Protein AF-0000000086532530 (afdb_homodimer)

Sequence (408 aa):
MMLTMAVQRSQSWMDACAKLVDGVEFETTLRARVVVALHHLCIEHHLAGHVLVHNDVRGSAFAMYRPQFEAYVRANWYLECASDGELAKFVEGGEPPKLPQLTADLAGALGQAGEIISSVKAQAWRSMCAFTHGGAVQVKARAIRDEIRQSFTDEHTSKLIDAMAMLSYLGALGIAKVADDGVLAQRLYERHHEIYSVLYGTQKMMLTMAVQRSQSWMDACAKLVDGVEFETTLRARVVVALHHLCIEHHLAGHVLVHNDVRGSAFAMYRPQFEAYVRANWYLECASDGELAKFVEGGEPPKLPQLTADLAGALGQAGEIISSVKAQAWRSMCAFTHGGAVQVKARAIRDEIRQSFTDEHTSKLIDAMAMLSYLGALGIAKVADDGVLAQRLYERHHEIYSVLYGTQK

Foldseek 3Di:
DLLVLLLVLLVLLLVLLCVLLPPQDFDDDLLLVLLLVLLVVLLVLLVVLSVCVVVVVNLVSLLSLLSSLVSLLVSQLSNFPDDPVRSVCVVVPDDDDDPQVSLVRQCVRPPPVSVVSNVVCVVCVVVNCCSNVPHPVSVVLQDDPPGGDRHDDSVNSSVSSVVSSVSSLSSSLSNCVNRVNVVSNVSSVVSSCVSCVVVVDPPD/DLLVLLLVLLVLLLVLLCVLLPPQDFDDDLLLVLLLVLLVVLLVLLVVLSVCVVVPVQLVSLLSLLSSLVSLLVSQLSNFPDDPVRSVCVVVPDDDDDPQVSLVRQCVRPPPVSVVSNVVCVVCVVVNCCSNVPHPVSVVLQDDDPGRHRNDDSVNSSVSSVVSSVSSLSSSLSNCVNRVNVVSNVSSVVSSCVSCVVVVDPPD

InterPro domains:
  IPR054257 Protein of unknown function DUF6988 [PF22491] (40-196)

Secondary structure (DSSP, 8-state):
-HHHHHHHHHHHHHHHHHHHHTT------HHHHHHHHHHHHHHHHHHHHHHHHHTT-HHHHHHTHHHHHHHHHHHHHHHHT--HHHHHHHHTTPPPPPHHHHHHHHHHHHTHHHHHHHHHHHHHHHHHHHHHHT-HHHHHTTEETTEE-----HHHHHHHHHHHHHHHHHHHHHHHHHTT-HHHHHHHHHHHHHHHHHHH----/-HHHHHHHHHHHHHHHHHHHHTT------HHHHHHHHHHHHHHHHHHHHHHHHHTT-HHHHHHTHHHHHHHHHHHHHHHHT--HHHHHHHHTTPPPPPHHHHHHHHHHHHTHHHHHHHHHHHHHHHHHHHHHHT-HHHHHTTEETTEE-----HHHHHHHHHHHHHHHHHHHHHHHHHTT-HHHHHHHHHHHHHHHHHHH----

Radius of gyration: 21.42 Å; Cα contacts (8 Å, |Δi|>4): 597; chains: 2; bounding box: 48×62×48 Å

Organism: NCBI:txid488447

Nearest PDB structures (foldseek):
  1jv6-assembly1_A  TM=3.407E-01  e=1.248E+00  Halobacterium salinarum
  7jh5-assembly1_A  TM=2.023E-01  e=2.840E+00  synthetic construct
  5fn5-assembly1_C  TM=2.440E-01  e=8.120E+00  Homo sapiens
  1bgc-assembly1_A  TM=2.244E-01  e=9.312E+00  Bos taurus
  6qd6-assembly10_J  TM=2.598E-01  e=8.137E-01  Helicobacter pylori

Structure (mmCIF, N/CA/C/O backbone):
data_AF-0000000086532530-model_v1
#
loop_
_entity.id
_entity.type
_entity.pdbx_description
1 polymer 'TetR family transcriptional regulator'
#
loop_
_atom_site.group_PDB
_atom_site.id
_atom_site.type_symbol
_atom_site.label_atom_id
_atom_site.label_alt_id
_atom_site.label_comp_id
_atom_site.label_asym_id
_atom_site.label_entity_id
_atom_site.label_seq_id
_atom_site.pdbx_PDB_ins_code
_atom_site.Cartn_x
_atom_site.Cartn_y
_atom_site.Cartn_z
_atom_site.occupancy
_atom_site.B_iso_or_equiv
_atom_site.auth_seq_id
_atom_site.auth_comp_id
_atom_site.auth_asym_id
_atom_site.auth_atom_id
_atom_site.pdbx_PDB_model_num
ATOM 1 N N . MET A 1 1 ? 23.734 -0.702 10.734 1 81.44 1 MET A N 1
ATOM 2 C CA . MET A 1 1 ? 23.797 0.446 11.641 1 81.44 1 MET A CA 1
ATOM 3 C C . MET A 1 1 ? 22.922 1.585 11.125 1 81.44 1 MET A C 1
ATOM 5 O O . MET A 1 1 ? 22.047 2.076 11.852 1 81.44 1 MET A O 1
ATOM 9 N N . MET A 1 2 ? 22.969 1.757 9.82 1 89.81 2 MET A N 1
ATOM 10 C CA . MET A 1 2 ? 22.234 2.885 9.258 1 89.81 2 MET A CA 1
ATOM 11 C C . MET A 1 2 ? 20.734 2.643 9.328 1 89.81 2 MET A C 1
ATOM 13 O O . MET A 1 2 ? 19.984 3.521 9.75 1 89.81 2 MET A O 1
ATOM 17 N N . LEU A 1 3 ? 20.312 1.42 9.031 1 94.31 3 LEU A N 1
ATOM 18 C CA . LEU A 1 3 ? 18.891 1.12 9.039 1 94.31 3 LEU A CA 1
ATOM 19 C C . LEU A 1 3 ? 18.344 1.088 10.469 1 94.31 3 LEU A C 1
ATOM 21 O O . LEU A 1 3 ? 17.25 1.588 10.734 1 94.31 3 LEU A O 1
ATOM 25 N N . THR A 1 4 ? 19.109 0.54 11.32 1 95.5 4 THR A N 1
ATOM 26 C CA . THR A 1 4 ? 18.719 0.482 12.727 1 95.5 4 THR A CA 1
ATOM 27 C C . THR A 1 4 ? 18.469 1.884 13.273 1 95.5 4 THR A C 1
ATOM 29 O O . THR A 1 4 ? 17.5 2.113 13.992 1 95.5 4 THR A O 1
ATOM 32 N N . MET A 1 5 ? 19.281 2.824 12.938 1 95.5 5 MET A N 1
ATOM 33 C CA . MET A 1 5 ? 19.141 4.203 13.398 1 95.5 5 MET A CA 1
ATOM 34 C C . MET A 1 5 ? 17.906 4.855 12.797 1 95.5 5 MET A C 1
ATOM 36 O O . MET A 1 5 ? 17.188 5.598 13.477 1 95.5 5 MET A O 1
ATOM 40 N N . ALA A 1 6 ? 17.672 4.594 11.531 1 96.25 6 ALA A N 1
ATOM 41 C CA . ALA A 1 6 ? 16.484 5.152 10.875 1 96.25 6 ALA A CA 1
ATOM 42 C C . ALA A 1 6 ? 15.203 4.625 11.5 1 96.25 6 ALA A C 1
ATOM 44 O O . ALA A 1 6 ? 14.25 5.379 11.703 1 96.25 6 ALA A O 1
ATOM 45 N N . VAL A 1 7 ? 15.211 3.352 11.789 1 97.56 7 VAL A N 1
ATOM 46 C CA . VAL A 1 7 ? 14.047 2.721 12.391 1 97.56 7 VAL A CA 1
ATOM 47 C C . VAL A 1 7 ? 13.82 3.271 13.797 1 97.56 7 VAL A C 1
ATOM 49 O O . VAL A 1 7 ? 12.68 3.492 14.211 1 97.56 7 VAL A O 1
ATOM 52 N N . GLN A 1 8 ? 14.836 3.512 14.5 1 97.12 8 GLN A N 1
ATOM 53 C CA . GLN A 1 8 ? 14.727 4.07 15.844 1 97.12 8 GLN A CA 1
ATOM 54 C C . GLN A 1 8 ? 14.18 5.496 15.805 1 97.12 8 GLN A C 1
ATOM 56 O O . GLN A 1 8 ? 13.359 5.871 16.641 1 97.12 8 GLN A O 1
ATOM 61 N N . ARG A 1 9 ? 14.68 6.32 14.906 1 97.25 9 ARG A N 1
ATOM 62 C CA . ARG A 1 9 ? 14.141 7.668 14.734 1 97.25 9 ARG A CA 1
ATOM 63 C C . ARG A 1 9 ? 12.656 7.629 14.398 1 97.25 9 ARG A C 1
ATOM 65 O O . ARG A 1 9 ? 11.867 8.391 14.953 1 97.25 9 ARG A O 1
ATOM 72 N N . SER A 1 10 ? 12.391 6.742 13.492 1 98 10 SER A N 1
ATOM 73 C CA . SER A 1 10 ? 11 6.566 13.07 1 98 10 SER A CA 1
ATOM 74 C C . SER A 1 10 ? 10.109 6.191 14.258 1 98 10 SER A C 1
ATOM 76 O O . SER A 1 10 ? 9.023 6.746 14.422 1 98 10 SER A O 1
ATOM 78 N N . GLN A 1 11 ? 10.578 5.289 15.055 1 98.12 11 GLN A N 1
ATOM 79 C CA . GLN A 1 11 ? 9.836 4.871 16.234 1 98.12 11 GLN A CA 1
ATOM 80 C C . GLN A 1 11 ? 9.656 6.031 17.219 1 98.12 11 GLN A C 1
ATOM 82 O O . GLN A 1 11 ? 8.555 6.246 17.734 1 98.12 11 GLN A O 1
ATOM 87 N N . SER A 1 12 ? 10.703 6.727 17.469 1 98.19 12 SER A N 1
ATOM 88 C CA . SER A 1 12 ? 10.641 7.871 18.375 1 98.19 12 SER A CA 1
ATOM 89 C C . SER A 1 12 ? 9.648 8.914 17.891 1 98.19 12 SER A C 1
ATOM 91 O O . SER A 1 12 ? 8.875 9.469 18.672 1 98.19 12 SER A O 1
ATOM 93 N N . TRP A 1 13 ? 9.648 9.141 16.609 1 98.5 13 TRP A N 1
ATOM 94 C CA . TRP A 1 13 ? 8.734 10.125 16.047 1 98.5 13 TRP A CA 1
ATOM 95 C C . TRP A 1 13 ? 7.289 9.641 16.141 1 98.5 13 TRP A C 1
ATOM 97 O O . TRP A 1 13 ? 6.395 10.398 16.516 1 98.5 13 TRP A O 1
ATOM 107 N N . MET A 1 14 ? 7.098 8.398 15.789 1 97.94 14 MET A N 1
ATOM 108 C CA . MET A 1 14 ? 5.742 7.859 15.844 1 97.94 14 MET A CA 1
ATOM 109 C C . MET A 1 14 ? 5.164 7.977 17.25 1 97.94 14 MET A C 1
ATOM 111 O O . MET A 1 14 ? 4 8.352 17.422 1 97.94 14 MET A O 1
ATOM 115 N N . ASP A 1 15 ? 5.965 7.699 18.234 1 97.75 15 ASP A N 1
ATOM 116 C CA . ASP A 1 15 ? 5.52 7.801 19.625 1 97.75 15 ASP A CA 1
ATOM 117 C C . ASP A 1 15 ? 5.188 9.242 19.984 1 97.75 15 ASP A C 1
ATOM 119 O O . ASP A 1 15 ? 4.148 9.516 20.594 1 97.75 15 ASP A O 1
ATOM 123 N N . ALA A 1 16 ? 6.051 10.148 19.641 1 97.75 16 ALA A N 1
ATOM 124 C CA . ALA A 1 16 ? 5.848 11.562 19.938 1 97.75 16 ALA A CA 1
ATOM 125 C C . ALA A 1 16 ? 4.613 12.102 19.219 1 97.75 16 ALA A C 1
ATOM 127 O O . ALA A 1 16 ? 3.799 12.805 19.812 1 97.75 16 ALA A O 1
ATOM 128 N N . CYS A 1 17 ? 4.523 11.781 17.969 1 97.5 17 CYS A N 1
ATOM 129 C CA . CYS A 1 17 ? 3.412 12.25 17.141 1 97.5 17 CYS A CA 1
ATOM 130 C C . CYS A 1 17 ? 2.08 11.742 17.688 1 97.5 17 CYS A C 1
ATOM 132 O O . CYS A 1 17 ? 1.121 12.508 17.797 1 97.5 17 CYS A O 1
ATOM 134 N N . ALA A 1 18 ? 2.039 10.461 18.016 1 94.81 18 ALA A N 1
ATOM 135 C CA . ALA A 1 18 ? 0.816 9.875 18.547 1 94.81 18 ALA A CA 1
ATOM 136 C C . ALA A 1 18 ? 0.386 10.578 19.828 1 94.81 18 ALA A C 1
ATOM 138 O O . ALA A 1 18 ? -0.795 10.883 20.016 1 94.81 18 ALA A O 1
ATOM 139 N N . LYS A 1 19 ? 1.291 10.82 20.688 1 95.5 19 LYS A N 1
ATOM 140 C CA . LYS A 1 19 ? 1.006 11.492 21.953 1 95.5 19 LYS A CA 1
ATOM 141 C C . LYS A 1 19 ? 0.481 12.906 21.719 1 95.5 19 LYS A C 1
ATOM 143 O O . LYS A 1 19 ? -0.441 13.352 22.406 1 95.5 19 LYS A O 1
ATOM 148 N N . LEU A 1 20 ? 1.029 13.586 20.766 1 95.81 20 LEU A N 1
ATOM 149 C CA . LEU A 1 20 ? 0.697 14.984 20.516 1 95.81 20 LEU A CA 1
ATOM 150 C C . LEU A 1 20 ? -0.648 15.109 19.812 1 95.81 20 LEU A C 1
ATOM 152 O O . LEU A 1 20 ? -1.417 16.031 20.094 1 95.81 20 LEU A O 1
ATOM 156 N N . VAL A 1 21 ? -0.928 14.18 18.922 1 93.88 21 VAL A N 1
ATOM 157 C CA . VAL A 1 21 ? -2.119 14.312 18.094 1 93.88 21 VAL A CA 1
ATOM 158 C C . VAL A 1 21 ? -3.312 13.664 18.781 1 93.88 21 VAL A C 1
ATOM 160 O O . VAL A 1 21 ? -4.465 13.969 18.469 1 93.88 21 VAL A O 1
ATOM 163 N N . ASP A 1 22 ? -2.963 12.836 19.719 1 87.44 22 ASP A N 1
ATOM 164 C CA . ASP A 1 22 ? -4.027 12.172 20.469 1 87.44 22 ASP A CA 1
ATOM 165 C C . ASP A 1 22 ? -4.91 13.18 21.188 1 87.44 22 ASP A C 1
ATOM 167 O O . ASP A 1 22 ? -4.406 14.039 21.922 1 87.44 22 ASP A O 1
ATOM 171 N N . GLY A 1 23 ? -6.207 13.156 20.969 1 82.94 23 GLY A N 1
ATOM 172 C CA . GLY A 1 23 ? -7.156 13.977 21.703 1 82.94 23 GLY A CA 1
ATOM 173 C C . GLY A 1 23 ? -7.297 15.375 21.141 1 82.94 23 GLY A C 1
ATOM 174 O O . GLY A 1 23 ? -7.965 16.234 21.719 1 82.94 23 GLY A O 1
ATOM 175 N N . VAL A 1 24 ? -6.652 15.641 20 1 87.81 24 VAL A N 1
ATOM 176 C CA . VAL A 1 24 ? -6.809 16.953 19.375 1 87.81 24 VAL A CA 1
ATOM 177 C C . VAL A 1 24 ? -8.266 17.156 18.969 1 87.81 24 VAL A C 1
ATOM 179 O O . VAL A 1 24 ? -8.898 16.266 18.422 1 87.81 24 VAL A O 1
ATOM 182 N N . GLU A 1 25 ? -8.812 18.297 19.375 1 86.19 25 GLU A N 1
ATOM 183 C CA . GLU A 1 25 ? -10.188 18.672 19.047 1 86.19 25 GLU A CA 1
ATOM 184 C C . GLU A 1 25 ? -10.219 19.719 17.922 1 86.19 25 GLU A C 1
ATOM 186 O O . GLU A 1 25 ? -9.312 20.547 17.812 1 86.19 25 GLU A O 1
ATOM 191 N N . PHE A 1 26 ? -11.156 19.562 17.062 1 84.88 26 PHE A N 1
ATOM 192 C CA . PHE A 1 26 ? -11.359 20.531 15.992 1 84.88 26 PHE A CA 1
ATOM 193 C C . PHE A 1 26 ? -12.836 20.688 15.672 1 84.88 26 PHE A C 1
ATOM 195 O O . PHE A 1 26 ? -13.664 19.875 16.094 1 84.88 26 PHE A O 1
ATOM 202 N N . GLU A 1 27 ? -13.195 21.875 15.086 1 83.5 27 GLU A N 1
ATOM 203 C CA . GLU A 1 27 ? -14.578 22.109 14.672 1 83.5 27 GLU A CA 1
ATOM 204 C C . GLU A 1 27 ? -15.039 21.047 13.68 1 83.5 27 GLU A C 1
ATOM 206 O O . GLU A 1 27 ? -14.367 20.797 12.672 1 83.5 27 GLU A O 1
ATOM 211 N N . THR A 1 28 ? -16.109 20.516 13.953 1 82.5 28 THR A N 1
ATOM 212 C CA . THR A 1 28 ? -16.547 19.344 13.203 1 82.5 28 THR A CA 1
ATOM 213 C C . THR A 1 28 ? -17.359 19.75 11.977 1 82.5 28 THR A C 1
ATOM 215 O O . THR A 1 28 ? -18.578 19.547 11.922 1 82.5 28 THR A O 1
ATOM 218 N N . THR A 1 29 ? -16.719 20.422 11.078 1 91.06 29 THR A N 1
ATOM 219 C CA . THR A 1 29 ? -17.297 20.578 9.75 1 91.06 29 THR A CA 1
ATOM 220 C C . THR A 1 29 ? -16.984 19.375 8.875 1 91.06 29 THR A C 1
ATOM 222 O O . THR A 1 29 ? -16.062 18.594 9.18 1 91.06 29 THR A O 1
ATOM 225 N N . LEU A 1 30 ? -17.75 19.25 7.84 1 91.94 30 LEU A N 1
ATOM 226 C CA . LEU A 1 30 ? -17.484 18.156 6.926 1 91.94 30 LEU A CA 1
ATOM 227 C C . LEU A 1 30 ? -16.062 18.234 6.367 1 91.94 30 LEU A C 1
ATOM 229 O O . LEU A 1 30 ? -15.359 17.234 6.289 1 91.94 30 LEU A O 1
ATOM 233 N N . ARG A 1 31 ? -15.633 19.438 6.004 1 95.62 31 ARG A N 1
ATOM 234 C CA . ARG A 1 31 ? -14.305 19.656 5.453 1 95.62 31 ARG A CA 1
ATOM 235 C C . ARG A 1 31 ? -13.227 19.297 6.469 1 95.62 31 ARG A C 1
ATOM 237 O O . ARG A 1 31 ? -12.273 18.594 6.145 1 95.62 31 ARG A O 1
ATOM 244 N N . ALA A 1 32 ? -13.391 19.719 7.672 1 94.25 32 ALA A N 1
ATOM 245 C CA . ALA A 1 32 ? -12.43 19.422 8.727 1 94.25 32 ALA A CA 1
ATOM 246 C C . ALA A 1 32 ? -12.32 17.922 8.977 1 94.25 32 ALA A C 1
ATOM 248 O O . ALA A 1 32 ? -11.227 17.375 9.141 1 94.25 32 ALA A O 1
ATOM 249 N N . ARG A 1 33 ? -13.445 17.297 8.953 1 92.38 33 ARG A N 1
ATOM 250 C CA . ARG A 1 33 ? -13.477 15.859 9.211 1 92.38 33 ARG A CA 1
ATOM 251 C C . ARG A 1 33 ? -12.75 15.094 8.109 1 92.38 33 ARG A C 1
ATOM 253 O O . ARG A 1 33 ? -11.953 14.195 8.398 1 92.38 33 ARG A O 1
ATOM 260 N N . VAL A 1 34 ? -13.016 15.438 6.887 1 94.5 34 VAL A N 1
ATOM 261 C CA . VAL A 1 34 ? -12.398 14.773 5.75 1 94.5 34 VAL A CA 1
ATOM 262 C C . VAL A 1 34 ? -10.891 15.016 5.762 1 94.5 34 VAL A C 1
ATOM 264 O O . VAL A 1 34 ? -10.102 14.086 5.609 1 94.5 34 VAL A O 1
ATOM 267 N N . VAL A 1 35 ? -10.5 16.203 5.988 1 96.44 35 VAL A N 1
ATOM 268 C CA . VAL A 1 35 ? -9.094 16.609 5.938 1 96.44 35 VAL A CA 1
ATOM 269 C C . VAL A 1 35 ? -8.328 15.93 7.07 1 96.44 35 VAL A C 1
ATOM 271 O O . VAL A 1 35 ? -7.254 15.359 6.848 1 96.44 35 VAL A O 1
ATOM 274 N N . VAL A 1 36 ? -8.875 15.938 8.25 1 94.75 36 VAL A N 1
ATOM 275 C CA . VAL A 1 36 ? -8.219 15.32 9.406 1 94.75 36 VAL A CA 1
ATOM 276 C C . VAL A 1 36 ? -8.117 13.812 9.203 1 94.75 36 VAL A C 1
ATOM 278 O O . VAL A 1 36 ? -7.09 13.211 9.508 1 94.75 36 VAL A O 1
ATOM 281 N N . ALA A 1 37 ? -9.18 13.281 8.656 1 94 37 ALA A N 1
ATOM 282 C CA . ALA A 1 37 ? -9.172 11.844 8.406 1 94 37 ALA A CA 1
ATOM 283 C C . ALA A 1 37 ? -8.078 11.469 7.406 1 94 37 ALA A C 1
ATOM 285 O O . ALA A 1 37 ? -7.395 10.453 7.578 1 94 37 ALA A O 1
ATOM 286 N N . LEU A 1 38 ? -7.895 12.258 6.383 1 96.44 38 LEU A N 1
ATOM 287 C CA . LEU A 1 38 ? -6.879 11.977 5.371 1 96.44 38 LEU A CA 1
ATOM 288 C C . LEU A 1 38 ? -5.477 12.172 5.934 1 96.44 38 LEU A C 1
ATOM 290 O O . LEU A 1 38 ? -4.566 11.398 5.629 1 96.44 38 LEU A O 1
ATOM 294 N N . HIS A 1 39 ? -5.254 13.188 6.754 1 96.81 39 HIS A N 1
ATOM 295 C CA . HIS A 1 39 ? -3.965 13.359 7.41 1 96.81 39 HIS A CA 1
ATOM 296 C C . HIS A 1 39 ? -3.684 12.211 8.383 1 96.81 39 HIS A C 1
ATOM 298 O O . HIS A 1 39 ? -2.547 11.75 8.492 1 96.81 39 HIS A O 1
ATOM 304 N N . HIS A 1 40 ? -4.723 11.797 9.047 1 95.06 40 HIS A N 1
ATOM 305 C CA . HIS A 1 40 ? -4.57 10.641 9.93 1 95.06 40 HIS A CA 1
ATOM 306 C C . HIS A 1 40 ? -4.18 9.398 9.141 1 95.06 40 HIS A C 1
ATOM 308 O O . HIS A 1 40 ? -3.363 8.594 9.609 1 95.06 40 HIS A O 1
ATOM 314 N N . LEU A 1 41 ? -4.809 9.227 8.008 1 96.06 41 LEU A N 1
ATOM 315 C CA . LEU A 1 41 ? -4.453 8.117 7.125 1 96.06 41 LEU A CA 1
ATOM 316 C C . LEU A 1 41 ? -2.986 8.203 6.707 1 96.06 41 LEU A C 1
ATOM 318 O O . LEU A 1 41 ? -2.293 7.188 6.656 1 96.06 41 LEU A O 1
ATOM 322 N N . CYS A 1 42 ? -2.512 9.398 6.355 1 97.94 42 CYS A N 1
ATOM 323 C CA . CYS A 1 42 ? -1.111 9.633 6.023 1 97.94 42 CYS A CA 1
ATOM 324 C C . CYS A 1 42 ? -0.198 9.164 7.148 1 97.94 42 CYS A C 1
ATOM 326 O O . CYS A 1 42 ? 0.796 8.477 6.906 1 97.94 42 CYS A O 1
ATOM 328 N N . ILE A 1 43 ? -0.546 9.469 8.367 1 97.62 43 ILE A N 1
ATOM 329 C CA . ILE A 1 43 ? 0.227 9.094 9.547 1 97.62 43 ILE A CA 1
ATOM 330 C C . ILE A 1 43 ? 0.185 7.574 9.727 1 97.62 43 ILE A C 1
ATOM 332 O O . ILE A 1 43 ? 1.203 6.953 10.039 1 97.62 43 ILE A O 1
ATOM 336 N N . GLU A 1 44 ? -0.947 6.984 9.508 1 96.56 44 GLU A N 1
ATOM 337 C CA . GLU A 1 44 ? -1.091 5.539 9.625 1 96.56 44 GLU A CA 1
ATOM 338 C C . GLU A 1 44 ? -0.218 4.809 8.609 1 96.56 44 GLU A C 1
ATOM 340 O O . GLU A 1 44 ? 0.365 3.768 8.914 1 96.56 44 GLU A O 1
ATOM 345 N N . HIS A 1 45 ? -0.152 5.312 7.402 1 98.56 45 HIS A N 1
ATOM 346 C CA . HIS A 1 45 ? 0.672 4.676 6.383 1 98.56 45 HIS A CA 1
ATOM 347 C C . HIS A 1 45 ? 2.15 4.723 6.758 1 98.56 45 HIS A C 1
ATOM 349 O O . HIS A 1 45 ? 2.906 3.807 6.43 1 98.56 45 HIS A O 1
ATOM 355 N N . HIS A 1 46 ? 2.545 5.805 7.422 1 98.75 46 HIS A N 1
ATOM 356 C CA . HIS A 1 46 ? 3.898 5.801 7.965 1 98.75 46 HIS A CA 1
ATOM 357 C C . HIS A 1 46 ? 4.078 4.676 8.977 1 98.75 46 HIS A C 1
ATOM 359 O O . HIS A 1 46 ? 5.094 3.975 8.961 1 98.75 46 HIS A O 1
ATOM 365 N N . LEU A 1 47 ? 3.145 4.539 9.914 1 98.19 47 LEU A N 1
ATOM 366 C CA . LEU A 1 47 ? 3.18 3.439 10.875 1 98.19 47 LEU A CA 1
ATOM 367 C C . LEU A 1 47 ? 3.285 2.098 10.156 1 98.19 47 LEU A C 1
ATOM 369 O O . LEU A 1 47 ? 4.051 1.226 10.57 1 98.19 47 LEU A O 1
ATOM 373 N N . ALA A 1 48 ? 2.512 1.956 9.133 1 98.5 48 ALA A N 1
ATOM 374 C CA . ALA A 1 48 ? 2.553 0.73 8.344 1 98.5 48 ALA A CA 1
ATOM 37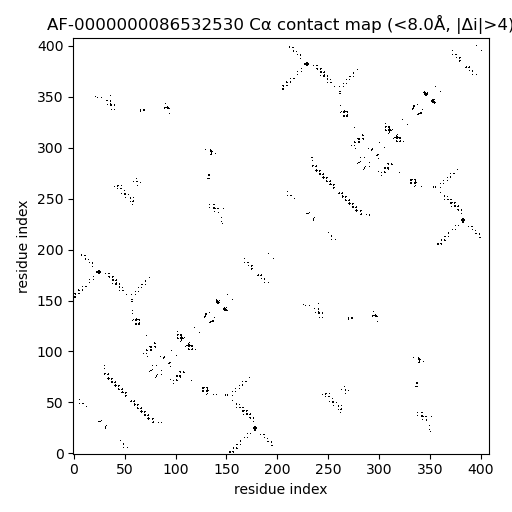5 C C . ALA A 1 48 ? 3.951 0.485 7.785 1 98.5 48 ALA A C 1
ATOM 377 O O . ALA A 1 48 ? 4.48 -0.625 7.883 1 98.5 48 ALA A O 1
ATOM 378 N N . GLY A 1 49 ? 4.516 1.542 7.121 1 98.56 49 GLY A N 1
ATOM 379 C CA . GLY A 1 49 ? 5.879 1.417 6.629 1 98.56 49 GLY A CA 1
ATOM 380 C C . GLY A 1 49 ? 6.859 0.983 7.699 1 98.56 49 GLY A C 1
ATOM 381 O O . GLY A 1 49 ? 7.699 0.111 7.465 1 98.56 49 GLY A O 1
ATOM 382 N N . HIS A 1 50 ? 6.746 1.561 8.867 1 98.56 50 HIS A N 1
ATOM 383 C CA . HIS A 1 50 ? 7.609 1.231 10 1 98.56 50 HIS A CA 1
ATOM 384 C C . HIS A 1 50 ? 7.465 -0.234 10.391 1 98.56 50 HIS A C 1
ATOM 386 O O . HIS A 1 50 ? 8.461 -0.945 10.539 1 98.56 50 HIS A O 1
ATOM 392 N N . VAL A 1 51 ? 6.246 -0.698 10.539 1 98.25 51 VAL A N 1
ATOM 393 C CA . VAL A 1 51 ? 5.953 -2.064 10.961 1 98.25 51 VAL A CA 1
ATOM 394 C C . VAL A 1 51 ? 6.484 -3.049 9.914 1 98.25 51 VAL A C 1
ATOM 396 O O . VAL A 1 51 ? 7.086 -4.066 10.266 1 98.25 51 VAL A O 1
ATOM 399 N N . LEU A 1 52 ? 6.285 -2.752 8.703 1 98.25 52 LEU A N 1
ATOM 400 C CA . LEU A 1 52 ? 6.699 -3.641 7.625 1 98.25 52 LEU A CA 1
ATOM 401 C C . LEU A 1 52 ? 8.219 -3.727 7.547 1 98.25 52 LEU A C 1
ATOM 403 O O . LEU A 1 52 ? 8.781 -4.816 7.402 1 98.25 52 LEU A O 1
ATOM 407 N N . VAL A 1 53 ? 8.883 -2.584 7.664 1 97.56 53 VAL A N 1
ATOM 408 C CA . VAL A 1 53 ? 10.344 -2.58 7.648 1 97.56 53 VAL A CA 1
ATOM 409 C C . VAL A 1 53 ? 10.875 -3.326 8.867 1 97.56 53 VAL A C 1
ATOM 411 O O . VAL A 1 53 ? 11.828 -4.098 8.766 1 97.56 53 VAL A O 1
ATOM 414 N N . HIS A 1 54 ? 10.234 -3.078 9.953 1 95.56 54 HIS A N 1
ATOM 415 C CA . HIS A 1 54 ? 10.617 -3.75 11.188 1 95.56 54 HIS A CA 1
ATOM 416 C C . HIS A 1 54 ? 10.5 -5.266 11.055 1 95.56 54 HIS A C 1
ATOM 418 O O . HIS A 1 54 ? 11.266 -6.012 11.664 1 95.56 54 HIS A O 1
ATOM 424 N N . ASN A 1 55 ? 9.609 -5.738 10.289 1 95.06 55 ASN A N 1
ATOM 425 C CA . ASN A 1 55 ? 9.383 -7.164 10.086 1 95.06 55 ASN A CA 1
ATOM 426 C C . ASN A 1 55 ? 10.055 -7.66 8.805 1 95.06 55 ASN A C 1
ATOM 428 O O . ASN A 1 55 ? 9.766 -8.766 8.336 1 95.06 55 ASN A O 1
ATOM 432 N N . ASP A 1 56 ? 10.828 -6.824 8.164 1 94.25 56 ASP A N 1
ATOM 433 C CA . ASP A 1 56 ? 11.656 -7.121 6.996 1 94.25 56 ASP A CA 1
ATOM 434 C C . ASP A 1 56 ? 10.789 -7.441 5.777 1 94.25 56 ASP A C 1
ATOM 436 O O . ASP A 1 56 ? 11.141 -8.312 4.977 1 94.25 56 ASP A O 1
ATOM 440 N N . VAL A 1 57 ? 9.648 -6.852 5.723 1 96 57 VAL A N 1
ATOM 441 C CA . VAL A 1 57 ? 8.773 -6.91 4.555 1 96 57 VAL A CA 1
ATOM 442 C C . VAL A 1 57 ? 8.945 -5.641 3.723 1 96 57 VAL A C 1
ATOM 444 O O . VAL A 1 57 ? 8.008 -4.852 3.586 1 96 57 VAL A O 1
ATOM 447 N N . ARG A 1 58 ? 10.023 -5.504 3.057 1 95.94 58 ARG A N 1
ATOM 448 C CA . ARG A 1 58 ? 10.516 -4.227 2.545 1 95.94 58 ARG A CA 1
ATOM 449 C C . ARG A 1 58 ? 9.828 -3.867 1.23 1 95.94 58 ARG A C 1
ATOM 451 O O . ARG A 1 58 ? 9.508 -2.701 0.991 1 95.94 58 ARG A O 1
ATOM 458 N N . GLY A 1 59 ? 9.633 -4.84 0.341 1 96.19 59 GLY A N 1
ATOM 459 C CA . GLY A 1 59 ? 8.938 -4.539 -0.902 1 96.19 59 GLY A CA 1
ATOM 460 C C . GLY A 1 59 ? 7.574 -3.912 -0.688 1 96.19 59 GLY A C 1
ATOM 461 O O . GLY A 1 59 ? 7.215 -2.943 -1.363 1 96.19 59 GLY A O 1
ATOM 462 N N . SER A 1 60 ? 6.859 -4.43 0.262 1 97.94 60 SER A N 1
ATOM 463 C CA . SER A 1 60 ? 5.539 -3.9 0.59 1 97.94 60 SER A CA 1
ATOM 464 C C . SER A 1 60 ? 5.645 -2.553 1.295 1 97.94 60 SER A C 1
ATOM 466 O O . SER A 1 60 ? 4.781 -1.688 1.124 1 97.94 60 SER A O 1
ATOM 468 N N . ALA A 1 61 ? 6.695 -2.383 2.113 1 98.12 61 ALA A N 1
ATOM 469 C CA . ALA A 1 61 ? 6.91 -1.073 2.725 1 98.12 61 ALA A CA 1
ATOM 470 C C . ALA A 1 61 ? 7.074 0.008 1.66 1 98.12 61 ALA A C 1
ATOM 472 O O . ALA A 1 61 ? 6.477 1.082 1.759 1 98.12 61 ALA A O 1
ATOM 473 N N . PHE A 1 62 ? 7.867 -0.302 0.679 1 97.44 62 PHE A N 1
ATOM 474 C CA . PHE A 1 62 ? 8.07 0.64 -0.414 1 97.44 62 PHE A CA 1
ATOM 475 C C . PHE A 1 62 ? 6.762 0.917 -1.144 1 97.44 62 PHE A C 1
ATOM 477 O O . PHE A 1 62 ? 6.516 2.043 -1.58 1 97.44 62 PHE A O 1
ATOM 484 N N . ALA A 1 63 ? 5.906 -0.069 -1.232 1 97.75 63 ALA A N 1
ATOM 485 C CA . ALA A 1 63 ? 4.629 0.078 -1.925 1 97.75 63 ALA A CA 1
ATOM 486 C C . ALA A 1 63 ? 3.691 1.003 -1.155 1 97.75 63 ALA A C 1
ATOM 488 O O . ALA A 1 63 ? 2.709 1.501 -1.71 1 97.75 63 ALA A O 1
ATOM 489 N N . MET A 1 64 ? 3.982 1.318 0.089 1 98.19 64 MET A N 1
ATOM 490 C CA . MET A 1 64 ? 3.109 2.119 0.943 1 98.19 64 MET A CA 1
ATOM 491 C C . MET A 1 64 ? 3.381 3.607 0.754 1 98.19 64 MET A C 1
ATOM 493 O O . MET A 1 64 ? 2.59 4.449 1.186 1 98.19 64 MET A O 1
ATOM 497 N N . TYR A 1 65 ? 4.457 3.934 0.089 1 97.44 65 TYR A N 1
ATOM 498 C CA . TYR A 1 65 ? 4.859 5.332 0.002 1 97.44 65 TYR A CA 1
ATOM 499 C C . TYR A 1 65 ? 3.879 6.129 -0.847 1 97.44 65 TYR A C 1
ATOM 501 O O . TYR A 1 65 ? 3.492 7.242 -0.48 1 97.44 65 TYR A O 1
ATOM 509 N N . ARG A 1 66 ? 3.482 5.559 -1.915 1 96.88 66 ARG A N 1
ATOM 510 C CA . ARG A 1 66 ? 2.574 6.277 -2.803 1 96.88 66 ARG A CA 1
ATOM 511 C C . ARG A 1 66 ? 1.226 6.516 -2.129 1 96.88 66 ARG A C 1
ATOM 513 O O . ARG A 1 66 ? 0.709 7.637 -2.143 1 96.88 66 ARG A O 1
ATOM 520 N N . PRO A 1 67 ? 0.598 5.48 -1.547 1 98.06 67 PRO A N 1
ATOM 521 C CA . PRO A 1 67 ? -0.646 5.738 -0.819 1 98.06 67 PRO A CA 1
ATOM 522 C C . PRO A 1 67 ? -0.494 6.832 0.236 1 98.06 67 PRO A C 1
ATOM 524 O O . PRO A 1 67 ? -1.4 7.648 0.419 1 98.06 67 PRO A O 1
ATOM 527 N N . GLN A 1 68 ? 0.642 6.812 0.896 1 98.44 68 GLN A N 1
ATOM 528 C CA . GLN A 1 68 ? 0.866 7.836 1.914 1 98.44 68 GLN A CA 1
ATOM 529 C C . GLN A 1 68 ? 0.929 9.227 1.292 1 98.44 68 GLN A C 1
ATOM 531 O O . GLN A 1 68 ? 0.299 10.164 1.788 1 98.44 68 GLN A O 1
ATOM 536 N N . PHE A 1 69 ? 1.688 9.359 0.278 1 97.75 69 PHE A N 1
ATOM 537 C CA . PHE A 1 69 ? 1.833 10.633 -0.411 1 97.75 69 PHE A CA 1
ATOM 538 C C . PHE A 1 69 ? 0.487 11.125 -0.928 1 97.75 69 PHE A C 1
ATOM 540 O O . PHE A 1 69 ? 0.165 12.312 -0.809 1 97.75 69 PHE A O 1
ATOM 547 N N . GLU A 1 70 ? -0.299 10.242 -1.436 1 97.5 70 GLU A N 1
ATOM 548 C CA . GLU A 1 70 ? -1.609 10.594 -1.972 1 97.5 70 GLU A CA 1
ATOM 549 C C . GLU A 1 70 ? -2.549 11.062 -0.865 1 97.5 70 GLU A C 1
ATOM 551 O O . GLU A 1 70 ? -3.297 12.031 -1.045 1 97.5 70 GLU A O 1
ATOM 556 N N . ALA A 1 71 ? -2.525 10.383 0.276 1 97.75 71 ALA A N 1
ATOM 557 C CA . ALA A 1 71 ? -3.334 10.812 1.412 1 97.75 71 ALA A CA 1
ATOM 558 C C . ALA A 1 71 ? -2.977 12.242 1.829 1 97.75 71 ALA A C 1
ATOM 560 O O . ALA A 1 71 ? -3.863 13.062 2.07 1 97.75 71 ALA A O 1
ATOM 561 N N . TYR A 1 72 ? -1.686 12.547 1.87 1 98.06 72 TYR A N 1
ATOM 562 C CA . TYR A 1 72 ? -1.201 13.867 2.248 1 98.06 72 TYR A CA 1
ATOM 563 C C . TYR A 1 72 ? -1.671 14.93 1.256 1 98.06 72 TYR A C 1
ATOM 565 O O . TYR A 1 72 ? -2.193 15.969 1.653 1 98.06 72 TYR A O 1
ATOM 573 N N . VAL A 1 73 ? -1.508 14.664 -0.03 1 97.88 73 VAL A N 1
ATOM 574 C CA . VAL A 1 73 ? -1.841 15.625 -1.078 1 97.88 73 VAL A CA 1
ATOM 575 C C . VAL A 1 73 ? -3.348 15.867 -1.1 1 97.88 73 VAL A C 1
ATOM 577 O O . VAL A 1 73 ? -3.799 17.016 -1.19 1 97.88 73 VAL A O 1
ATOM 580 N N . ARG A 1 74 ? -4.121 14.844 -0.977 1 97.81 74 ARG A N 1
ATOM 581 C CA . ARG A 1 74 ? -5.574 14.969 -0.997 1 97.81 74 ARG A CA 1
ATOM 582 C C . ARG A 1 74 ? -6.07 15.789 0.193 1 97.81 74 ARG A C 1
ATOM 584 O O . ARG A 1 74 ? -6.98 16.609 0.055 1 97.81 74 ARG A O 1
ATOM 591 N N . ALA A 1 75 ? -5.461 15.461 1.373 1 97.5 75 ALA A N 1
ATOM 592 C CA . ALA A 1 75 ? -5.844 16.25 2.549 1 97.5 75 ALA A CA 1
ATOM 593 C C . ALA A 1 75 ? -5.672 17.734 2.295 1 97.5 75 ALA A C 1
ATOM 595 O O . ALA A 1 75 ? -6.59 18.531 2.547 1 97.5 75 ALA A O 1
ATOM 596 N N . ASN A 1 76 ? -4.551 18.094 1.735 1 98 76 ASN A N 1
ATOM 597 C CA . ASN A 1 76 ? -4.281 19.5 1.461 1 98 76 ASN A CA 1
ATOM 598 C C . ASN A 1 76 ? -5.195 20.047 0.367 1 98 76 ASN A C 1
ATOM 600 O O . ASN A 1 76 ? -5.648 21.188 0.442 1 98 76 ASN A O 1
ATOM 604 N N . TRP A 1 77 ? -5.461 19.266 -0.617 1 98.12 77 TRP A N 1
ATOM 605 C CA . TRP A 1 77 ? -6.309 19.719 -1.718 1 98.12 77 TRP A CA 1
ATOM 606 C C . TRP A 1 77 ? -7.734 19.969 -1.238 1 98.12 77 TRP A C 1
ATOM 608 O O . TRP A 1 77 ? -8.352 20.969 -1.605 1 98.12 77 TRP A O 1
ATOM 618 N N . TYR A 1 78 ? -8.234 19.094 -0.403 1 97.81 78 TYR A N 1
ATOM 619 C CA . TYR A 1 78 ? -9.594 19.266 0.096 1 97.81 78 TYR A CA 1
ATOM 620 C C . TYR A 1 78 ? -9.68 20.453 1.037 1 97.81 78 TYR A C 1
ATOM 622 O O . TYR A 1 78 ? -10.719 21.125 1.119 1 97.81 78 TYR A O 1
ATOM 630 N N . LEU A 1 79 ? -8.609 20.719 1.71 1 97.62 79 LEU A N 1
ATOM 631 C CA . LEU A 1 79 ? -8.594 21.875 2.609 1 97.62 79 LEU A CA 1
ATOM 632 C C . LEU A 1 79 ? -8.531 23.172 1.825 1 97.62 79 LEU A C 1
ATOM 634 O O . LEU A 1 79 ? -9.266 24.125 2.123 1 97.62 79 LEU A O 1
ATOM 638 N N . GLU A 1 80 ? -7.684 23.188 0.749 1 97.81 80 GLU A N 1
ATOM 639 C CA . GLU A 1 80 ? -7.27 24.469 0.173 1 97.81 80 GLU A CA 1
ATOM 640 C C . GLU A 1 80 ? -7.965 24.719 -1.161 1 97.81 80 GLU A C 1
ATOM 642 O O . GLU A 1 80 ? -8.07 25.859 -1.603 1 97.81 80 GLU A O 1
ATOM 647 N N . CYS A 1 81 ? -8.461 23.672 -1.851 1 97.88 81 CYS A N 1
ATOM 648 C CA . CYS A 1 81 ? -8.836 23.859 -3.25 1 97.88 81 CYS A CA 1
ATOM 649 C C . CYS A 1 81 ? -10.266 23.406 -3.498 1 97.88 81 CYS A C 1
ATOM 651 O O . CYS A 1 81 ? -11 24.031 -4.262 1 97.88 81 CYS A O 1
ATOM 653 N N . ALA A 1 82 ? -10.719 22.344 -2.832 1 97.81 82 ALA A N 1
ATOM 654 C CA . ALA A 1 82 ? -11.977 21.688 -3.168 1 97.81 82 ALA A CA 1
ATOM 655 C C . ALA A 1 82 ? -13.172 22.578 -2.852 1 97.81 82 ALA A C 1
ATOM 657 O O . ALA A 1 82 ? -13.195 23.25 -1.818 1 97.81 82 ALA A O 1
ATOM 658 N N . SER A 1 83 ? -14.117 22.594 -3.689 1 97.62 83 SER A N 1
ATOM 659 C CA . SER A 1 83 ? -15.406 23.203 -3.383 1 97.62 83 SER A CA 1
ATOM 660 C C . SER A 1 83 ? -16.219 22.312 -2.438 1 97.62 83 SER A C 1
ATOM 662 O O . SER A 1 83 ? -15.906 21.141 -2.252 1 97.62 83 SER A O 1
ATOM 664 N N . ASP A 1 84 ? -17.312 22.875 -1.921 1 97.06 84 ASP A N 1
ATOM 665 C CA . ASP A 1 84 ? -18.203 22.094 -1.062 1 97.06 84 ASP A CA 1
ATOM 666 C C . ASP A 1 84 ? -18.875 20.969 -1.849 1 97.06 84 ASP A C 1
ATOM 668 O O . ASP A 1 84 ? -19.141 19.891 -1.306 1 97.06 84 ASP A O 1
ATOM 672 N N . GLY A 1 85 ? -19.094 21.25 -3.117 1 96.69 85 GLY A N 1
ATOM 673 C CA . GLY A 1 85 ? -19.672 20.219 -3.967 1 96.69 85 GLY A CA 1
ATOM 674 C C . GLY A 1 85 ? -18.75 19.031 -4.191 1 96.69 85 GLY A C 1
ATOM 675 O O . GLY A 1 85 ? -19.188 17.875 -4.168 1 96.69 85 GLY A O 1
ATOM 676 N N . GLU A 1 86 ? -17.484 19.344 -4.41 1 96.56 86 GLU A N 1
ATOM 677 C CA . GLU A 1 86 ? -16.484 18.297 -4.59 1 96.56 86 GLU A CA 1
ATOM 678 C C . GLU A 1 86 ? -16.297 17.484 -3.311 1 96.56 86 GLU A C 1
ATOM 680 O O . GLU A 1 86 ? -16.125 16.266 -3.359 1 96.56 86 GLU A O 1
ATOM 685 N N . LEU A 1 87 ? -16.359 18.156 -2.264 1 96.5 87 LEU A N 1
ATOM 686 C CA . LEU A 1 87 ? -16.266 17.5 -0.964 1 96.5 87 LEU A CA 1
ATOM 687 C C . LEU A 1 87 ? -17.438 16.562 -0.731 1 96.5 87 LEU A C 1
ATOM 689 O O . LEU A 1 87 ? -17.25 15.422 -0.28 1 96.5 87 LEU A O 1
ATOM 693 N N . ALA A 1 88 ? -18.641 17 -0.975 1 94.88 88 ALA A N 1
ATOM 694 C CA . ALA A 1 88 ? -19.844 16.188 -0.818 1 94.88 88 ALA A CA 1
ATOM 695 C C . ALA A 1 88 ? -19.797 14.953 -1.718 1 94.88 88 ALA A C 1
ATOM 697 O O . ALA A 1 88 ? -20.156 13.852 -1.292 1 94.88 88 ALA A O 1
ATOM 698 N N . LYS A 1 89 ? -19.344 15.164 -2.896 1 95.62 89 LYS A N 1
ATOM 699 C CA . LYS A 1 89 ? -19.219 14.055 -3.838 1 95.62 89 LYS A CA 1
ATOM 700 C C . LYS A 1 89 ? -18.234 13.008 -3.332 1 95.62 89 LYS A C 1
ATOM 702 O O . LYS A 1 89 ? -18.453 11.805 -3.49 1 95.62 89 LYS A O 1
ATOM 707 N N . PHE A 1 90 ? -17.203 13.484 -2.77 1 95.56 90 PHE A N 1
ATOM 708 C CA . PHE A 1 90 ? -16.172 12.594 -2.248 1 95.56 90 PHE A CA 1
ATOM 709 C C . PHE A 1 90 ? -16.734 11.703 -1.142 1 95.56 90 PHE A C 1
ATOM 711 O O . PHE A 1 90 ? -16.516 10.492 -1.149 1 95.56 90 PHE A O 1
ATOM 718 N N . VAL A 1 91 ? -17.406 12.258 -0.218 1 92.31 91 VAL A N 1
ATOM 719 C CA . VAL A 1 91 ? -17.922 11.523 0.936 1 92.31 91 VAL A CA 1
ATOM 720 C C . VAL A 1 91 ? -18.969 10.516 0.483 1 92.31 91 VAL A C 1
ATOM 722 O O . VAL A 1 91 ? -19.188 9.492 1.137 1 92.31 91 VAL A O 1
ATOM 725 N N . GLU A 1 92 ? -19.547 10.805 -0.674 1 92.38 92 GLU A N 1
ATOM 726 C CA . GLU A 1 92 ? -20.547 9.891 -1.222 1 92.38 92 GLU A CA 1
ATOM 727 C C . GLU A 1 92 ? -19.891 8.781 -2.039 1 92.38 92 GLU A C 1
ATOM 729 O O . GLU A 1 92 ? -20.578 7.902 -2.568 1 92.38 92 GLU A O 1
ATOM 734 N N . GLY A 1 93 ? -18.625 8.867 -2.133 1 90.88 93 GLY A N 1
ATOM 735 C CA . GLY A 1 93 ? -17.922 7.777 -2.793 1 90.88 93 GLY A CA 1
ATOM 736 C C . GLY A 1 93 ? -17.266 8.195 -4.098 1 90.88 93 GLY A C 1
ATOM 737 O O . GLY A 1 93 ? -16.656 7.371 -4.781 1 90.88 93 GLY A O 1
ATOM 738 N N . GLY A 1 94 ? -17.406 9.453 -4.395 1 91.44 94 GLY A N 1
ATOM 739 C CA . GLY A 1 94 ? -16.766 9.953 -5.598 1 91.44 94 GLY A CA 1
ATOM 740 C C . GLY A 1 94 ? -15.25 10.055 -5.469 1 91.44 94 GLY A C 1
ATOM 741 O O . GLY A 1 94 ? -14.719 10.156 -4.363 1 91.44 94 GLY A O 1
ATOM 742 N N . GLU A 1 95 ? -14.602 9.953 -6.547 1 88.62 95 GLU A N 1
ATOM 743 C CA . GLU A 1 95 ? -13.148 10.062 -6.555 1 88.62 95 GLU A CA 1
ATOM 744 C C . GLU A 1 95 ? -12.703 11.5 -6.812 1 88.62 95 GLU A C 1
ATOM 746 O O . GLU A 1 95 ? -13.312 12.211 -7.621 1 88.62 95 GLU A O 1
ATOM 751 N N . PRO A 1 96 ? -11.711 11.922 -6.082 1 89.25 96 PRO A N 1
ATOM 752 C CA . PRO A 1 96 ? -11.141 13.219 -6.43 1 89.25 96 PRO A CA 1
ATOM 753 C C . PRO A 1 96 ? -10.414 13.203 -7.773 1 89.25 96 PRO A C 1
ATOM 755 O O . PRO A 1 96 ? -10.258 12.141 -8.383 1 89.25 96 PRO A O 1
ATOM 758 N N . PRO A 1 97 ? -10.031 14.422 -8.203 1 91.31 97 PRO A N 1
ATOM 759 C CA . PRO A 1 97 ? -9.188 14.477 -9.398 1 91.31 97 PRO A CA 1
ATOM 760 C C . PRO A 1 97 ? -7.902 13.664 -9.25 1 91.31 97 PRO A C 1
ATOM 762 O O . PRO A 1 97 ? -7.531 13.281 -8.141 1 91.31 97 PRO A O 1
ATOM 765 N N . LYS A 1 98 ? -7.34 13.438 -10.336 1 91.31 98 LYS A N 1
ATOM 766 C CA . LYS A 1 98 ? -6.09 12.688 -10.328 1 91.31 98 LYS A CA 1
ATOM 767 C C . LYS A 1 98 ? -4.953 13.516 -9.734 1 91.31 98 LYS A C 1
ATOM 769 O O . LYS A 1 98 ? -5.023 14.742 -9.703 1 91.31 98 LYS A O 1
ATOM 774 N N . LEU A 1 99 ? -3.953 12.828 -9.344 1 92.81 99 LEU A N 1
ATOM 775 C CA . LEU A 1 99 ? -2.873 13.414 -8.562 1 92.81 99 LEU A CA 1
ATOM 776 C C . LEU A 1 99 ? -2.211 14.562 -9.32 1 92.81 99 LEU A C 1
ATOM 778 O O . LEU A 1 99 ? -1.882 15.594 -8.734 1 92.81 99 LEU A O 1
ATOM 782 N N . PRO A 1 100 ? -2.02 14.445 -10.641 1 90.06 100 PRO A N 1
ATOM 783 C CA . PRO A 1 100 ? -1.426 15.578 -11.344 1 90.06 100 PRO A CA 1
ATOM 784 C C . PRO A 1 100 ? -2.271 16.844 -11.234 1 90.06 100 PRO A C 1
ATOM 786 O O . PRO A 1 100 ? -1.732 17.938 -11.023 1 90.06 100 PRO A O 1
ATOM 789 N N . GLN A 1 101 ? -3.531 16.703 -11.305 1 94.81 101 GLN A N 1
ATOM 790 C CA . GLN A 1 101 ? -4.414 17.859 -11.18 1 94.81 101 GLN A CA 1
ATOM 791 C C . GLN A 1 101 ? -4.41 18.406 -9.75 1 94.81 101 GLN A C 1
ATOM 793 O O . GLN A 1 101 ? -4.445 19.609 -9.539 1 94.81 101 GLN A O 1
ATOM 798 N N . LEU A 1 102 ? -4.398 17.516 -8.758 1 96.88 102 LEU A N 1
ATOM 799 C CA . LEU A 1 102 ? -4.375 17.953 -7.367 1 96.88 102 LEU A CA 1
ATOM 800 C C . LEU A 1 102 ? -3.141 18.797 -7.078 1 96.88 102 LEU A C 1
ATOM 802 O O . LEU A 1 102 ? -3.238 19.844 -6.441 1 96.88 102 LEU A O 1
ATOM 806 N N . THR A 1 103 ? -1.994 18.344 -7.559 1 96.38 103 THR A N 1
ATOM 807 C CA . THR A 1 103 ? -0.747 19.047 -7.266 1 96.38 103 THR A CA 1
ATOM 808 C C . THR A 1 103 ? -0.684 20.375 -8.016 1 96.38 103 THR A C 1
ATOM 810 O O . THR A 1 103 ? -0.147 21.359 -7.5 1 96.38 103 THR A O 1
ATOM 813 N N . ALA A 1 104 ? -1.232 20.422 -9.203 1 94.75 104 ALA A N 1
ATOM 814 C CA . ALA A 1 104 ? -1.299 21.688 -9.938 1 94.75 104 ALA A CA 1
ATOM 815 C C . ALA A 1 104 ? -2.174 22.703 -9.211 1 94.75 104 ALA A C 1
ATOM 817 O O . ALA A 1 104 ? -1.811 23.875 -9.094 1 94.75 104 ALA A O 1
ATOM 818 N N . ASP A 1 105 ? -3.326 22.234 -8.75 1 96.75 105 ASP A N 1
ATOM 819 C CA . ASP A 1 105 ? -4.227 23.094 -8 1 96.75 105 ASP A CA 1
ATOM 820 C C . ASP A 1 105 ? -3.547 23.625 -6.742 1 96.75 105 ASP A C 1
ATOM 822 O O . ASP A 1 105 ? -3.684 24.812 -6.414 1 96.75 105 ASP A O 1
ATOM 826 N N . LEU A 1 106 ? -2.838 22.797 -6.066 1 97.19 106 LEU A N 1
ATOM 827 C CA . LEU A 1 106 ? -2.182 23.172 -4.82 1 97.19 106 LEU A CA 1
ATOM 828 C C . LEU A 1 106 ? -1.064 24.188 -5.078 1 97.19 106 LEU A C 1
ATOM 830 O O . LEU A 1 106 ? -0.831 25.078 -4.266 1 97.19 106 LEU A O 1
ATOM 834 N N . ALA A 1 107 ? -0.283 24 -6.145 1 95.19 107 ALA A N 1
ATOM 835 C CA . ALA A 1 107 ? 0.746 24.969 -6.504 1 95.19 107 ALA A CA 1
ATOM 836 C C . ALA A 1 107 ? 0.146 26.359 -6.699 1 95.19 107 ALA A C 1
ATOM 838 O O . ALA A 1 107 ? 0.754 27.359 -6.32 1 95.19 107 ALA A O 1
ATOM 839 N N . GLY A 1 108 ? -0.989 26.391 -7.281 1 95.12 108 GLY A N 1
ATOM 840 C CA . GLY A 1 108 ? -1.682 27.656 -7.469 1 95.12 108 GLY A CA 1
ATOM 841 C C . GLY A 1 108 ? -2.209 28.25 -6.176 1 95.12 108 GLY A C 1
ATOM 842 O O . GLY A 1 108 ? -2.15 29.469 -5.973 1 95.12 108 GLY A O 1
ATOM 843 N N . ALA A 1 109 ? -2.699 27.406 -5.273 1 95.5 109 ALA A N 1
ATOM 844 C CA . ALA A 1 109 ? -3.395 27.859 -4.066 1 95.5 109 ALA A CA 1
ATOM 845 C C . ALA A 1 109 ? -2.402 28.219 -2.967 1 95.5 109 ALA A C 1
ATOM 847 O O . ALA A 1 109 ? -2.646 29.156 -2.189 1 95.5 109 ALA A O 1
ATOM 848 N N . LEU A 1 110 ? -1.27 27.484 -2.887 1 95 110 LEU A N 1
ATOM 849 C CA . LEU A 1 110 ? -0.393 27.625 -1.729 1 95 110 LEU A CA 1
ATOM 850 C C . LEU A 1 110 ? 0.915 28.297 -2.111 1 95 110 LEU A C 1
ATOM 852 O O . LEU A 1 110 ? 1.759 28.562 -1.252 1 95 110 LEU A O 1
ATOM 856 N N . GLY A 1 111 ? 1.135 28.578 -3.346 1 93.62 111 GLY A N 1
ATOM 857 C CA . GLY A 1 111 ? 2.387 29.188 -3.773 1 93.62 111 GLY A CA 1
ATOM 858 C C . GLY A 1 111 ? 3.584 28.266 -3.592 1 93.62 111 GLY A C 1
ATOM 859 O O . GLY A 1 111 ? 3.578 27.125 -4.059 1 93.62 111 GLY A O 1
ATOM 860 N N . GLN A 1 112 ? 4.512 28.719 -2.818 1 90.44 112 GLN A N 1
ATOM 861 C CA . GLN A 1 112 ? 5.773 28 -2.68 1 90.44 112 GLN A CA 1
ATOM 862 C C . GLN A 1 112 ? 5.555 26.609 -2.074 1 90.44 112 GLN A C 1
ATOM 864 O O . GLN A 1 112 ? 6.125 25.625 -2.543 1 90.44 112 GLN A O 1
ATOM 869 N N . ALA A 1 113 ? 4.762 26.516 -1.066 1 89.44 113 ALA A N 1
ATOM 870 C CA . ALA A 1 113 ? 4.484 25.234 -0.431 1 89.44 113 ALA A CA 1
ATOM 871 C C . ALA A 1 113 ? 3.855 24.266 -1.422 1 89.44 113 ALA A C 1
ATOM 873 O O . ALA A 1 113 ? 4.207 23.078 -1.443 1 89.44 113 ALA A O 1
ATOM 874 N N . GLY A 1 114 ? 2.971 24.75 -2.23 1 92.62 114 GLY A N 1
ATOM 875 C CA . GLY A 1 114 ? 2.35 23.938 -3.262 1 92.62 114 GLY A CA 1
ATOM 876 C C . GLY A 1 114 ? 3.312 23.516 -4.359 1 92.62 114 GLY A C 1
ATOM 877 O O . GLY A 1 114 ? 3.236 22.406 -4.875 1 92.62 114 GLY A O 1
ATOM 878 N N . GLU A 1 115 ? 4.199 24.406 -4.672 1 92.06 115 GLU A N 1
ATOM 879 C CA . GLU A 1 115 ? 5.211 24.109 -5.68 1 92.06 115 GLU A CA 1
ATOM 880 C C . GLU A 1 115 ? 6.152 23 -5.203 1 92.06 115 GLU A C 1
ATOM 882 O O . GLU A 1 115 ? 6.609 22.188 -6.004 1 92.06 115 GLU A O 1
ATOM 887 N N . ILE A 1 116 ? 6.418 23.062 -3.98 1 90.94 116 ILE A N 1
ATOM 888 C CA . ILE A 1 116 ? 7.273 22.016 -3.412 1 90.94 116 ILE A CA 1
ATOM 889 C C . ILE A 1 116 ? 6.582 20.656 -3.533 1 90.94 116 ILE A C 1
ATOM 891 O O . ILE A 1 116 ? 7.203 19.672 -3.947 1 90.94 116 ILE A O 1
ATOM 895 N N . ILE A 1 117 ? 5.266 20.594 -3.24 1 93.62 117 ILE A N 1
ATOM 896 C CA . ILE A 1 117 ? 4.496 19.359 -3.365 1 93.62 117 ILE A CA 1
ATOM 897 C C . ILE A 1 117 ? 4.543 18.875 -4.809 1 93.62 117 ILE A C 1
ATOM 899 O O . ILE A 1 117 ? 4.793 17.688 -5.059 1 93.62 117 ILE A O 1
ATOM 903 N N . SER A 1 118 ? 4.375 19.75 -5.684 1 92.44 118 SER A N 1
ATOM 904 C CA . SER A 1 118 ? 4.414 19.438 -7.105 1 92.44 118 SER A CA 1
ATOM 905 C C . SER A 1 118 ? 5.785 18.906 -7.52 1 92.44 118 SER A C 1
ATOM 907 O O . SER A 1 118 ? 5.891 17.984 -8.328 1 92.44 118 SER A O 1
ATOM 909 N N . SER A 1 119 ? 6.754 19.531 -6.98 1 91.62 119 SER A N 1
ATOM 910 C CA . SER A 1 119 ? 8.117 19.141 -7.316 1 91.62 119 SER A CA 1
ATOM 911 C C . SER A 1 119 ? 8.453 17.75 -6.773 1 91.62 119 SER A C 1
ATOM 913 O O . SER A 1 119 ? 9.117 16.969 -7.441 1 91.62 119 SER A O 1
ATOM 915 N N . VAL A 1 120 ? 8.023 17.484 -5.578 1 90.06 120 VAL A N 1
ATOM 916 C CA . VAL A 1 120 ? 8.234 16.172 -4.984 1 90.06 120 VAL A CA 1
ATOM 917 C C . VAL A 1 120 ? 7.523 15.109 -5.82 1 90.06 120 VAL A C 1
ATOM 919 O O . VAL A 1 120 ? 8.102 14.062 -6.125 1 90.06 120 VAL A O 1
ATOM 922 N N . LYS A 1 121 ? 6.328 15.375 -6.195 1 90.88 121 LYS A N 1
ATOM 923 C CA . LYS A 1 121 ? 5.602 14.453 -7.066 1 90.88 121 LYS A CA 1
ATOM 924 C C . LYS A 1 121 ? 6.367 14.203 -8.367 1 90.88 121 LYS A C 1
ATOM 926 O O . LYS A 1 121 ? 6.562 13.055 -8.766 1 90.88 121 LYS A O 1
ATOM 931 N N . ALA A 1 122 ? 6.758 15.258 -8.969 1 90.69 122 ALA A N 1
ATOM 932 C CA . ALA A 1 122 ? 7.434 15.148 -10.258 1 90.69 122 ALA A CA 1
ATOM 933 C C . ALA A 1 122 ? 8.688 14.289 -10.148 1 90.69 122 ALA A C 1
ATOM 935 O O . ALA A 1 122 ? 9 13.516 -11.055 1 90.69 122 ALA A O 1
ATOM 936 N N . GLN A 1 123 ? 9.375 14.398 -9.078 1 90.62 123 GLN A N 1
ATOM 937 C CA . GLN A 1 123 ? 10.641 13.703 -8.898 1 90.62 123 GLN A CA 1
ATOM 938 C C . GLN A 1 123 ? 10.43 12.25 -8.508 1 90.62 123 GLN A C 1
ATOM 940 O O . GLN A 1 123 ? 11.219 11.375 -8.867 1 90.62 123 GLN A O 1
ATOM 945 N N . ALA A 1 124 ? 9.344 12.023 -7.844 1 90.94 124 ALA A N 1
ATOM 946 C CA . ALA A 1 124 ? 9.242 10.719 -7.199 1 90.94 124 ALA A CA 1
ATOM 947 C C . ALA A 1 124 ? 8.125 9.883 -7.816 1 90.94 124 ALA A C 1
ATOM 949 O O . ALA A 1 124 ? 8.008 8.688 -7.543 1 90.94 124 ALA A O 1
ATOM 950 N N . TRP A 1 125 ? 7.359 10.383 -8.703 1 89.25 125 TRP A N 1
ATOM 951 C CA . TRP A 1 125 ? 6.109 9.773 -9.156 1 89.25 125 TRP A CA 1
ATOM 952 C C . TRP A 1 125 ? 6.363 8.422 -9.805 1 89.25 125 TRP A C 1
ATOM 954 O O . TRP A 1 125 ? 5.684 7.441 -9.5 1 89.25 125 TRP A O 1
ATOM 964 N N . ARG A 1 126 ? 7.309 8.398 -10.672 1 88.12 126 ARG A N 1
ATOM 965 C CA . ARG A 1 126 ? 7.59 7.16 -11.398 1 88.12 126 ARG A CA 1
ATOM 966 C C . ARG A 1 126 ? 8 6.047 -10.438 1 88.12 126 ARG A C 1
ATOM 968 O O . ARG A 1 126 ? 7.5 4.922 -10.531 1 88.12 126 ARG A O 1
ATOM 975 N N . SER A 1 127 ? 8.891 6.414 -9.594 1 90.88 127 SER A N 1
ATOM 976 C CA . SER A 1 127 ? 9.352 5.438 -8.617 1 90.88 127 SER A CA 1
ATOM 977 C C . SER A 1 127 ? 8.219 5 -7.691 1 90.88 127 SER A C 1
ATOM 979 O O . SER A 1 127 ? 8.07 3.812 -7.402 1 90.88 127 SER A O 1
ATOM 981 N N . MET A 1 128 ? 7.363 5.895 -7.266 1 92.88 128 MET A N 1
ATOM 982 C CA . MET A 1 128 ? 6.234 5.586 -6.391 1 92.88 128 MET A CA 1
ATOM 983 C C . MET A 1 128 ? 5.273 4.609 -7.066 1 92.88 128 MET A C 1
ATOM 985 O O . MET A 1 128 ? 4.832 3.639 -6.449 1 92.88 128 MET A O 1
ATOM 989 N N . CYS A 1 129 ? 5.016 4.852 -8.297 1 91.94 129 CYS A N 1
ATOM 990 C CA . CYS A 1 129 ? 4.117 3.984 -9.055 1 91.94 129 CYS A CA 1
ATOM 991 C C . CYS A 1 129 ? 4.719 2.596 -9.234 1 91.94 129 CYS A C 1
ATOM 993 O O . CYS A 1 129 ? 4.031 1.589 -9.07 1 91.94 129 CYS A O 1
ATOM 995 N N . ALA A 1 130 ? 6.004 2.65 -9.516 1 92.19 130 ALA A N 1
ATOM 996 C CA . ALA A 1 130 ? 6.688 1.374 -9.719 1 92.19 130 ALA A CA 1
ATOM 997 C C . ALA A 1 130 ? 6.676 0.542 -8.438 1 92.19 130 ALA A C 1
ATOM 999 O O . ALA A 1 130 ? 6.438 -0.668 -8.477 1 92.19 130 ALA A O 1
ATOM 1000 N N . PHE A 1 131 ? 6.859 1.108 -7.324 1 92.94 131 PHE A N 1
ATOM 1001 C CA . PHE A 1 131 ? 6.844 0.408 -6.047 1 92.94 131 PHE A CA 1
ATOM 1002 C C . PHE A 1 131 ? 5.457 -0.145 -5.75 1 92.94 131 PHE A C 1
ATOM 1004 O O . PHE A 1 131 ? 5.312 -1.314 -5.387 1 92.94 131 PHE A O 1
ATOM 1011 N N . THR A 1 132 ? 4.492 0.665 -5.918 1 94.38 132 THR A N 1
ATOM 1012 C CA . THR A 1 132 ? 3.139 0.318 -5.504 1 94.38 132 THR A CA 1
ATOM 1013 C C . THR A 1 132 ? 2.521 -0.693 -6.469 1 94.38 132 THR A C 1
ATOM 1015 O O . THR A 1 132 ? 1.865 -1.645 -6.039 1 94.38 132 THR A O 1
ATOM 1018 N N . HIS A 1 133 ? 2.771 -0.541 -7.723 1 93.56 133 HIS A N 1
ATOM 1019 C CA . HIS A 1 133 ? 2.045 -1.327 -8.719 1 93.56 133 HIS A CA 1
ATOM 1020 C C . HIS A 1 133 ? 2.898 -2.477 -9.242 1 93.56 133 HIS A C 1
ATOM 1022 O O . HIS A 1 133 ? 2.51 -3.16 -10.188 1 93.56 133 HIS A O 1
ATOM 1028 N N . GLY A 1 134 ? 4.098 -2.709 -8.695 1 92.56 134 GLY A N 1
ATOM 1029 C CA . GLY A 1 134 ? 4.918 -3.85 -9.07 1 92.56 134 GLY A CA 1
ATOM 1030 C C . GLY A 1 134 ? 5.754 -3.604 -10.312 1 92.56 134 GLY A C 1
ATOM 1031 O O . GLY A 1 134 ? 5.723 -4.398 -11.258 1 92.56 134 GLY A O 1
ATOM 1032 N N . GLY A 1 135 ? 6.504 -2.576 -10.289 1 91.38 135 GLY A N 1
ATOM 1033 C CA . GLY A 1 135 ? 7.398 -2.25 -11.391 1 91.38 135 GLY A CA 1
ATOM 1034 C C . GLY A 1 135 ? 8.703 -3.016 -11.336 1 91.38 135 GLY A C 1
ATOM 1035 O O . GLY A 1 135 ? 8.883 -3.898 -10.5 1 91.38 135 GLY A O 1
ATOM 1036 N N . ALA A 1 136 ? 9.594 -2.668 -12.203 1 89.25 136 ALA A N 1
ATOM 1037 C CA . ALA A 1 136 ? 10.859 -3.365 -12.398 1 89.25 136 ALA A CA 1
ATOM 1038 C C . ALA A 1 136 ? 11.695 -3.359 -11.117 1 89.25 136 ALA A C 1
ATOM 1040 O O . ALA A 1 136 ? 12.391 -4.332 -10.82 1 89.25 136 ALA A O 1
ATOM 1041 N N . VAL A 1 137 ? 11.625 -2.328 -10.406 1 87.25 137 VAL A N 1
ATOM 1042 C CA . VAL A 1 137 ? 12.414 -2.193 -9.195 1 87.25 137 VAL A CA 1
ATOM 1043 C C . VAL A 1 137 ? 12.008 -3.271 -8.188 1 87.25 137 VAL A C 1
ATOM 1045 O O . VAL A 1 137 ? 12.859 -3.818 -7.48 1 87.25 137 VAL A O 1
ATOM 1048 N N . GLN A 1 138 ? 10.727 -3.582 -8.102 1 89.75 138 GLN A N 1
ATOM 1049 C CA . GLN A 1 138 ? 10.227 -4.633 -7.219 1 89.75 138 GLN A CA 1
ATOM 1050 C C . GLN A 1 138 ? 10.703 -6.008 -7.684 1 89.75 138 GLN A C 1
ATOM 1052 O O . GLN A 1 138 ? 10.992 -6.883 -6.863 1 89.75 138 GLN A O 1
ATOM 1057 N N . VAL A 1 139 ? 10.797 -6.156 -8.953 1 87.88 139 VAL A N 1
ATOM 1058 C CA . VAL A 1 139 ? 11.219 -7.414 -9.555 1 87.88 13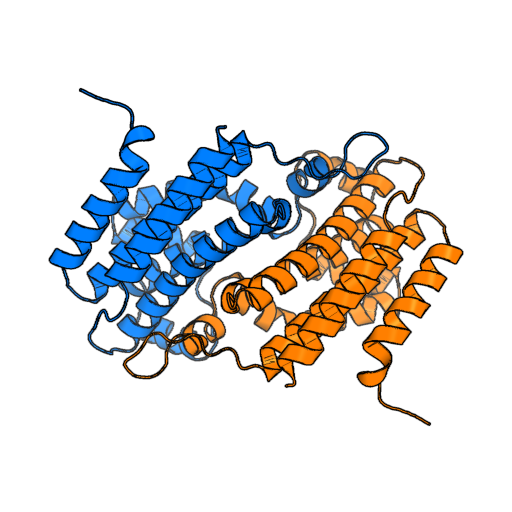9 VAL A CA 1
ATOM 1059 C C . VAL A 1 139 ? 12.727 -7.594 -9.359 1 87.88 139 VAL A C 1
ATOM 1061 O O . VAL A 1 139 ? 13.18 -8.664 -8.93 1 87.88 139 VAL A O 1
ATOM 1064 N N . LYS A 1 140 ? 13.453 -6.543 -9.648 1 85.12 140 LYS A N 1
ATOM 1065 C CA . LYS A 1 140 ? 14.906 -6.598 -9.539 1 85.12 140 LYS A CA 1
ATOM 1066 C C . LYS A 1 140 ? 15.336 -6.84 -8.094 1 85.12 140 LYS A C 1
ATOM 1068 O O . LYS A 1 140 ? 16.344 -7.512 -7.844 1 85.12 140 LYS A O 1
ATOM 1073 N N . ALA A 1 141 ? 14.602 -6.383 -7.199 1 81.06 141 ALA A N 1
ATOM 1074 C CA . ALA A 1 141 ? 14.922 -6.551 -5.785 1 81.06 141 ALA A CA 1
ATOM 1075 C C . ALA A 1 141 ? 14.805 -8.008 -5.363 1 81.06 141 ALA A C 1
ATOM 1077 O O . ALA A 1 141 ? 15.344 -8.414 -4.324 1 81.06 141 ALA A O 1
ATOM 1078 N N . ARG A 1 142 ? 14.141 -8.797 -6.152 1 77.81 142 ARG A N 1
ATOM 1079 C CA . ARG A 1 142 ? 13.883 -10.188 -5.801 1 77.81 142 ARG A CA 1
ATOM 1080 C C . ARG A 1 142 ? 14.797 -11.125 -6.582 1 77.81 142 ARG A C 1
ATOM 1082 O O . ARG A 1 142 ? 14.93 -12.305 -6.234 1 77.81 142 ARG A O 1
ATOM 1089 N N . ALA A 1 143 ? 15.281 -10.586 -7.68 1 65.56 143 ALA A N 1
ATOM 1090 C CA . ALA A 1 143 ? 16.016 -11.445 -8.594 1 65.56 143 ALA A CA 1
ATOM 1091 C C . ALA A 1 143 ? 17.5 -11.453 -8.266 1 65.56 143 ALA A C 1
ATOM 1093 O O . ALA A 1 143 ? 18.125 -10.391 -8.172 1 65.56 143 ALA A O 1
ATOM 1094 N N . ILE A 1 144 ? 17.875 -12.133 -7.379 1 55.06 144 ILE A N 1
ATOM 1095 C CA . ILE A 1 144 ? 19.328 -12.328 -7.418 1 55.06 144 ILE A CA 1
ATOM 1096 C C . ILE A 1 144 ? 19.656 -13.672 -8.055 1 55.06 144 ILE A C 1
ATOM 1098 O O . ILE A 1 144 ? 19.328 -14.727 -7.496 1 55.06 144 ILE A O 1
ATOM 1102 N N . ARG A 1 145 ? 20.438 -13.609 -9.188 1 53.34 145 ARG A N 1
ATOM 1103 C CA . ARG A 1 145 ? 20.906 -14.773 -9.93 1 53.34 145 ARG A CA 1
ATOM 1104 C C . ARG A 1 145 ? 19.812 -15.828 -10.047 1 53.34 145 ARG A C 1
ATOM 1106 O O . ARG A 1 145 ? 18.672 -15.508 -10.383 1 53.34 145 ARG A O 1
ATOM 1113 N N . ASP A 1 146 ? 20.109 -17.078 -9.508 1 50.78 146 ASP A N 1
ATOM 1114 C CA . ASP A 1 146 ? 19.281 -18.281 -9.609 1 50.78 146 ASP A CA 1
ATOM 1115 C C . ASP A 1 146 ? 18.391 -18.422 -8.375 1 50.78 146 ASP A C 1
ATOM 1117 O O . ASP A 1 146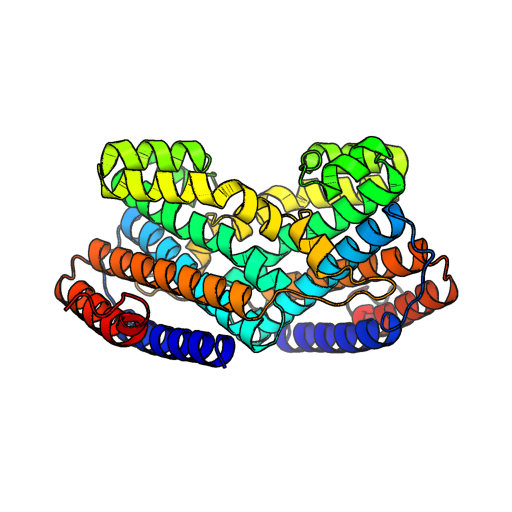 ? 17.75 -19.469 -8.195 1 50.78 146 ASP A O 1
ATOM 1121 N N . GLU A 1 147 ? 18.406 -17.219 -7.5 1 53.22 147 GLU A N 1
ATOM 1122 C CA . GLU A 1 147 ? 17.609 -17.359 -6.281 1 53.22 147 GLU A CA 1
ATOM 1123 C C . GLU A 1 147 ? 16.734 -16.125 -6.055 1 53.22 147 GLU A C 1
ATOM 1125 O O . GLU A 1 147 ? 17.109 -15.008 -6.41 1 53.22 147 GLU A O 1
ATOM 1130 N N . ILE A 1 148 ? 15.469 -16.219 -5.688 1 54.28 148 ILE A N 1
ATOM 1131 C CA . ILE A 1 148 ? 14.562 -15.141 -5.277 1 54.28 148 ILE A CA 1
ATOM 1132 C C . ILE A 1 148 ? 14.984 -14.609 -3.912 1 54.28 148 ILE A C 1
ATOM 1134 O O . ILE A 1 148 ? 14.977 -15.344 -2.922 1 54.28 148 ILE A O 1
ATOM 1138 N N . ARG A 1 149 ? 15.758 -13.461 -3.832 1 55.06 149 ARG A N 1
ATOM 1139 C CA . ARG A 1 149 ? 16.062 -12.82 -2.561 1 55.06 149 ARG A CA 1
ATOM 1140 C C . ARG A 1 149 ? 15.672 -11.344 -2.58 1 55.06 149 ARG A C 1
ATOM 1142 O O . ARG A 1 149 ? 15.898 -10.648 -3.57 1 55.06 149 ARG A O 1
ATOM 1149 N N . GLN A 1 150 ? 14.844 -11.031 -1.701 1 58.53 150 GLN A N 1
ATOM 1150 C CA . GLN A 1 150 ? 14.469 -9.625 -1.575 1 58.53 150 GLN A CA 1
ATOM 1151 C C . GLN A 1 150 ? 15.68 -8.758 -1.246 1 58.53 150 GLN A C 1
ATOM 1153 O O . GLN A 1 150 ? 16.422 -9.055 -0.305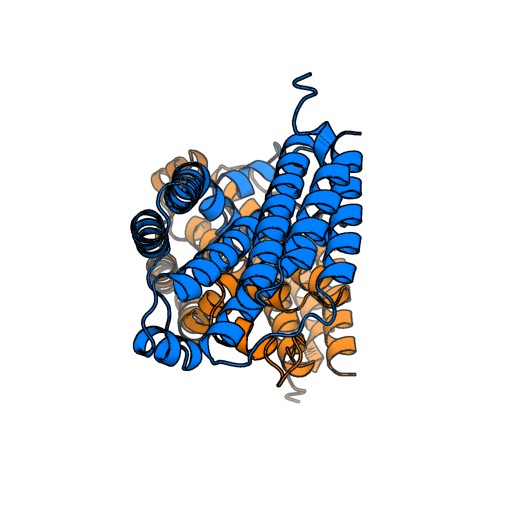 1 58.53 150 GLN A O 1
ATOM 1158 N N . SER A 1 151 ? 16.016 -7.871 -2.197 1 65.75 151 SER A N 1
ATOM 1159 C CA . SER A 1 151 ? 17.219 -7.129 -1.825 1 65.75 151 SER A CA 1
ATOM 1160 C C . SER A 1 151 ? 16.984 -5.625 -1.872 1 65.75 151 SER A C 1
ATOM 1162 O O . SER A 1 151 ? 17.578 -4.918 -2.684 1 65.75 151 SER A O 1
ATOM 1164 N N . PHE A 1 152 ? 16.047 -5.074 -1.126 1 84.88 152 PHE A N 1
ATOM 1165 C CA . PHE A 1 152 ? 16.156 -3.646 -0.85 1 84.88 152 PHE A CA 1
ATOM 1166 C C . PHE A 1 152 ? 17.281 -3.367 0.13 1 84.88 152 PHE A C 1
ATOM 1168 O O . PHE A 1 152 ? 17.312 -3.918 1.232 1 84.88 152 PHE A O 1
ATOM 1175 N N . THR A 1 153 ? 18.234 -2.48 -0.233 1 90.5 153 THR A N 1
ATOM 1176 C CA . THR A 1 153 ? 19.391 -2.223 0.626 1 90.5 153 THR A CA 1
ATOM 1177 C C . THR A 1 153 ? 18.969 -1.499 1.899 1 90.5 153 THR A C 1
ATOM 1179 O O . THR A 1 153 ? 17.906 -0.857 1.932 1 90.5 153 THR A O 1
ATOM 1182 N N . ASP A 1 154 ? 19.781 -1.606 2.936 1 93.81 154 ASP A N 1
ATOM 1183 C CA . ASP A 1 154 ? 19.547 -0.88 4.18 1 93.81 154 ASP A CA 1
ATOM 1184 C C . ASP A 1 154 ? 19.531 0.628 3.941 1 93.81 154 ASP A C 1
ATOM 1186 O O . ASP A 1 154 ? 18.75 1.353 4.562 1 93.81 154 ASP A O 1
ATOM 1190 N N . GLU A 1 155 ? 20.297 1.057 3.062 1 93.44 155 GLU A N 1
ATOM 1191 C CA . GLU A 1 155 ? 20.375 2.482 2.756 1 93.44 155 GLU A CA 1
ATOM 1192 C C . GLU A 1 155 ? 19.062 2.984 2.135 1 93.44 155 GLU A C 1
ATOM 1194 O O . GLU A 1 155 ? 18.516 3.986 2.582 1 93.44 155 GLU A O 1
ATOM 1199 N N . HIS A 1 156 ? 18.594 2.27 1.141 1 93.56 156 HIS A N 1
ATOM 1200 C CA . HIS A 1 156 ? 17.359 2.672 0.482 1 93.56 156 HIS A CA 1
ATOM 1201 C C . HIS A 1 156 ? 16.172 2.568 1.432 1 93.56 156 HIS A C 1
ATOM 1203 O O . HIS A 1 156 ? 15.289 3.428 1.421 1 93.56 156 HIS A O 1
ATOM 1209 N N . THR A 1 157 ? 16.203 1.534 2.197 1 96.88 157 THR A N 1
ATOM 1210 C CA . THR A 1 157 ? 15.133 1.349 3.172 1 96.88 157 THR A CA 1
ATOM 1211 C C . THR A 1 157 ? 15.148 2.463 4.215 1 96.88 157 THR A C 1
ATOM 1213 O O . THR A 1 157 ? 14.094 2.943 4.637 1 96.88 157 THR A O 1
ATOM 1216 N N . SER A 1 158 ? 16.312 2.898 4.613 1 96.56 158 SER A N 1
ATOM 1217 C CA . SER A 1 158 ? 16.453 4.004 5.555 1 96.56 158 SER A CA 1
ATOM 1218 C C . SER A 1 158 ? 15.891 5.297 4.973 1 96.56 158 SER A C 1
ATOM 1220 O O . SER A 1 158 ? 15.195 6.047 5.66 1 96.56 158 SER A O 1
ATOM 1222 N N . LYS A 1 159 ? 16.156 5.539 3.723 1 95.5 159 LYS A N 1
ATOM 1223 C CA . LYS A 1 159 ? 15.641 6.73 3.053 1 95.5 159 LYS A CA 1
ATOM 1224 C C . LYS A 1 159 ? 14.117 6.703 2.973 1 95.5 159 LYS A C 1
ATOM 1226 O O . LYS A 1 159 ? 13.461 7.734 3.137 1 95.5 159 LYS A O 1
ATOM 1231 N N . LEU A 1 160 ? 13.609 5.504 2.734 1 96.88 160 LEU A N 1
ATOM 1232 C CA . LEU A 1 160 ? 12.164 5.355 2.699 1 96.88 160 LEU A CA 1
ATOM 1233 C C . LEU A 1 160 ? 11.539 5.734 4.039 1 96.88 160 LEU A C 1
ATOM 1235 O O . LEU A 1 160 ? 10.609 6.539 4.094 1 96.88 160 LEU A O 1
ATOM 1239 N N . ILE A 1 161 ? 12.055 5.184 5.098 1 97.81 161 ILE A N 1
ATOM 1240 C CA . ILE A 1 161 ? 11.469 5.379 6.422 1 97.81 161 ILE A CA 1
ATOM 1241 C C . ILE A 1 161 ? 11.57 6.848 6.816 1 97.81 161 ILE A C 1
ATOM 1243 O O . ILE A 1 161 ? 10.641 7.406 7.402 1 97.81 161 ILE A O 1
ATOM 1247 N N . ASP A 1 162 ? 12.664 7.461 6.516 1 97.25 162 ASP A N 1
ATOM 1248 C CA . ASP A 1 162 ? 12.828 8.883 6.809 1 97.25 162 ASP A CA 1
ATOM 1249 C C . ASP A 1 162 ? 11.852 9.727 6.004 1 97.25 162 ASP A C 1
ATOM 1251 O O . ASP A 1 162 ? 11.266 10.68 6.527 1 97.25 162 ASP A O 1
ATOM 1255 N N . ALA A 1 163 ? 11.688 9.391 4.762 1 96.31 163 ALA A N 1
ATOM 1256 C CA . ALA A 1 163 ? 10.75 10.117 3.91 1 96.31 163 ALA A CA 1
ATOM 1257 C C . ALA A 1 163 ? 9.32 9.961 4.418 1 96.31 163 ALA A C 1
ATOM 1259 O O . ALA A 1 163 ? 8.555 10.93 4.441 1 96.31 163 ALA A O 1
ATOM 1260 N N . MET A 1 164 ? 8.984 8.789 4.797 1 98.12 164 MET A N 1
ATOM 1261 C CA . MET A 1 164 ? 7.633 8.531 5.293 1 98.12 164 MET A CA 1
ATOM 1262 C C . MET A 1 164 ? 7.387 9.266 6.605 1 98.12 164 MET A C 1
ATOM 1264 O O . MET A 1 164 ? 6.285 9.758 6.852 1 98.12 164 MET A O 1
ATOM 1268 N N . ALA A 1 165 ? 8.422 9.328 7.414 1 98.25 165 ALA A N 1
ATOM 1269 C CA . ALA A 1 165 ? 8.312 10.07 8.664 1 98.25 165 ALA A CA 1
ATOM 1270 C C . ALA A 1 165 ? 8.102 11.562 8.398 1 98.25 165 ALA A C 1
ATOM 1272 O O . ALA A 1 165 ? 7.332 12.219 9.102 1 98.25 165 ALA A O 1
ATOM 1273 N N . MET A 1 166 ? 8.781 12.07 7.438 1 96.94 166 MET A N 1
ATOM 1274 C CA . MET A 1 166 ? 8.602 13.469 7.07 1 96.94 166 MET A CA 1
ATOM 1275 C C . MET A 1 166 ? 7.16 13.734 6.637 1 96.94 166 MET A C 1
ATOM 1277 O O . MET A 1 166 ? 6.562 14.734 7.035 1 96.94 166 MET A O 1
ATOM 1281 N N . LEU A 1 167 ? 6.617 12.883 5.859 1 97.69 167 LEU A N 1
ATOM 1282 C CA . LEU A 1 167 ? 5.234 13.031 5.422 1 97.69 167 LEU A CA 1
ATOM 1283 C C . LEU A 1 167 ? 4.277 12.977 6.609 1 97.69 167 LEU A C 1
ATOM 1285 O O . LEU A 1 167 ? 3.299 13.719 6.66 1 97.69 167 LEU A O 1
ATOM 1289 N N . SER A 1 168 ? 4.559 12.047 7.52 1 98.56 168 SER A N 1
ATOM 1290 C CA . SER A 1 168 ? 3.703 11.961 8.695 1 98.56 168 SER A CA 1
ATOM 1291 C C . SER A 1 168 ? 3.795 13.227 9.539 1 98.56 168 SER A C 1
ATOM 1293 O O . SER A 1 168 ? 2.801 13.664 10.117 1 98.56 168 SER A O 1
ATOM 1295 N N . TYR A 1 169 ? 4.961 13.82 9.617 1 98.44 169 TYR A N 1
ATOM 1296 C CA . TYR A 1 169 ? 5.148 15.102 10.297 1 98.44 169 TYR A CA 1
ATOM 1297 C C . TYR A 1 169 ? 4.324 16.203 9.633 1 98.44 169 TYR A C 1
ATOM 1299 O O . TYR A 1 169 ? 3.584 16.922 10.305 1 98.44 169 TYR A O 1
ATOM 1307 N N . LEU A 1 170 ? 4.414 16.266 8.328 1 97.81 170 LEU A N 1
ATOM 1308 C CA . LEU A 1 170 ? 3.648 17.266 7.578 1 97.81 170 LEU A CA 1
ATOM 1309 C C . LEU A 1 170 ? 2.15 17.031 7.738 1 97.81 170 LEU A C 1
ATOM 1311 O O . LEU A 1 170 ? 1.376 17.984 7.832 1 97.81 170 LEU A O 1
ATOM 1315 N N . GLY A 1 171 ? 1.767 15.734 7.758 1 97.94 171 GLY A N 1
ATOM 1316 C CA . GLY A 1 171 ? 0.375 15.414 8.031 1 97.94 171 GLY A CA 1
ATOM 1317 C C . GLY A 1 171 ? -0.088 15.883 9.398 1 97.94 171 GLY A C 1
ATOM 1318 O O . GLY A 1 171 ? -1.18 16.438 9.531 1 97.94 171 GLY A O 1
ATOM 1319 N N . ALA A 1 172 ? 0.736 15.633 10.367 1 98.19 172 ALA A N 1
ATOM 1320 C CA . ALA A 1 172 ? 0.413 16.078 11.719 1 98.19 172 ALA A CA 1
ATOM 1321 C C . ALA A 1 172 ? 0.279 17.594 11.781 1 98.19 172 ALA A C 1
ATOM 1323 O O . ALA A 1 172 ? -0.609 18.125 12.453 1 98.19 172 ALA A O 1
ATOM 1324 N N . LEU A 1 173 ? 1.137 18.297 11.07 1 98.12 173 LEU A N 1
ATOM 1325 C CA . LEU A 1 173 ? 1.02 19.75 10.984 1 98.12 173 LEU A CA 1
ATOM 1326 C C . LEU A 1 173 ? -0.299 20.141 10.328 1 98.12 173 LEU A C 1
ATOM 1328 O O . LEU A 1 173 ? -0.886 21.172 10.688 1 98.12 173 LEU A O 1
ATOM 1332 N N . GLY A 1 174 ? -0.728 19.391 9.344 1 97.5 174 GLY A N 1
ATOM 1333 C CA . GLY A 1 174 ? -2.027 19.609 8.734 1 97.5 174 GLY A CA 1
ATOM 1334 C C . GLY A 1 174 ? -3.176 19.516 9.719 1 97.5 174 GLY A C 1
ATOM 1335 O O . GLY A 1 174 ? -4.113 20.312 9.672 1 97.5 174 GLY A O 1
ATOM 1336 N N . ILE A 1 175 ? -3.102 18.547 10.617 1 96.25 175 ILE A N 1
ATOM 1337 C CA . ILE A 1 175 ? -4.113 18.391 11.656 1 96.25 175 ILE A CA 1
ATOM 1338 C C . ILE A 1 175 ? -4.105 19.609 12.578 1 96.25 175 ILE A C 1
ATOM 1340 O O . ILE A 1 175 ? -5.164 20.156 12.906 1 96.25 175 ILE A O 1
ATOM 1344 N N . ALA A 1 176 ? -2.916 20.031 12.961 1 97.69 176 ALA A N 1
ATOM 1345 C CA . ALA A 1 176 ? -2.793 21.234 13.797 1 97.69 176 ALA A CA 1
ATOM 1346 C C . ALA A 1 176 ? -3.4 22.453 13.109 1 97.69 176 ALA A C 1
ATOM 1348 O O . ALA A 1 176 ? -4.039 23.281 13.758 1 97.69 176 ALA A O 1
ATOM 1349 N N . LYS A 1 177 ? -3.195 22.594 11.812 1 96.88 177 LYS A N 1
ATOM 1350 C CA . LYS A 1 177 ? -3.74 23.703 11.039 1 96.88 177 LYS A CA 1
ATOM 1351 C C . LYS A 1 177 ? -5.266 23.703 11.07 1 96.88 177 LYS A C 1
ATOM 1353 O O . LYS A 1 177 ? -5.891 24.75 11.305 1 96.88 177 LYS A O 1
ATOM 1358 N N . VAL A 1 178 ? -5.875 22.547 10.836 1 95.44 178 VAL A N 1
ATOM 1359 C CA . VAL A 1 178 ? -7.328 22.422 10.852 1 95.44 178 VAL A CA 1
ATOM 1360 C C . VAL A 1 178 ? -7.863 22.75 12.242 1 95.44 178 VAL A C 1
ATOM 1362 O O . VAL A 1 178 ? -8.922 23.375 12.375 1 95.44 178 VAL A O 1
ATOM 1365 N N . ALA A 1 179 ? -7.129 22.344 13.258 1 95.12 179 ALA A N 1
ATOM 1366 C CA . ALA A 1 179 ? -7.527 22.578 14.641 1 95.12 179 ALA A CA 1
ATOM 1367 C C . ALA A 1 179 ? -7.246 24.016 15.062 1 95.12 179 ALA A C 1
ATOM 1369 O O . ALA A 1 179 ? -7.605 24.438 16.172 1 95.12 179 ALA A O 1
ATOM 1370 N N . ASP A 1 180 ? -6.609 24.734 14.219 1 95.69 180 ASP A N 1
ATOM 1371 C CA . ASP A 1 180 ? -6.176 26.094 14.547 1 95.69 180 ASP A CA 1
ATOM 1372 C C . ASP A 1 180 ? -5.414 26.125 15.867 1 95.69 180 ASP A C 1
ATOM 1374 O O . ASP A 1 180 ? -5.727 26.922 16.75 1 95.69 180 ASP A O 1
ATOM 1378 N N . ASP A 1 181 ? -4.562 25.219 15.984 1 96.06 181 ASP A N 1
ATOM 1379 C CA . ASP A 1 181 ? -3.781 25.031 17.203 1 96.06 181 ASP A CA 1
ATOM 1380 C C . ASP A 1 181 ? -2.299 25.297 16.953 1 96.06 181 ASP A C 1
ATOM 1382 O O . ASP A 1 181 ? -1.529 24.359 16.703 1 96.06 181 ASP A O 1
ATOM 1386 N N . GLY A 1 182 ? -1.845 26.5 17.094 1 96.94 182 GLY A N 1
ATOM 1387 C CA . GLY A 1 182 ? -0.465 26.891 16.875 1 96.94 182 GLY A CA 1
ATOM 1388 C C . GLY A 1 182 ? 0.504 26.281 17.859 1 96.94 182 GLY A C 1
ATOM 1389 O O . GLY A 1 182 ? 1.668 26.047 17.531 1 96.94 182 GLY A O 1
ATOM 1390 N N . VAL A 1 183 ? 0.031 26.078 19.062 1 97.62 183 VAL A N 1
ATOM 1391 C CA . VAL A 1 183 ? 0.869 25.453 20.078 1 97.62 183 VAL A CA 1
ATOM 1392 C C . VAL A 1 183 ? 1.193 24.016 19.688 1 97.62 183 VAL A C 1
ATOM 1394 O O . VAL A 1 183 ? 2.342 23.578 19.797 1 97.62 183 VAL A O 1
ATOM 1397 N N . LEU A 1 184 ? 0.166 23.281 19.25 1 97.25 184 LEU A N 1
ATOM 1398 C CA . LEU A 1 184 ? 0.395 21.922 18.766 1 97.25 184 LEU A CA 1
ATOM 1399 C C . LEU A 1 184 ? 1.393 21.922 17.609 1 97.25 184 LEU A C 1
ATOM 1401 O O . LEU A 1 184 ? 2.301 21.094 17.562 1 97.25 184 LEU A O 1
ATOM 1405 N N . ALA A 1 185 ? 1.234 22.828 16.656 1 98.06 185 ALA A N 1
ATOM 1406 C CA . ALA A 1 185 ? 2.143 22.922 15.516 1 98.06 185 ALA A CA 1
ATOM 1407 C C . ALA A 1 185 ? 3.584 23.125 15.969 1 98.06 185 ALA A C 1
ATOM 1409 O O . ALA A 1 185 ? 4.504 22.5 15.445 1 98.06 185 ALA A O 1
ATOM 1410 N N . GLN A 1 186 ? 3.73 23.953 16.969 1 98.31 186 GLN A N 1
ATOM 1411 C CA . GLN A 1 186 ? 5.062 24.25 17.484 1 98.31 186 GLN A CA 1
ATOM 1412 C C . GLN A 1 186 ? 5.66 23.031 18.188 1 98.31 186 GLN A C 1
ATOM 1414 O O . GLN A 1 186 ? 6.848 22.75 18.047 1 98.31 186 GLN A O 1
ATOM 1419 N N . ARG A 1 187 ? 4.875 22.375 18.953 1 98.12 187 ARG A N 1
ATOM 1420 C CA . ARG A 1 187 ? 5.352 21.188 19.656 1 98.12 187 ARG A CA 1
ATOM 1421 C C . ARG A 1 187 ? 5.742 20.094 18.688 1 98.12 187 ARG A C 1
ATOM 1423 O O . ARG A 1 187 ? 6.73 19.391 18.891 1 98.12 187 ARG A O 1
ATOM 1430 N N . LEU A 1 188 ? 4.934 19.922 17.641 1 98.38 188 LEU A N 1
ATOM 1431 C CA . LEU A 1 188 ? 5.266 18.953 16.594 1 98.38 188 LEU A CA 1
ATOM 1432 C C . LEU A 1 188 ? 6.602 19.297 15.945 1 98.38 188 LEU A C 1
ATOM 1434 O O . LEU A 1 188 ? 7.438 18.422 15.734 1 98.38 188 LEU A O 1
ATOM 1438 N N . TYR A 1 189 ? 6.789 20.547 15.617 1 97.56 189 TYR A N 1
ATOM 1439 C CA . TYR A 1 189 ? 8.031 21 15.016 1 97.56 189 TYR A CA 1
ATOM 1440 C C . TYR A 1 189 ? 9.227 20.703 15.914 1 97.56 189 TYR A C 1
ATOM 1442 O O . TYR A 1 189 ? 10.234 20.156 15.461 1 97.56 189 TYR A O 1
ATOM 1450 N N . GLU A 1 190 ? 9.102 21.016 17.156 1 97.81 190 GLU A N 1
ATOM 1451 C CA . GLU A 1 190 ? 10.188 20.844 18.125 1 97.81 190 GLU A CA 1
ATOM 1452 C C . GLU A 1 190 ? 10.562 19.375 18.281 1 97.81 190 GLU A C 1
ATOM 1454 O O . GLU A 1 190 ? 11.742 19.031 18.281 1 97.81 190 GLU A O 1
ATOM 1459 N N . ARG A 1 191 ? 9.547 18.531 18.406 1 97.62 191 ARG A N 1
ATOM 1460 C CA . ARG A 1 191 ? 9.812 17.109 18.578 1 97.62 191 ARG A CA 1
ATOM 1461 C C . ARG A 1 191 ? 10.422 16.5 17.328 1 97.62 191 ARG A C 1
ATOM 1463 O O . ARG A 1 191 ? 11.344 15.688 17.406 1 97.62 191 ARG A O 1
ATOM 1470 N N . HIS A 1 192 ? 9.844 16.844 16.156 1 97.56 192 HIS A N 1
ATOM 1471 C CA . HIS A 1 192 ? 10.398 16.328 14.906 1 97.56 192 HIS A CA 1
ATOM 1472 C C . HIS A 1 192 ? 11.844 16.781 14.719 1 97.56 192 HIS A C 1
ATOM 1474 O O . HIS A 1 192 ? 12.695 15.984 14.32 1 97.56 192 HIS A O 1
ATOM 1480 N N . HIS A 1 193 ? 12.102 18.031 15.023 1 95.94 193 HIS A N 1
ATOM 1481 C CA . HIS A 1 193 ? 13.445 18.578 14.891 1 95.94 193 HIS A CA 1
ATOM 1482 C C . HIS A 1 193 ? 14.422 17.891 15.844 1 95.94 193 HIS A C 1
ATOM 1484 O O . HIS A 1 193 ? 15.562 17.609 15.477 1 95.94 193 HIS A O 1
ATOM 1490 N N . GLU A 1 194 ? 14.047 17.672 17.016 1 96.62 194 GLU A N 1
ATOM 1491 C CA . GLU A 1 194 ? 14.875 16.984 18 1 96.62 194 GLU A CA 1
ATOM 1492 C C . GLU A 1 194 ? 15.289 15.594 17.516 1 96.62 194 GLU A C 1
ATOM 1494 O O . GLU A 1 194 ? 16.422 15.172 17.703 1 96.62 194 GLU A O 1
ATOM 1499 N N . ILE A 1 195 ? 14.398 14.922 16.875 1 97.31 195 ILE A N 1
ATOM 1500 C CA . ILE A 1 195 ? 14.609 13.531 16.484 1 97.31 195 ILE A CA 1
ATOM 1501 C C . ILE A 1 195 ? 15.391 13.461 15.18 1 97.31 195 ILE A C 1
ATOM 1503 O O . ILE A 1 195 ? 16.25 12.594 15.008 1 97.31 195 ILE A O 1
ATOM 1507 N N . TYR A 1 196 ? 15.094 14.398 14.305 1 96.25 196 TYR A N 1
ATOM 1508 C CA . TYR A 1 196 ? 15.609 14.25 12.945 1 96.25 196 TYR A CA 1
ATOM 1509 C C . TYR A 1 196 ? 16.672 15.305 12.648 1 96.25 196 TYR A C 1
ATOM 1511 O O . TYR A 1 196 ? 17.172 15.391 11.531 1 96.25 196 TYR A O 1
ATOM 1519 N N . SER A 1 197 ? 17.109 16.156 13.578 1 91.38 197 SER A N 1
ATOM 1520 C CA . SER A 1 197 ? 18.094 17.219 13.383 1 91.38 197 SER A CA 1
ATOM 1521 C C . SER A 1 197 ? 19.406 16.672 12.836 1 91.38 197 SER A C 1
ATOM 1523 O O . SER A 1 197 ? 20.109 17.359 12.109 1 91.38 197 SER A O 1
ATOM 1525 N N . VAL A 1 198 ? 19.734 15.438 13.18 1 84.12 198 VAL A N 1
ATOM 1526 C CA . VAL A 1 198 ? 20.984 14.828 12.758 1 84.12 198 VAL A CA 1
ATOM 1527 C C . VAL A 1 198 ? 21.016 14.711 11.234 1 84.12 198 VAL A C 1
ATOM 1529 O O . VAL A 1 198 ? 22.094 14.664 10.625 1 84.12 198 VAL A O 1
ATOM 1532 N N . LEU A 1 199 ? 19.797 14.539 10.641 1 84.56 199 LEU A N 1
ATOM 1533 C CA . LEU A 1 199 ? 19.719 14.398 9.195 1 84.56 199 LEU A CA 1
ATOM 1534 C C . LEU A 1 199 ? 19.859 15.75 8.508 1 84.56 199 LEU A C 1
ATOM 1536 O O . LEU A 1 199 ? 20.125 15.812 7.301 1 84.56 199 LEU A O 1
ATOM 1540 N N . TYR A 1 200 ? 19.516 16.781 9.164 1 76.5 200 TYR A N 1
ATOM 1541 C CA . TYR A 1 200 ? 19.562 18.109 8.578 1 76.5 200 TYR A CA 1
ATOM 1542 C C . TYR A 1 200 ? 20.969 18.688 8.664 1 76.5 200 TYR A C 1
ATOM 1544 O O . TYR A 1 200 ? 21.344 19.562 7.883 1 76.5 200 TYR A O 1
ATOM 1552 N N . GLY A 1 201 ? 22.125 18.297 8.648 1 61.16 201 GLY A N 1
ATOM 1553 C CA . GLY A 1 201 ? 23.469 18.828 8.766 1 61.16 201 GLY A CA 1
ATOM 1554 C C . GLY A 1 201 ? 23.578 19.969 9.766 1 61.16 201 GLY A C 1
ATOM 1555 O O . GLY A 1 201 ? 22.578 20.625 10.07 1 61.16 201 GLY A O 1
ATOM 1556 N N . THR A 1 202 ? 24.547 20 10.703 1 47.5 202 THR A N 1
ATOM 1557 C CA . THR A 1 202 ? 25.062 21.109 11.492 1 47.5 202 THR A CA 1
ATOM 1558 C C . THR A 1 202 ? 25.266 22.344 10.625 1 47.5 202 THR A C 1
ATOM 1560 O O . THR A 1 202 ? 26.172 22.375 9.789 1 47.5 202 THR A O 1
ATOM 1563 N N . GLN A 1 203 ? 24.484 22.875 9.828 1 35.47 203 GLN A N 1
ATOM 1564 C CA . GLN A 1 203 ? 24.844 24.203 9.328 1 35.47 203 GLN A CA 1
ATOM 1565 C C . GLN A 1 203 ? 25.078 25.188 10.477 1 35.47 203 GLN A C 1
ATOM 1567 O O . GLN A 1 203 ? 24.141 25.812 10.969 1 35.47 203 GLN A O 1
ATOM 1572 N N . LYS A 1 204 ? 25.812 24.922 11.531 1 33.53 204 LYS A N 1
ATOM 1573 C CA . LYS A 1 204 ? 26.469 26.016 12.219 1 33.53 204 LYS A CA 1
ATOM 1574 C C . LYS A 1 204 ? 27.5 26.688 11.32 1 33.53 204 LYS A C 1
ATOM 1576 O O . LYS A 1 204 ? 28.266 26.016 10.633 1 33.53 204 LYS A O 1
ATOM 1581 N N . MET B 1 1 ? -13.688 -13.094 17.672 1 80.81 1 MET B N 1
ATOM 1582 C CA . MET B 1 1 ? -13.547 -14.516 17.375 1 80.81 1 MET B CA 1
ATOM 1583 C C . MET B 1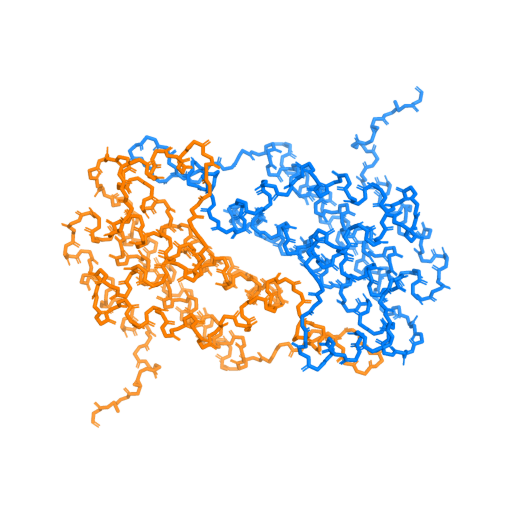 1 ? -13.344 -14.727 15.875 1 80.81 1 MET B C 1
ATOM 1585 O O . MET B 1 1 ? -12.367 -15.359 15.453 1 80.81 1 MET B O 1
ATOM 1589 N N . MET B 1 2 ? -14.102 -13.961 15.109 1 89.56 2 MET B N 1
ATOM 1590 C CA . MET B 1 2 ? -14.039 -14.164 13.664 1 89.56 2 MET B CA 1
ATOM 1591 C C . MET B 1 2 ? -12.703 -13.695 13.102 1 89.56 2 MET B C 1
ATOM 1593 O O . MET B 1 2 ? -12.07 -14.406 12.32 1 89.56 2 MET B O 1
ATOM 1597 N N . LEU B 1 3 ? -12.219 -12.555 13.586 1 94.19 3 LEU B N 1
ATOM 1598 C CA . LEU B 1 3 ? -10.961 -12.023 13.07 1 94.19 3 LEU B CA 1
ATOM 1599 C C . LEU B 1 3 ? -9.781 -12.867 13.547 1 94.19 3 LEU B C 1
ATOM 1601 O O . LEU B 1 3 ? -8.859 -13.133 12.781 1 94.19 3 LEU B O 1
ATOM 1605 N N . THR B 1 4 ? -9.859 -13.273 14.75 1 95.44 4 THR B N 1
ATOM 1606 C CA . THR B 1 4 ? -8.797 -14.109 15.305 1 95.44 4 THR B CA 1
ATOM 1607 C C . THR B 1 4 ? -8.648 -15.391 14.484 1 95.44 4 THR B C 1
ATOM 1609 O O . THR B 1 4 ? -7.527 -15.812 14.188 1 95.44 4 THR B O 1
ATOM 1612 N N . MET B 1 5 ? -9.703 -15.984 14.07 1 95.44 5 MET B N 1
ATOM 1613 C CA . MET B 1 5 ? -9.68 -17.203 13.273 1 95.44 5 MET B CA 1
ATOM 1614 C C . MET B 1 5 ? -9.109 -16.938 11.883 1 95.44 5 MET B C 1
ATOM 1616 O O . MET B 1 5 ? -8.352 -17.75 11.352 1 95.44 5 MET B O 1
ATOM 1620 N N . ALA B 1 6 ? -9.492 -15.828 11.312 1 96.19 6 ALA B N 1
ATOM 1621 C CA . ALA B 1 6 ? -8.992 -15.469 9.984 1 96.19 6 ALA B CA 1
ATOM 1622 C C . ALA B 1 6 ? -7.48 -15.25 10.016 1 96.19 6 ALA B C 1
ATOM 1624 O O . ALA B 1 6 ? -6.766 -15.68 9.109 1 96.19 6 ALA B O 1
ATOM 1625 N N . VAL B 1 7 ? -7.043 -14.594 11.055 1 97.5 7 VAL B N 1
ATOM 1626 C CA . VAL B 1 7 ? -5.621 -14.305 11.203 1 97.5 7 VAL B CA 1
ATOM 1627 C C . VAL B 1 7 ? -4.852 -15.609 11.414 1 97.5 7 VAL B C 1
ATOM 1629 O O . VAL B 1 7 ? -3.75 -15.781 10.891 1 97.5 7 VAL B O 1
ATOM 1632 N N . GLN B 1 8 ? -5.383 -16.5 12.117 1 97.12 8 GLN B N 1
ATOM 1633 C CA . GLN B 1 8 ? -4.742 -17.781 12.359 1 97.12 8 GLN B CA 1
ATOM 1634 C C . GLN B 1 8 ? -4.648 -18.609 11.07 1 97.12 8 GLN B C 1
ATOM 1636 O O . GLN B 1 8 ? -3.627 -19.25 10.812 1 97.12 8 GLN B O 1
ATOM 1641 N N . ARG B 1 9 ? -5.707 -18.656 10.297 1 97.19 9 ARG B N 1
ATOM 1642 C CA . ARG B 1 9 ? -5.672 -19.312 9 1 97.19 9 ARG B CA 1
ATOM 1643 C C . ARG B 1 9 ? -4.605 -18.703 8.094 1 97.19 9 ARG B C 1
ATOM 1645 O O . ARG B 1 9 ? -3.848 -19.438 7.445 1 97.19 9 ARG B O 1
ATOM 1652 N N . SER B 1 10 ? -4.641 -17.406 8.109 1 98 10 SER B N 1
ATOM 1653 C CA . SER B 1 10 ? -3.66 -16.672 7.316 1 98 10 SER B CA 1
ATOM 1654 C C . SER B 1 10 ? -2.234 -17.031 7.727 1 98 10 SER B C 1
ATOM 1656 O O . SER B 1 10 ? -1.38 -17.281 6.871 1 98 10 SER B O 1
ATOM 1658 N N . GLN B 1 11 ? -2.004 -17.094 9 1 98.12 11 GLN B N 1
ATOM 1659 C CA . GLN B 1 11 ? -0.689 -17.469 9.508 1 98.12 11 GLN B CA 1
ATOM 1660 C C . GLN B 1 11 ? -0.319 -18.891 9.102 1 98.12 11 GLN B C 1
ATOM 1662 O O . GLN B 1 11 ? 0.803 -19.141 8.656 1 98.12 11 GLN B O 1
ATOM 1667 N N . SER B 1 12 ? -1.217 -19.781 9.281 1 98.25 12 SER B N 1
ATOM 1668 C CA . SER B 1 12 ? -0.983 -21.172 8.914 1 98.25 12 SER B CA 1
ATOM 1669 C C . SER B 1 12 ? -0.654 -21.297 7.43 1 98.25 12 SER B C 1
ATOM 1671 O O . SER B 1 12 ? 0.253 -22.047 7.055 1 98.25 12 SER B O 1
ATOM 1673 N N . TRP B 1 13 ? -1.354 -20.578 6.633 1 98.5 13 TRP B N 1
ATOM 1674 C CA . TRP B 1 13 ? -1.112 -20.625 5.195 1 98.5 13 TRP B CA 1
ATOM 1675 C C . TRP B 1 13 ? 0.248 -20.031 4.852 1 98.5 13 TRP B C 1
ATOM 1677 O O . TRP B 1 13 ? 0.998 -20.594 4.055 1 98.5 13 TRP B O 1
ATOM 1687 N N . MET B 1 14 ? 0.518 -18.906 5.434 1 97.94 14 MET B N 1
ATOM 1688 C CA . MET B 1 14 ? 1.795 -18.266 5.148 1 97.94 14 MET B CA 1
ATOM 1689 C C . MET B 1 14 ? 2.961 -19.188 5.484 1 97.94 14 MET B C 1
ATOM 1691 O O . MET B 1 14 ? 3.922 -19.281 4.719 1 97.94 14 MET B O 1
ATOM 1695 N N . ASP B 1 15 ? 2.861 -19.875 6.586 1 97.75 15 ASP B N 1
ATOM 1696 C CA . ASP B 1 15 ? 3.908 -20.797 6.996 1 97.75 15 ASP B CA 1
ATOM 1697 C C . ASP B 1 15 ? 4.027 -21.953 6.008 1 97.75 15 ASP B C 1
ATOM 1699 O O . ASP B 1 15 ? 5.133 -22.328 5.598 1 97.75 15 ASP B O 1
ATOM 1703 N N . ALA B 1 16 ? 2.926 -22.516 5.637 1 97.81 16 ALA B N 1
ATOM 1704 C CA . ALA B 1 16 ? 2.914 -23.641 4.703 1 97.81 16 ALA B CA 1
ATOM 1705 C C . ALA B 1 16 ? 3.443 -23.219 3.334 1 97.81 16 ALA B C 1
ATOM 1707 O O . ALA B 1 16 ? 4.262 -23.922 2.736 1 97.81 16 ALA B O 1
ATOM 1708 N N . CYS B 1 17 ? 2.955 -22.109 2.877 1 97.5 17 CYS B N 1
ATOM 1709 C CA . CYS B 1 17 ? 3.342 -21.609 1.569 1 97.5 17 CYS B CA 1
ATOM 1710 C C . CYS B 1 17 ? 4.84 -21.328 1.514 1 97.5 17 CYS B C 1
ATOM 1712 O O . CYS B 1 17 ? 5.508 -21.703 0.549 1 97.5 17 CYS B O 1
ATOM 1714 N N . ALA B 1 18 ? 5.336 -20.672 2.545 1 94.94 18 ALA B N 1
ATOM 1715 C CA . ALA B 1 18 ? 6.762 -20.359 2.604 1 94.94 18 ALA B CA 1
ATOM 1716 C C . ALA B 1 18 ? 7.602 -21.625 2.543 1 94.94 18 ALA B C 1
ATOM 1718 O O . ALA B 1 18 ? 8.594 -21.688 1.818 1 94.94 18 ALA B O 1
ATOM 1719 N N . LYS B 1 19 ? 7.246 -22.609 3.27 1 95.5 19 LYS B N 1
ATOM 1720 C CA . LYS B 1 19 ? 7.965 -23.875 3.299 1 95.5 19 LYS B CA 1
ATOM 1721 C C . LYS B 1 19 ? 7.945 -24.547 1.931 1 95.5 19 LYS B C 1
ATOM 1723 O O . LYS B 1 19 ? 8.953 -25.109 1.499 1 95.5 19 LYS B O 1
ATOM 1728 N N . LEU B 1 20 ? 6.84 -24.469 1.253 1 95.94 20 LEU B N 1
ATOM 1729 C CA . LEU B 1 20 ? 6.66 -25.172 -0.012 1 95.94 20 LEU B CA 1
ATOM 1730 C C . LEU B 1 20 ? 7.383 -24.453 -1.145 1 95.94 20 LEU B C 1
ATOM 1732 O O . LEU B 1 20 ? 7.941 -25.094 -2.037 1 95.94 20 LEU B O 1
ATOM 1736 N N . VAL B 1 21 ? 7.379 -23.125 -1.095 1 94.19 21 VAL B N 1
ATOM 1737 C CA . VAL B 1 21 ? 7.91 -22.359 -2.215 1 94.19 21 VAL B CA 1
ATOM 1738 C C . VAL B 1 21 ? 9.406 -22.109 -2.016 1 94.19 21 VAL B C 1
ATOM 1740 O O . VAL B 1 21 ? 10.125 -21.828 -2.973 1 94.19 21 VAL B O 1
ATOM 1743 N N . ASP B 1 22 ? 9.789 -22.281 -0.795 1 87.38 22 ASP B N 1
ATOM 1744 C CA . ASP B 1 22 ? 11.203 -22.078 -0.499 1 87.38 22 ASP B CA 1
ATOM 1745 C C . ASP B 1 22 ? 12.07 -23.062 -1.279 1 87.38 22 ASP B C 1
ATOM 1747 O O . ASP B 1 22 ? 11.82 -24.281 -1.251 1 87.38 22 ASP B O 1
ATOM 1751 N N . GLY B 1 23 ? 13.023 -22.578 -2.029 1 82.88 23 GLY B N 1
ATOM 1752 C CA . GLY B 1 23 ? 14 -23.422 -2.711 1 82.88 23 GLY B CA 1
ATOM 1753 C C . GLY B 1 23 ? 13.5 -23.953 -4.039 1 82.88 23 GLY B C 1
ATOM 1754 O O . GLY B 1 23 ? 14.156 -24.781 -4.664 1 82.88 23 GLY B O 1
ATOM 1755 N N . VAL B 1 24 ? 12.312 -23.516 -4.465 1 87.75 24 VAL B N 1
ATOM 1756 C CA . VAL B 1 24 ? 11.82 -23.938 -5.766 1 87.75 24 VAL B CA 1
ATOM 1757 C C . VAL B 1 24 ? 12.766 -23.469 -6.863 1 87.75 24 VAL B C 1
ATOM 1759 O O . VAL B 1 24 ? 13.211 -22.312 -6.855 1 87.75 24 VAL B O 1
ATOM 1762 N N . GLU B 1 25 ? 13.172 -24.391 -7.723 1 86.5 25 GLU B N 1
ATOM 1763 C CA . GLU B 1 25 ? 14.039 -24.094 -8.852 1 86.5 25 GLU B CA 1
ATOM 1764 C C . GLU B 1 25 ? 13.25 -24.016 -10.156 1 86.5 25 GLU B C 1
ATOM 1766 O O . GLU B 1 25 ? 12.258 -24.734 -10.32 1 86.5 25 GLU B O 1
ATOM 1771 N N . PHE B 1 26 ? 13.633 -23.109 -10.977 1 84.69 26 PHE B N 1
ATOM 1772 C CA . PHE B 1 26 ? 13.023 -22.984 -12.289 1 84.69 26 PHE B CA 1
ATOM 1773 C C . PHE B 1 26 ? 14.055 -22.547 -13.328 1 84.69 26 PHE B C 1
ATOM 1775 O O . PHE B 1 26 ? 15.141 -22.094 -12.969 1 84.69 26 PHE B O 1
ATOM 1782 N N . GLU B 1 27 ? 13.758 -22.875 -14.625 1 83.12 27 GLU B N 1
ATOM 1783 C CA . GLU B 1 27 ? 14.633 -22.422 -15.703 1 83.12 27 GLU B CA 1
ATOM 1784 C C . GLU B 1 27 ? 14.758 -20.906 -15.719 1 83.12 27 GLU B C 1
ATOM 1786 O O . GLU B 1 27 ? 13.75 -20.188 -15.727 1 83.12 27 GLU B O 1
ATOM 1791 N N . THR B 1 28 ? 15.914 -20.484 -15.758 1 82.81 28 THR B N 1
ATOM 1792 C CA . THR B 1 28 ? 16.172 -19.062 -15.562 1 82.81 28 THR B CA 1
ATOM 1793 C C . THR B 1 28 ? 16.125 -18.312 -16.891 1 82.81 28 THR B C 1
ATOM 1795 O O . THR B 1 28 ? 17.156 -17.922 -17.422 1 82.81 28 THR B O 1
ATOM 1798 N N . THR B 1 29 ? 14.969 -18.266 -17.438 1 91.25 29 THR B N 1
ATOM 1799 C CA . THR B 1 29 ? 14.742 -17.297 -18.516 1 91.25 29 THR B CA 1
ATOM 1800 C C . THR B 1 29 ? 14.32 -15.953 -17.969 1 91.25 29 THR B C 1
ATOM 1802 O O . THR B 1 29 ? 13.906 -15.852 -16.812 1 91.25 29 THR B O 1
ATOM 1805 N N . LEU B 1 30 ? 14.461 -14.969 -18.797 1 92.12 30 LEU B N 1
ATOM 1806 C CA . LEU B 1 30 ? 14.031 -13.641 -18.359 1 92.12 30 LEU B CA 1
ATOM 1807 C C . LEU B 1 30 ? 12.555 -13.648 -17.969 1 92.12 30 LEU B C 1
ATOM 1809 O O . LEU B 1 30 ? 12.172 -13.07 -16.953 1 92.12 30 LEU B O 1
ATOM 1813 N N . ARG B 1 31 ? 11.75 -14.305 -18.781 1 95.62 31 ARG B N 1
ATOM 1814 C CA . ARG B 1 31 ? 10.312 -14.383 -18.531 1 95.62 31 ARG B CA 1
ATOM 1815 C C . ARG B 1 31 ? 10.016 -15.094 -17.219 1 95.62 31 ARG B C 1
ATOM 1817 O O . ARG B 1 31 ? 9.227 -14.609 -16.406 1 95.62 31 ARG B O 1
ATOM 1824 N N . ALA B 1 32 ? 10.664 -16.172 -16.984 1 94.44 32 ALA B N 1
ATOM 1825 C CA . ALA B 1 32 ? 10.469 -16.938 -15.758 1 94.44 32 ALA B CA 1
ATOM 1826 C C . ALA B 1 32 ? 10.859 -16.109 -14.539 1 94.44 32 ALA B C 1
ATOM 1828 O O . ALA B 1 32 ? 10.164 -16.125 -13.523 1 94.44 32 ALA B O 1
ATOM 1829 N N . ARG B 1 33 ? 11.93 -15.414 -14.68 1 92.44 33 ARG B N 1
ATOM 1830 C CA . ARG B 1 33 ? 12.422 -14.609 -13.562 1 92.44 33 ARG B CA 1
ATOM 1831 C C . ARG B 1 33 ? 11.445 -13.492 -13.219 1 92.44 33 ARG B C 1
ATOM 1833 O O . ARG B 1 33 ? 11.148 -13.258 -12.047 1 92.44 33 ARG B O 1
ATOM 1840 N N . VAL B 1 34 ? 10.969 -12.812 -14.227 1 94.56 34 VAL B N 1
ATOM 1841 C CA . VAL B 1 34 ? 10.039 -11.711 -14.023 1 94.56 34 VAL B CA 1
ATOM 1842 C C . VAL B 1 34 ? 8.734 -12.234 -13.422 1 94.56 34 VAL B C 1
ATOM 1844 O O . VAL B 1 34 ? 8.227 -11.672 -12.445 1 94.56 34 VAL B O 1
ATOM 1847 N N . VAL B 1 35 ? 8.25 -13.289 -13.938 1 96.5 35 VAL B N 1
ATOM 1848 C CA . VAL B 1 35 ? 6.961 -13.844 -13.523 1 96.5 35 VAL B CA 1
ATOM 1849 C C . VAL B 1 35 ? 7.059 -14.352 -12.086 1 96.5 35 VAL B C 1
ATOM 1851 O O . VAL B 1 35 ? 6.195 -14.062 -11.258 1 96.5 35 VAL B O 1
ATOM 1854 N N . VAL B 1 36 ? 8.109 -15.055 -11.758 1 94.88 36 VAL B N 1
ATOM 1855 C CA . VAL B 1 36 ? 8.297 -15.594 -10.414 1 94.88 36 VAL B CA 1
ATOM 1856 C C . VAL B 1 36 ? 8.469 -14.445 -9.422 1 94.88 36 VAL B C 1
ATOM 1858 O O . VAL B 1 36 ? 7.918 -14.484 -8.32 1 94.88 36 VAL B O 1
ATOM 1861 N N . ALA B 1 37 ? 9.203 -13.461 -9.867 1 94.12 37 ALA B N 1
ATOM 1862 C CA . ALA B 1 37 ? 9.406 -12.305 -8.992 1 94.12 37 ALA B CA 1
ATOM 1863 C C . ALA B 1 37 ? 8.086 -11.609 -8.68 1 94.12 37 ALA B C 1
ATOM 1865 O O . ALA B 1 37 ? 7.848 -11.195 -7.547 1 94.12 37 ALA B O 1
ATOM 1866 N N . LEU B 1 38 ? 7.223 -11.477 -9.656 1 96.44 38 LEU B N 1
ATOM 1867 C CA . LEU B 1 38 ? 5.934 -10.82 -9.461 1 96.44 38 LEU B CA 1
ATOM 1868 C C . LEU B 1 38 ? 5.016 -11.68 -8.594 1 96.44 38 LEU B C 1
ATOM 1870 O O . LEU B 1 38 ? 4.289 -11.148 -7.746 1 96.44 38 LEU B O 1
ATOM 1874 N N . HIS B 1 39 ? 5.012 -12.984 -8.766 1 96.88 39 HIS B N 1
ATOM 1875 C CA . HIS B 1 39 ? 4.238 -13.852 -7.887 1 96.88 39 HIS B CA 1
ATOM 1876 C C . HIS B 1 39 ? 4.77 -13.812 -6.457 1 96.88 39 HIS B C 1
ATOM 1878 O O . HIS B 1 39 ? 3.992 -13.844 -5.5 1 96.88 39 HIS B O 1
ATOM 1884 N N . HIS B 1 40 ? 6.062 -13.75 -6.363 1 95.19 40 HIS B N 1
ATOM 1885 C CA . HIS B 1 40 ? 6.656 -13.609 -5.039 1 95.19 40 HIS B CA 1
ATOM 1886 C C . HIS B 1 40 ? 6.227 -12.305 -4.375 1 95.19 40 HIS B C 1
ATOM 1888 O O . HIS B 1 40 ? 5.973 -12.273 -3.168 1 95.19 40 HIS B O 1
ATOM 1894 N N . LEU B 1 41 ? 6.219 -11.258 -5.156 1 96.12 41 LEU B N 1
ATOM 1895 C CA . LEU B 1 41 ? 5.734 -9.977 -4.66 1 96.12 41 LEU B CA 1
ATOM 1896 C C . LEU B 1 41 ? 4.289 -10.086 -4.18 1 96.12 41 LEU B C 1
ATOM 1898 O O . LEU B 1 41 ? 3.928 -9.523 -3.146 1 96.12 41 LEU B O 1
ATOM 1902 N N . CYS B 1 42 ? 3.428 -10.773 -4.941 1 97.88 42 CYS B N 1
ATOM 1903 C CA . CYS B 1 42 ? 2.045 -11.023 -4.555 1 97.88 42 CYS B CA 1
ATOM 1904 C C . CYS B 1 42 ? 1.974 -11.703 -3.191 1 97.88 42 CYS B C 1
ATOM 1906 O O . CYS B 1 42 ? 1.189 -11.297 -2.332 1 97.88 42 CYS B O 1
ATOM 1908 N N . ILE B 1 43 ? 2.811 -12.672 -2.967 1 97.69 43 ILE B N 1
ATOM 1909 C CA . ILE B 1 43 ? 2.859 -13.414 -1.713 1 97.69 43 ILE B CA 1
ATOM 1910 C C . ILE B 1 43 ? 3.348 -12.5 -0.59 1 97.69 43 ILE B C 1
ATOM 1912 O O . ILE B 1 43 ? 2.812 -12.531 0.521 1 97.69 43 ILE B O 1
ATOM 1916 N N . GLU B 1 44 ? 4.316 -11.68 -0.87 1 96.69 44 GLU B N 1
ATOM 1917 C CA . GLU B 1 44 ? 4.836 -10.742 0.12 1 96.69 44 GLU B CA 1
ATOM 1918 C C . GLU B 1 44 ? 3.768 -9.75 0.552 1 96.69 44 GLU B C 1
ATOM 1920 O O . GLU B 1 44 ? 3.686 -9.391 1.728 1 96.69 44 GLU B O 1
ATOM 1925 N N . HIS B 1 45 ? 2.977 -9.273 -0.37 1 98.56 45 HIS B N 1
ATOM 1926 C CA . HIS B 1 45 ? 1.925 -8.32 -0.027 1 98.56 45 HIS B CA 1
ATOM 1927 C C . HIS B 1 45 ? 0.881 -8.961 0.884 1 98.56 45 HIS B C 1
ATOM 1929 O O . HIS B 1 45 ? 0.302 -8.289 1.738 1 98.56 45 HIS B O 1
ATOM 1935 N N . HIS B 1 46 ? 0.64 -10.25 0.667 1 98.69 46 HIS B N 1
ATOM 1936 C CA . HIS B 1 46 ? -0.203 -10.938 1.637 1 98.69 46 HIS B CA 1
ATOM 1937 C C . HIS B 1 46 ? 0.427 -10.922 3.025 1 98.69 46 HIS B C 1
ATOM 1939 O O . HIS B 1 46 ? -0.258 -10.672 4.02 1 98.69 46 HIS B O 1
ATOM 1945 N N . LEU B 1 47 ? 1.709 -11.273 3.117 1 98.25 47 LEU B N 1
ATOM 1946 C CA . LEU B 1 47 ? 2.424 -11.195 4.387 1 98.25 47 LEU B CA 1
ATOM 1947 C C . LEU B 1 47 ? 2.287 -9.805 5.008 1 98.25 47 LEU B C 1
ATOM 1949 O O . LEU B 1 47 ? 2.068 -9.68 6.215 1 98.25 47 LEU B O 1
ATOM 1953 N N . ALA B 1 48 ? 2.439 -8.82 4.188 1 98.5 48 ALA B N 1
ATOM 1954 C CA . ALA B 1 48 ? 2.291 -7.445 4.656 1 98.5 48 ALA B CA 1
ATOM 1955 C C . ALA B 1 48 ? 0.907 -7.215 5.254 1 98.5 48 ALA B C 1
ATOM 1957 O O . ALA B 1 48 ? 0.782 -6.656 6.348 1 98.5 48 ALA B O 1
ATOM 1958 N N . GLY B 1 49 ? -0.141 -7.605 4.477 1 98.56 49 GLY B N 1
ATOM 1959 C CA . GLY B 1 49 ? -1.49 -7.496 5.008 1 98.56 49 GLY B CA 1
ATOM 1960 C C . GLY B 1 49 ? -1.656 -8.18 6.352 1 98.56 49 GLY B C 1
ATOM 1961 O O . GLY B 1 49 ? -2.268 -7.625 7.266 1 98.56 49 GLY B O 1
ATOM 1962 N N . HIS B 1 50 ? -1.104 -9.352 6.48 1 98.62 50 HIS B N 1
ATOM 1963 C CA . HIS B 1 50 ? -1.165 -10.117 7.723 1 98.62 50 HIS B CA 1
ATOM 1964 C C . HIS B 1 50 ? -0.501 -9.367 8.867 1 98.62 50 HIS B C 1
ATOM 1966 O O . HIS B 1 50 ? -1.088 -9.219 9.945 1 98.62 50 HIS B O 1
ATOM 1972 N N . VAL B 1 51 ? 0.692 -8.875 8.641 1 98.25 51 VAL B N 1
ATOM 1973 C CA . VAL B 1 51 ? 1.468 -8.172 9.656 1 98.25 51 VAL B CA 1
ATOM 1974 C C . VAL B 1 51 ? 0.727 -6.902 10.086 1 98.25 51 VAL B C 1
ATOM 1976 O O . VAL B 1 51 ? 0.646 -6.598 11.273 1 98.25 51 VAL B O 1
ATOM 1979 N N . LEU B 1 52 ? 0.197 -6.211 9.156 1 98.25 52 LEU B N 1
ATOM 1980 C CA . LEU B 1 52 ? -0.49 -4.953 9.445 1 98.25 52 LEU B CA 1
ATOM 1981 C C . LEU B 1 52 ? -1.769 -5.203 10.234 1 98.25 52 LEU B C 1
ATOM 1983 O O . LEU B 1 52 ? -2.051 -4.492 11.203 1 98.25 52 LEU B O 1
ATOM 1987 N N . VAL B 1 53 ? -2.518 -6.211 9.844 1 97.5 53 VAL B N 1
ATOM 1988 C CA . VAL B 1 53 ? -3.736 -6.547 10.57 1 97.5 53 VAL B CA 1
ATOM 1989 C C . VAL B 1 53 ? -3.381 -7.02 11.977 1 97.5 53 VAL B C 1
ATOM 1991 O O . VAL B 1 53 ? -4.047 -6.652 12.953 1 97.5 53 VAL B O 1
ATOM 1994 N N . HIS B 1 54 ? -2.352 -7.789 12.023 1 95.5 54 HIS B N 1
ATOM 1995 C CA . HIS B 1 54 ? -1.886 -8.281 13.32 1 95.5 54 HIS B CA 1
ATOM 1996 C C . HIS B 1 54 ? -1.499 -7.133 14.242 1 95.5 54 HIS B C 1
ATOM 1998 O O . HIS B 1 54 ? -1.652 -7.234 15.461 1 95.5 54 HIS B O 1
ATOM 2004 N N . ASN B 1 55 ? -1.039 -6.074 13.734 1 95.06 55 ASN B N 1
ATOM 2005 C CA . ASN B 1 55 ? -0.625 -4.906 14.508 1 95.06 55 ASN B CA 1
ATOM 2006 C C . ASN B 1 55 ? -1.719 -3.844 14.539 1 95.06 55 ASN B C 1
ATOM 2008 O O . ASN B 1 55 ? -1.468 -2.703 14.93 1 95.06 55 ASN B O 1
ATOM 2012 N N . ASP B 1 56 ? -2.883 -4.156 14.023 1 94.12 56 ASP B N 1
ATOM 2013 C CA . ASP B 1 56 ? -4.094 -3.342 14.062 1 94.12 56 ASP B CA 1
ATOM 2014 C C . ASP B 1 56 ? -3.926 -2.074 13.227 1 94.12 56 ASP B C 1
ATOM 2016 O O . ASP B 1 56 ? -4.43 -1.011 13.594 1 94.12 56 ASP B O 1
ATOM 2020 N N . VAL B 1 57 ? -3.139 -2.146 12.211 1 95.88 57 VAL B N 1
ATOM 2021 C CA . VAL B 1 57 ? -2.998 -1.089 11.219 1 95.88 57 VAL B CA 1
ATOM 2022 C C . VAL B 1 57 ? -3.859 -1.409 10 1 95.88 57 VAL B C 1
ATOM 2024 O O . VAL B 1 57 ? -3.338 -1.636 8.906 1 95.88 57 VAL B O 1
ATOM 2027 N N . ARG B 1 58 ? -5.129 -1.286 10.109 1 95.69 58 ARG B N 1
ATOM 2028 C CA . ARG B 1 58 ? -6.098 -1.91 9.219 1 95.69 58 ARG B CA 1
ATOM 2029 C C . ARG B 1 58 ? -6.277 -1.085 7.945 1 95.69 58 ARG B C 1
ATOM 2031 O O . ARG B 1 58 ? -6.406 -1.639 6.852 1 95.69 58 ARG B O 1
ATOM 2038 N N . GLY B 1 59 ? -6.336 0.25 8.055 1 96 59 GLY B N 1
ATOM 2039 C CA . GLY B 1 59 ? -6.465 1.069 6.863 1 96 59 GLY B CA 1
ATOM 2040 C C . GLY B 1 59 ? -5.371 0.814 5.844 1 96 59 GLY B C 1
ATOM 2041 O O . GLY B 1 59 ? -5.645 0.707 4.645 1 96 59 GLY B O 1
ATOM 2042 N N . SER B 1 60 ? -4.172 0.674 6.324 1 97.94 60 SER B N 1
ATOM 2043 C CA . SER B 1 60 ? -3.037 0.396 5.453 1 97.94 60 SER B CA 1
ATOM 2044 C C . SER B 1 60 ? -3.08 -1.035 4.926 1 97.94 60 SER B C 1
ATOM 2046 O O . SER B 1 60 ? -2.656 -1.302 3.801 1 97.94 60 SER B O 1
ATOM 2048 N N . ALA B 1 61 ? -3.582 -1.964 5.762 1 98.06 61 ALA B N 1
ATOM 2049 C CA . ALA B 1 61 ? -3.756 -3.328 5.27 1 98.06 61 ALA B CA 1
ATOM 2050 C C . ALA B 1 61 ? -4.688 -3.363 4.062 1 98.06 61 ALA B C 1
ATOM 2052 O O . ALA B 1 61 ? -4.395 -4.02 3.061 1 98.06 61 ALA B O 1
ATOM 2053 N N . PHE B 1 62 ? -5.77 -2.656 4.188 1 97.31 62 PHE B N 1
ATOM 2054 C CA . PHE B 1 62 ? -6.719 -2.584 3.082 1 97.31 62 PHE B CA 1
ATOM 2055 C C . PHE B 1 62 ? -6.07 -1.957 1.854 1 97.31 62 PHE B C 1
ATOM 2057 O O . PHE B 1 62 ? -6.352 -2.357 0.722 1 97.31 62 PHE B O 1
ATOM 2064 N N . ALA B 1 63 ? -5.176 -1.022 2.061 1 97.69 63 ALA B N 1
ATOM 2065 C CA . ALA B 1 63 ? -4.504 -0.34 0.957 1 97.69 63 ALA B CA 1
ATOM 2066 C C . ALA B 1 63 ? -3.553 -1.282 0.225 1 97.69 63 ALA B C 1
ATOM 2068 O O . ALA B 1 63 ? -3.139 -1.004 -0.902 1 97.69 63 ALA B O 1
ATOM 2069 N N . MET B 1 64 ? -3.232 -2.424 0.788 1 98.19 64 MET B N 1
ATOM 2070 C CA . MET B 1 64 ? -2.264 -3.357 0.217 1 98.19 64 MET B CA 1
ATOM 2071 C C . MET B 1 64 ? -2.938 -4.301 -0.772 1 98.19 64 MET B C 1
ATOM 2073 O O . MET B 1 64 ? -2.262 -4.988 -1.54 1 98.19 64 MET B O 1
ATOM 2077 N N . TYR B 1 65 ? -4.242 -4.316 -0.782 1 97.38 65 TYR B N 1
ATOM 2078 C CA . TYR B 1 65 ? -4.949 -5.305 -1.59 1 97.38 65 TYR B CA 1
ATOM 2079 C C . TYR B 1 65 ? -4.754 -5.031 -3.076 1 97.38 65 TYR B C 1
ATOM 2081 O O . TYR B 1 65 ? -4.508 -5.953 -3.855 1 97.38 65 TYR B O 1
ATOM 2089 N N . ARG B 1 66 ? -4.844 -3.814 -3.428 1 96.81 66 ARG B N 1
ATOM 2090 C CA . ARG B 1 66 ? -4.711 -3.479 -4.844 1 96.81 66 ARG B CA 1
ATOM 2091 C C . ARG B 1 66 ? -3.307 -3.793 -5.348 1 96.81 66 ARG B C 1
ATOM 2093 O O . ARG B 1 66 ? -3.146 -4.43 -6.395 1 96.81 66 ARG B O 1
ATOM 2100 N N . PRO B 1 67 ? -2.244 -3.338 -4.66 1 98.06 67 PRO B N 1
ATOM 2101 C CA . PRO B 1 67 ? -0.906 -3.732 -5.105 1 98.06 67 PRO B CA 1
ATOM 2102 C C . PRO B 1 67 ? -0.753 -5.246 -5.246 1 98.06 67 PRO B C 1
ATOM 2104 O O . PRO B 1 67 ? -0.103 -5.719 -6.184 1 98.06 67 PRO B O 1
ATOM 2107 N N . GLN B 1 68 ? -1.351 -5.949 -4.316 1 98.38 68 GLN B N 1
ATOM 2108 C CA . GLN B 1 68 ? -1.259 -7.406 -4.395 1 98.38 68 GLN B CA 1
ATOM 2109 C C . GLN B 1 68 ? -1.956 -7.934 -5.645 1 98.38 68 GLN B C 1
ATOM 2111 O O . GLN B 1 68 ? -1.401 -8.766 -6.363 1 98.38 68 GLN B O 1
ATOM 2116 N N . PHE B 1 69 ? -3.129 -7.5 -5.863 1 97.75 69 PHE B N 1
ATOM 2117 C CA . PHE B 1 69 ? -3.9 -7.922 -7.023 1 97.75 69 PHE B CA 1
ATOM 2118 C C . PHE B 1 69 ? -3.166 -7.586 -8.312 1 97.75 69 PHE B C 1
ATOM 2120 O O . PHE B 1 69 ? -3.115 -8.398 -9.242 1 97.75 69 PHE B O 1
ATOM 2127 N N . GLU B 1 70 ? -2.568 -6.441 -8.359 1 97.44 70 GLU B N 1
ATOM 2128 C CA . GLU B 1 70 ? -1.839 -6.008 -9.547 1 97.44 70 GLU B CA 1
ATOM 2129 C C . GLU B 1 70 ? -0.608 -6.879 -9.789 1 97.44 70 GLU B C 1
ATOM 2131 O O . GLU B 1 70 ? -0.308 -7.234 -10.93 1 97.44 70 GLU B O 1
ATOM 2136 N N . ALA B 1 71 ? 0.113 -7.215 -8.719 1 97.69 71 ALA B N 1
ATOM 2137 C CA . ALA B 1 71 ? 1.26 -8.109 -8.859 1 97.69 71 ALA B CA 1
ATOM 2138 C C . ALA B 1 71 ? 0.843 -9.453 -9.453 1 97.69 71 ALA B C 1
ATOM 2140 O O . ALA B 1 71 ? 1.505 -9.969 -10.352 1 97.69 71 ALA B O 1
ATOM 2141 N N . TYR B 1 72 ? -0.276 -9.992 -8.977 1 98.06 72 TYR B N 1
ATOM 2142 C CA . TYR B 1 72 ? -0.793 -11.273 -9.461 1 98.06 72 TYR B CA 1
ATOM 2143 C C . TYR B 1 72 ? -1.161 -11.195 -10.938 1 98.06 72 TYR B C 1
ATOM 2145 O O . TYR B 1 72 ? -0.771 -12.055 -11.727 1 98.06 72 TYR B O 1
ATOM 2153 N N . VAL B 1 73 ? -1.89 -10.156 -11.32 1 97.81 73 VAL B N 1
ATOM 2154 C CA . VAL B 1 73 ? -2.375 -10.008 -12.688 1 97.81 73 VAL B CA 1
ATOM 2155 C C . VAL B 1 73 ? -1.195 -9.805 -13.641 1 97.81 73 VAL B C 1
ATOM 2157 O O . VAL B 1 73 ? -1.14 -10.406 -14.711 1 97.81 73 VAL B O 1
ATOM 2160 N N . ARG B 1 74 ? -0.257 -9.016 -13.266 1 97.75 74 ARG B N 1
ATOM 2161 C CA . ARG B 1 74 ? 0.905 -8.742 -14.109 1 97.75 74 ARG B CA 1
ATOM 2162 C C . ARG B 1 74 ? 1.731 -10.008 -14.32 1 97.75 74 ARG B C 1
ATOM 2164 O O . ARG B 1 74 ? 2.223 -10.258 -15.422 1 97.75 74 ARG B O 1
ATOM 2171 N N . ALA B 1 75 ? 1.904 -10.75 -13.195 1 97.5 75 ALA B N 1
ATOM 2172 C CA . ALA B 1 75 ? 2.635 -12.008 -13.328 1 97.5 75 ALA B CA 1
ATOM 2173 C C . ALA B 1 75 ? 2.012 -12.891 -14.414 1 97.5 75 ALA B C 1
ATOM 2175 O O . ALA B 1 75 ? 2.711 -13.383 -15.297 1 97.5 75 ALA B O 1
ATOM 2176 N N . ASN B 1 76 ? 0.714 -13.008 -14.367 1 98 76 ASN B N 1
ATOM 2177 C CA . ASN B 1 76 ? 0.019 -13.836 -15.344 1 98 76 ASN B CA 1
ATOM 2178 C C . ASN B 1 76 ? 0.091 -13.227 -16.75 1 98 76 ASN B C 1
ATOM 2180 O O . ASN B 1 76 ? 0.235 -13.953 -17.734 1 98 76 ASN B O 1
ATOM 2184 N N . TRP B 1 77 ? -0.004 -11.961 -16.844 1 98.06 77 TRP B N 1
ATOM 2185 C CA . TRP B 1 77 ? 0.034 -11.297 -18.141 1 98.06 77 TRP B CA 1
ATOM 2186 C C . TRP B 1 77 ? 1.398 -11.469 -18.797 1 98.06 77 TRP B C 1
ATOM 2188 O O . TRP B 1 77 ? 1.484 -11.75 -19.984 1 98.06 77 TRP B O 1
ATOM 2198 N N . TYR B 1 78 ? 2.443 -11.336 -18.016 1 97.75 78 TYR B N 1
ATOM 2199 C CA . TYR B 1 78 ? 3.781 -11.484 -18.578 1 97.75 78 TYR B CA 1
ATOM 2200 C C . TYR B 1 78 ? 4.051 -12.93 -18.969 1 97.75 78 TYR B C 1
ATOM 2202 O O . TYR B 1 78 ? 4.801 -13.195 -19.906 1 97.75 78 TYR B O 1
ATOM 2210 N N . LEU B 1 79 ? 3.445 -13.828 -18.266 1 97.56 79 LEU B N 1
ATOM 2211 C CA . LEU B 1 79 ? 3.617 -15.234 -18.609 1 97.56 79 LEU B CA 1
ATOM 2212 C C . LEU B 1 79 ? 2.854 -15.594 -19.875 1 97.56 79 LEU B C 1
ATOM 2214 O O . LEU B 1 79 ? 3.387 -16.266 -20.75 1 97.56 79 LEU B O 1
ATOM 2218 N N . GLU B 1 80 ? 1.607 -15.055 -20 1 97.81 80 GLU B N 1
ATOM 2219 C CA . GLU B 1 80 ? 0.667 -15.617 -20.969 1 97.81 80 GLU B CA 1
ATOM 2220 C C . GLU B 1 80 ? 0.506 -14.695 -22.172 1 97.81 80 GLU B C 1
ATOM 2222 O O . GLU B 1 80 ? 0.098 -15.148 -23.25 1 97.81 80 GLU B O 1
ATOM 2227 N N . CYS B 1 81 ? 0.819 -13.391 -22.047 1 97.81 81 CYS B N 1
ATOM 2228 C CA . CYS B 1 81 ? 0.374 -12.445 -23.078 1 97.81 81 CYS B CA 1
ATOM 2229 C C . CYS B 1 81 ? 1.545 -11.641 -23.609 1 97.81 81 CYS B C 1
ATOM 2231 O O . CYS B 1 81 ? 1.616 -11.367 -24.812 1 97.81 81 CYS B O 1
ATOM 2233 N N . ALA B 1 82 ? 2.504 -11.289 -22.781 1 97.81 82 ALA B N 1
ATOM 2234 C CA . ALA B 1 82 ? 3.531 -10.312 -23.141 1 97.81 82 ALA B CA 1
ATOM 2235 C C . ALA B 1 82 ? 4.473 -10.859 -24.203 1 97.81 82 ALA B C 1
ATOM 2237 O O . ALA B 1 82 ? 4.859 -12.031 -24.156 1 97.81 82 ALA B O 1
ATOM 2238 N N . SER B 1 83 ? 4.824 -10.062 -25.125 1 97.56 83 SER B N 1
ATOM 2239 C CA . SER B 1 83 ? 5.906 -10.391 -26.047 1 97.56 83 SER B CA 1
ATOM 2240 C C . SER B 1 83 ? 7.27 -10.258 -25.375 1 97.56 83 SER B C 1
ATOM 2242 O O . SER B 1 83 ? 7.383 -9.656 -24.297 1 97.56 83 SER B O 1
ATOM 2244 N N . ASP B 1 84 ? 8.305 -10.75 -26.047 1 97 84 ASP B N 1
ATOM 2245 C CA . ASP B 1 84 ? 9.656 -10.602 -25.531 1 97 84 ASP B CA 1
ATOM 2246 C C . ASP B 1 84 ? 10.086 -9.141 -25.5 1 97 84 ASP B C 1
ATOM 2248 O O . ASP B 1 84 ? 10.836 -8.719 -24.609 1 97 84 ASP B O 1
ATOM 2252 N N . GLY B 1 85 ? 9.539 -8.391 -26.438 1 96.62 85 GLY B N 1
ATOM 2253 C CA . GLY B 1 85 ? 9.828 -6.965 -26.453 1 96.62 85 GLY B CA 1
ATOM 2254 C C . GLY B 1 85 ? 9.227 -6.223 -25.266 1 96.62 85 GLY B C 1
ATOM 2255 O O . GLY B 1 85 ? 9.867 -5.355 -24.688 1 96.62 85 GLY B O 1
ATOM 2256 N N . GLU B 1 86 ? 8 -6.57 -24.953 1 96.44 86 GLU B N 1
ATOM 2257 C CA . GLU B 1 86 ? 7.332 -5.965 -23.812 1 96.44 86 GLU B CA 1
ATOM 2258 C C . GLU B 1 86 ? 8.023 -6.348 -22.5 1 96.44 86 GLU B C 1
ATOM 2260 O O . GLU B 1 86 ? 8.133 -5.527 -21.594 1 96.44 86 GLU B O 1
ATOM 2265 N N . LEU B 1 87 ? 8.453 -7.516 -22.469 1 96.5 87 LEU B N 1
ATOM 2266 C CA . LEU B 1 87 ? 9.18 -8 -21.297 1 96.5 87 LEU B CA 1
ATOM 2267 C C . LEU B 1 87 ? 10.492 -7.246 -21.125 1 96.5 87 LEU B C 1
ATOM 2269 O O . LEU B 1 87 ? 10.836 -6.832 -20.016 1 96.5 87 LEU B O 1
ATOM 2273 N N . ALA B 1 88 ? 11.273 -7.086 -22.172 1 94.81 88 ALA B N 1
ATOM 2274 C CA . ALA B 1 88 ? 12.539 -6.359 -22.141 1 94.81 88 ALA B CA 1
ATOM 2275 C C . ALA B 1 88 ? 12.328 -4.91 -21.719 1 94.81 88 ALA B C 1
ATOM 2277 O O . ALA B 1 88 ? 13.102 -4.371 -20.922 1 94.81 88 ALA B O 1
ATOM 2278 N N . LYS B 1 89 ? 11.297 -4.34 -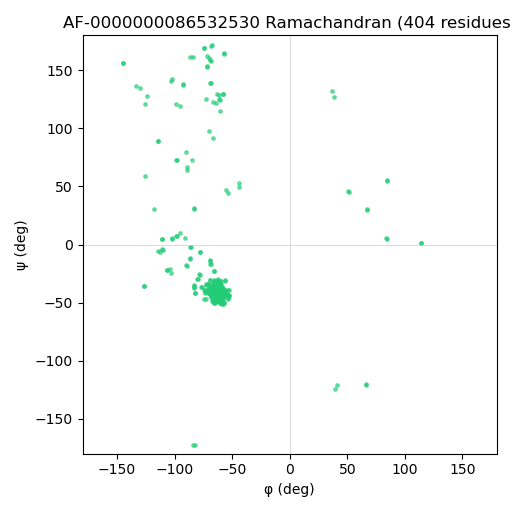22.234 1 95.56 89 LYS B N 1
ATOM 2279 C CA . LYS B 1 89 ? 10.969 -2.963 -21.875 1 95.56 89 LYS B CA 1
ATOM 2280 C C . LYS B 1 89 ? 10.656 -2.836 -20.391 1 95.56 89 LYS B C 1
ATOM 2282 O O . LYS B 1 89 ? 11.039 -1.855 -19.75 1 95.56 89 LYS B O 1
ATOM 2287 N N . PHE B 1 90 ? 9.984 -3.783 -19.906 1 95.44 90 PHE B N 1
ATOM 2288 C CA . PHE B 1 90 ? 9.609 -3.779 -18.5 1 95.44 90 PHE B CA 1
ATOM 2289 C C . PHE B 1 90 ? 10.844 -3.82 -17.609 1 95.44 90 PHE B C 1
ATOM 2291 O O . PHE B 1 90 ? 10.961 -3.037 -16.656 1 95.44 90 PHE B O 1
ATOM 2298 N N . VAL B 1 91 ? 11.75 -4.68 -17.859 1 92.38 91 VAL B N 1
ATOM 2299 C CA . VAL B 1 91 ? 12.93 -4.867 -17.031 1 92.38 91 VAL B CA 1
ATOM 2300 C C . VAL B 1 91 ? 13.812 -3.621 -17.094 1 92.38 91 VAL B C 1
ATOM 2302 O O . VAL B 1 91 ? 14.555 -3.326 -16.156 1 92.38 91 VAL B O 1
ATOM 2305 N N . GLU B 1 92 ? 13.633 -2.871 -18.172 1 92.56 92 GLU B N 1
ATOM 2306 C CA . GLU B 1 92 ? 14.398 -1.638 -18.328 1 92.56 92 GLU B CA 1
ATOM 2307 C C . GLU B 1 92 ? 13.703 -0.467 -17.641 1 92.56 92 GLU B C 1
ATOM 2309 O O . GLU B 1 92 ? 14.219 0.656 -17.656 1 92.56 92 GLU B O 1
ATOM 2314 N N . GLY B 1 93 ? 12.586 -0.769 -17.109 1 91.06 93 GLY B N 1
ATOM 2315 C CA . GLY B 1 93 ? 11.93 0.269 -16.328 1 91.06 93 GLY B CA 1
ATOM 2316 C C . GLY B 1 93 ? 10.625 0.745 -16.938 1 91.06 93 GLY B C 1
ATOM 2317 O O . GLY B 1 93 ? 9.977 1.646 -16.406 1 91.06 93 GLY B O 1
ATOM 2318 N N . GLY B 1 94 ? 10.289 0.136 -18.031 1 91.31 94 GLY B N 1
ATOM 2319 C CA . GLY B 1 94 ? 9.031 0.49 -18.656 1 91.31 94 GLY B CA 1
ATOM 2320 C C . GLY B 1 94 ? 7.816 -0.005 -17.891 1 91.31 94 GLY B C 1
ATOM 2321 O O . GLY B 1 94 ? 7.906 -0.976 -17.141 1 91.31 94 GLY B O 1
ATOM 2322 N N . GLU B 1 95 ? 6.758 0.665 -18.047 1 88.25 95 GLU B N 1
ATOM 2323 C CA . GLU B 1 95 ? 5.523 0.269 -17.375 1 88.25 95 GLU B CA 1
ATOM 2324 C C . GLU B 1 95 ? 4.68 -0.635 -18.266 1 88.25 95 GLU B C 1
ATOM 2326 O O . GLU B 1 95 ? 4.602 -0.423 -19.484 1 88.25 95 GLU B O 1
ATOM 2331 N N . PRO B 1 96 ? 4.137 -1.651 -17.672 1 88.81 96 PRO B N 1
ATOM 2332 C CA . PRO B 1 96 ? 3.176 -2.434 -18.453 1 88.81 96 PRO B CA 1
ATOM 2333 C C . PRO B 1 96 ? 1.894 -1.66 -18.75 1 88.81 96 PRO B C 1
ATOM 2335 O O . PRO B 1 96 ? 1.703 -0.552 -18.25 1 88.81 96 PRO B O 1
ATOM 2338 N N . PRO B 1 97 ? 1.082 -2.297 -19.625 1 91.06 97 PRO B N 1
ATOM 2339 C CA . PRO B 1 97 ? -0.24 -1.703 -19.844 1 91.06 97 PRO B CA 1
ATOM 2340 C C . PRO B 1 97 ? -1.036 -1.554 -18.547 1 91.06 97 PRO B C 1
ATOM 2342 O O . PRO B 1 97 ? -0.683 -2.152 -17.531 1 91.06 97 PRO B O 1
ATOM 2345 N N . LYS B 1 98 ? -2.014 -0.794 -18.672 1 91.25 98 LYS B N 1
ATOM 2346 C CA . LYS B 1 98 ? -2.865 -0.582 -17.5 1 91.25 98 LYS B CA 1
ATOM 2347 C C . LYS B 1 98 ? -3.701 -1.823 -17.188 1 91.25 98 LYS B C 1
ATOM 2349 O O . LYS B 1 98 ? -3.918 -2.662 -18.078 1 91.25 98 LYS B O 1
ATOM 2354 N N . LEU B 1 99 ? -4.176 -1.857 -16.016 1 92.81 99 LEU B N 1
ATOM 2355 C CA . LEU B 1 99 ? -4.809 -3.057 -15.477 1 92.81 99 LEU B CA 1
ATOM 2356 C C . LEU B 1 99 ? -6.012 -3.461 -16.312 1 92.81 99 LEU B C 1
ATOM 2358 O O . LEU B 1 99 ? -6.227 -4.648 -16.562 1 92.81 99 LEU B O 1
ATOM 2362 N N . PRO B 1 100 ? -6.816 -2.514 -16.812 1 89.94 100 PRO B N 1
ATOM 2363 C CA . PRO B 1 100 ? -7.934 -2.939 -17.656 1 89.94 100 PRO B CA 1
ATOM 2364 C C . PRO B 1 100 ? -7.473 -3.676 -18.922 1 89.94 100 PRO B C 1
ATOM 2366 O O . PRO B 1 100 ? -8.07 -4.691 -19.297 1 89.94 100 PRO B O 1
ATOM 2369 N N . GLN B 1 101 ? -6.434 -3.232 -19.484 1 94.75 101 GLN B N 1
ATOM 2370 C CA . GLN B 1 101 ? -5.91 -3.9 -20.672 1 94.75 101 GLN B CA 1
ATOM 2371 C C . GLN B 1 101 ? -5.309 -5.258 -20.312 1 94.75 101 GLN B C 1
ATOM 2373 O O . GLN B 1 101 ? -5.457 -6.223 -21.078 1 94.75 101 GLN B O 1
ATOM 2378 N N . LEU B 1 102 ? -4.609 -5.344 -19.203 1 96.94 102 LEU B N 1
ATOM 2379 C CA . LEU B 1 102 ? -4.016 -6.609 -18.781 1 96.94 102 LEU B CA 1
ATOM 2380 C C . LEU B 1 102 ? -5.086 -7.676 -18.594 1 96.94 102 LEU B C 1
ATOM 2382 O O . LEU B 1 102 ? -4.93 -8.812 -19.047 1 96.94 102 LEU B O 1
ATOM 2386 N N . THR B 1 103 ? -6.188 -7.312 -17.938 1 96.38 103 THR B N 1
ATOM 2387 C CA . THR B 1 103 ? -7.234 -8.281 -17.641 1 96.38 103 THR B CA 1
ATOM 2388 C C . THR B 1 103 ? -7.98 -8.68 -18.922 1 96.38 103 THR B C 1
ATOM 2390 O O . THR B 1 103 ? -8.391 -9.828 -19.062 1 96.38 103 THR B O 1
ATOM 2393 N N . ALA B 1 104 ? -8.141 -7.758 -19.844 1 94.75 104 ALA B N 1
ATOM 2394 C CA . ALA B 1 104 ? -8.758 -8.086 -21.125 1 94.75 104 ALA B CA 1
ATOM 2395 C C . ALA B 1 104 ? -7.898 -9.078 -21.906 1 94.75 104 ALA B C 1
ATOM 2397 O O . ALA B 1 104 ? -8.414 -10.031 -22.484 1 94.75 104 ALA B O 1
ATOM 2398 N N . ASP B 1 105 ? -6.602 -8.797 -21.938 1 96.75 105 ASP B N 1
ATOM 2399 C CA . ASP B 1 105 ? -5.68 -9.703 -22.609 1 96.75 105 ASP B CA 1
ATOM 2400 C C . ASP B 1 105 ? -5.727 -11.102 -22 1 96.75 105 ASP B C 1
ATOM 2402 O O . ASP B 1 105 ? -5.727 -12.102 -22.734 1 96.75 105 ASP B O 1
ATOM 2406 N N . LEU B 1 106 ? -5.777 -11.164 -20.719 1 97.19 106 LEU B N 1
ATOM 2407 C CA . LEU B 1 106 ? -5.777 -12.445 -20.031 1 97.19 106 LEU B CA 1
ATOM 2408 C C . LEU B 1 106 ? -7.07 -13.203 -20.297 1 97.19 106 LEU B C 1
ATOM 2410 O O . LEU B 1 106 ? -7.062 -14.438 -20.391 1 97.19 106 LEU B O 1
ATOM 2414 N N . ALA B 1 107 ? -8.219 -12.516 -20.297 1 95.19 107 ALA B N 1
ATOM 2415 C CA . ALA B 1 107 ? -9.484 -13.164 -20.625 1 95.19 107 ALA B CA 1
ATOM 2416 C C . ALA B 1 107 ? -9.414 -13.828 -22 1 95.19 107 ALA B C 1
ATOM 2418 O O . ALA B 1 107 ? -9.961 -14.914 -22.203 1 95.19 107 ALA B O 1
ATOM 2419 N N . GLY B 1 108 ? -8.773 -13.188 -22.906 1 95.12 108 GLY B N 1
ATOM 2420 C CA . GLY B 1 108 ? -8.594 -13.75 -24.234 1 95.12 108 GLY B CA 1
ATOM 2421 C C . GLY B 1 108 ? -7.641 -14.93 -24.266 1 95.12 108 GLY B C 1
ATOM 2422 O O . GLY B 1 108 ? -7.875 -15.906 -24.984 1 95.12 108 GLY B O 1
ATOM 2423 N N . ALA B 1 109 ? -6.582 -14.875 -23.469 1 95.56 109 ALA B N 1
ATOM 2424 C CA . ALA B 1 109 ? -5.5 -15.852 -23.531 1 95.56 109 ALA B CA 1
ATOM 2425 C C . ALA B 1 109 ? -5.852 -17.109 -22.734 1 95.56 109 ALA B C 1
ATOM 2427 O O . ALA B 1 109 ? -5.473 -18.219 -23.109 1 95.56 109 ALA B O 1
ATOM 2428 N N . LEU B 1 110 ? -6.578 -16.922 -21.594 1 95.12 110 LEU B N 1
ATOM 2429 C CA . LEU B 1 110 ? -6.742 -18.031 -20.656 1 95.12 110 LEU B CA 1
ATOM 2430 C C . LEU B 1 110 ? -8.18 -18.531 -20.656 1 95.12 110 LEU B C 1
ATOM 2432 O O . LEU B 1 110 ? -8.5 -19.516 -19.969 1 95.12 110 LEU B O 1
ATOM 2436 N N . GLY B 1 111 ? -9.055 -17.906 -21.359 1 93.69 111 GLY B N 1
ATOM 2437 C CA . GLY B 1 111 ? -10.453 -18.312 -21.359 1 93.69 111 GLY B CA 1
ATOM 2438 C C . GLY B 1 111 ? -11.133 -18.109 -20.031 1 93.69 111 GLY B C 1
ATOM 2439 O O . GLY B 1 111 ? -11.102 -17.016 -19.469 1 93.69 111 GLY B O 1
ATOM 2440 N N . GLN B 1 112 ? -11.609 -19.172 -19.469 1 90.44 112 GLN B N 1
ATOM 2441 C CA . GLN B 1 112 ? -12.414 -19.078 -18.266 1 90.44 112 GLN B CA 1
ATOM 2442 C C . GLN B 1 112 ? -11.594 -18.5 -17.109 1 90.44 112 GLN B C 1
ATOM 2444 O O . GLN B 1 112 ? -12.07 -17.641 -16.359 1 90.44 112 GLN B O 1
ATOM 2449 N N . ALA B 1 113 ? -10.406 -18.969 -16.922 1 89.38 113 ALA B N 1
ATOM 2450 C CA . ALA B 1 113 ? -9.547 -18.484 -15.852 1 89.38 113 ALA B CA 1
ATOM 2451 C C . ALA B 1 113 ? -9.297 -16.984 -15.992 1 89.38 113 ALA B C 1
ATOM 2453 O O . ALA B 1 113 ? -9.32 -16.25 -14.992 1 89.38 113 ALA B O 1
ATOM 2454 N N . GLY B 1 114 ? -9.102 -16.531 -17.203 1 92.56 114 GLY B N 1
ATOM 2455 C CA . GLY B 1 114 ? -8.914 -15.109 -17.469 1 92.56 114 GLY B CA 1
ATOM 2456 C C . GLY B 1 114 ? -10.172 -14.297 -17.25 1 92.56 114 GLY B C 1
ATOM 2457 O O . GLY B 1 114 ? -10.102 -13.164 -16.766 1 92.56 114 GLY B O 1
ATOM 2458 N N . GLU B 1 115 ? -11.266 -14.883 -17.562 1 91.94 115 GLU B N 1
ATOM 2459 C CA . GLU B 1 115 ? -12.547 -14.219 -17.344 1 91.94 115 GLU B CA 1
ATOM 2460 C C . GLU B 1 115 ? -12.82 -14.016 -15.859 1 91.94 115 GLU B C 1
ATOM 2462 O O . GLU B 1 115 ? -13.414 -13.016 -15.461 1 91.94 115 GLU B O 1
ATOM 2467 N N . ILE B 1 116 ? -12.43 -14.977 -15.133 1 90.94 116 ILE B N 1
ATOM 2468 C CA . ILE B 1 116 ? -12.609 -14.867 -13.688 1 90.94 116 ILE B CA 1
ATOM 2469 C C . ILE B 1 116 ? -11.781 -13.703 -13.156 1 90.94 116 ILE B C 1
ATOM 2471 O O . ILE B 1 116 ? -12.273 -12.891 -12.367 1 90.94 116 ILE B O 1
ATOM 2475 N N . ILE B 1 117 ? -10.523 -13.547 -13.641 1 93.62 117 ILE B N 1
ATOM 2476 C CA . ILE B 1 117 ? -9.656 -12.445 -13.234 1 93.62 117 ILE B CA 1
ATOM 2477 C C . ILE B 1 117 ? -10.312 -11.109 -13.594 1 93.62 117 ILE B C 1
ATOM 2479 O O . ILE B 1 117 ? -10.367 -10.195 -12.773 1 93.62 117 ILE B O 1
ATOM 2483 N N . SER B 1 118 ? -10.836 -11.062 -14.75 1 92.38 118 SER B N 1
ATOM 2484 C CA . SER B 1 118 ? -11.508 -9.859 -15.227 1 92.38 118 SER B CA 1
ATOM 2485 C C . SER B 1 118 ? -12.734 -9.539 -14.375 1 92.38 118 SER B C 1
ATOM 2487 O O . SER B 1 118 ? -13.008 -8.375 -14.094 1 92.38 118 SER B O 1
ATOM 2489 N N . SER B 1 119 ? -13.406 -10.562 -14.039 1 91.5 119 SER B N 1
ATOM 2490 C CA . SER B 1 119 ? -14.617 -10.383 -13.25 1 91.5 119 SER B CA 1
ATOM 2491 C C . SER B 1 119 ? -14.289 -9.906 -11.836 1 91.5 119 SER B C 1
ATOM 2493 O O . SER B 1 119 ? -14.992 -9.047 -11.289 1 91.5 119 SER B O 1
ATOM 2495 N N . VAL B 1 120 ? -13.266 -10.453 -11.258 1 90 120 VAL B N 1
ATOM 2496 C CA . VAL B 1 120 ? -12.828 -10.023 -9.93 1 90 120 VAL B CA 1
ATOM 2497 C C . VAL B 1 120 ? -12.414 -8.555 -9.977 1 90 120 VAL B C 1
ATOM 2499 O O . VAL B 1 120 ? -12.805 -7.766 -9.109 1 90 120 VAL B O 1
ATOM 2502 N N . LYS B 1 121 ? -11.672 -8.195 -10.961 1 90.88 121 LYS B N 1
ATOM 2503 C CA . LYS B 1 121 ? -11.289 -6.801 -11.133 1 90.88 121 LYS B CA 1
ATOM 2504 C C . LYS B 1 121 ? -12.523 -5.898 -11.234 1 90.88 121 LYS B C 1
ATOM 2506 O O . LYS B 1 121 ? -12.609 -4.883 -10.539 1 90.88 121 LYS B O 1
ATOM 2511 N N . ALA B 1 122 ? -13.406 -6.285 -12.07 1 90.62 122 ALA B N 1
ATOM 2512 C CA . ALA B 1 122 ? -14.586 -5.461 -12.312 1 90.62 122 ALA B CA 1
ATOM 2513 C C . ALA B 1 122 ? -15.375 -5.246 -11.023 1 90.62 122 ALA B C 1
ATOM 2515 O O . ALA B 1 122 ? -15.898 -4.156 -10.789 1 90.62 122 ALA B O 1
ATOM 2516 N N . GLN B 1 123 ? -15.43 -6.219 -10.211 1 90.56 123 GLN B N 1
ATOM 2517 C CA . GLN B 1 123 ? -16.234 -6.164 -8.992 1 90.56 123 GLN B CA 1
ATOM 2518 C C . GLN B 1 123 ? -15.508 -5.395 -7.891 1 90.56 123 GLN B C 1
ATOM 2520 O O . GLN B 1 123 ? -16.141 -4.734 -7.066 1 90.56 123 GLN B O 1
ATOM 2525 N N . ALA B 1 124 ? -14.227 -5.457 -7.938 1 90.88 124 ALA B N 1
ATOM 2526 C CA . ALA B 1 124 ? -13.5 -4.992 -6.758 1 90.88 124 ALA B CA 1
ATOM 2527 C C . ALA B 1 124 ? -12.703 -3.73 -7.062 1 90.88 124 ALA B C 1
ATOM 2529 O O . ALA B 1 124 ? -12.188 -3.076 -6.152 1 90.88 124 ALA B O 1
ATOM 2530 N N . TRP B 1 125 ? -12.633 -3.281 -8.258 1 89.44 125 TRP B N 1
ATOM 2531 C CA . TRP B 1 125 ? -11.688 -2.266 -8.703 1 89.44 125 TRP B CA 1
ATOM 2532 C C . TRP B 1 125 ? -11.914 -0.948 -7.969 1 89.44 125 TRP B C 1
ATOM 2534 O O . TRP B 1 125 ? -10.961 -0.333 -7.477 1 89.44 125 TRP B O 1
ATOM 2544 N N . ARG B 1 126 ? -13.133 -0.55 -7.902 1 88.25 126 ARG B N 1
ATOM 2545 C CA . ARG B 1 126 ? -13.438 0.727 -7.27 1 88.25 126 ARG B CA 1
ATOM 2546 C C . ARG B 1 126 ? -13.031 0.721 -5.797 1 88.25 126 ARG B C 1
ATOM 2548 O O . ARG B 1 126 ? -12.406 1.669 -5.32 1 88.25 126 ARG B O 1
ATOM 2555 N N . SER B 1 127 ? -13.414 -0.323 -5.172 1 90.75 127 SER B N 1
ATOM 2556 C CA . SER B 1 127 ? -13.07 -0.449 -3.76 1 90.75 127 SER B CA 1
ATOM 2557 C C . SER B 1 127 ? -11.562 -0.532 -3.564 1 90.75 127 SER B C 1
ATOM 2559 O O . SER B 1 127 ? -11.008 0.111 -2.67 1 90.75 127 SER B O 1
ATOM 2561 N N . MET B 1 128 ? -10.844 -1.233 -4.406 1 92.88 128 MET B N 1
ATOM 2562 C CA . MET B 1 128 ? -9.391 -1.367 -4.328 1 92.88 128 MET B CA 1
ATOM 2563 C C . MET B 1 128 ? -8.711 -0.011 -4.477 1 92.88 128 MET B C 1
ATOM 2565 O O . MET B 1 128 ? -7.805 0.322 -3.713 1 92.88 128 MET B O 1
ATOM 2569 N N . CYS B 1 129 ? -9.188 0.75 -5.41 1 92.06 129 CYS B N 1
ATOM 2570 C CA . CYS B 1 129 ? -8.617 2.074 -5.652 1 92.06 129 CYS B CA 1
ATOM 2571 C C . CYS B 1 129 ? -8.891 3.002 -4.473 1 92.06 129 CYS B C 1
ATOM 2573 O O . CYS B 1 129 ? -8 3.74 -4.043 1 92.06 129 CYS B O 1
ATOM 2575 N N . ALA B 1 130 ? -10.109 2.859 -3.994 1 92.12 130 ALA B N 1
ATOM 2576 C CA . ALA B 1 130 ? -10.484 3.705 -2.861 1 92.12 130 ALA B CA 1
ATOM 2577 C C . ALA B 1 130 ? -9.625 3.387 -1.638 1 92.12 130 ALA B C 1
ATOM 2579 O O . ALA B 1 130 ? -9.172 4.293 -0.937 1 92.12 130 ALA B O 1
ATOM 2580 N N . PHE B 1 131 ? -9.336 2.186 -1.377 1 92.94 131 PHE B N 1
ATOM 2581 C CA . PHE B 1 131 ? -8.508 1.78 -0.248 1 92.94 131 PHE B CA 1
ATOM 2582 C C . PHE B 1 131 ? -7.074 2.27 -0.426 1 92.94 131 PHE B C 1
ATOM 2584 O O . PHE B 1 131 ? -6.496 2.852 0.493 1 92.94 131 PHE B O 1
ATOM 2591 N N . THR B 1 132 ? -6.559 2.057 -1.557 1 94.56 132 THR B N 1
ATOM 2592 C CA . THR B 1 132 ? -5.145 2.322 -1.803 1 94.56 132 THR B CA 1
ATOM 2593 C C . THR B 1 132 ? -4.887 3.822 -1.903 1 94.56 132 THR B C 1
ATOM 2595 O O . THR B 1 132 ? -3.902 4.324 -1.358 1 94.56 132 THR B O 1
ATOM 2598 N N . HIS B 1 133 ? -5.77 4.539 -2.523 1 93.75 133 HIS B N 1
ATOM 2599 C CA . HIS B 1 133 ? -5.488 5.93 -2.852 1 93.75 133 HIS B CA 1
ATOM 2600 C C . HIS B 1 133 ? -6.184 6.875 -1.878 1 93.75 133 HIS B C 1
ATOM 2602 O O . HIS B 1 133 ? -6.164 8.094 -2.07 1 93.75 133 HIS B O 1
ATOM 2608 N N . GLY B 1 134 ? -6.859 6.375 -0.828 1 92.75 134 GLY B N 1
ATOM 2609 C CA . GLY B 1 134 ? -7.457 7.219 0.193 1 92.75 134 GLY B CA 1
ATOM 2610 C C . GLY B 1 134 ? -8.836 7.723 -0.184 1 92.75 134 GLY B C 1
ATOM 2611 O O . GLY B 1 134 ? -9.102 8.922 -0.128 1 92.75 134 GLY B O 1
ATOM 2612 N N . GLY B 1 135 ? -9.695 6.836 -0.487 1 91.69 135 GLY B N 1
ATOM 2613 C CA . GLY B 1 135 ? -11.07 7.168 -0.822 1 91.69 135 GLY B CA 1
ATOM 2614 C C . GLY B 1 135 ? -11.961 7.34 0.397 1 91.69 135 GLY B C 1
ATOM 2615 O O . GLY B 1 135 ? -11.477 7.32 1.53 1 91.69 135 GLY B O 1
ATOM 2616 N N . ALA B 1 136 ? -13.219 7.484 0.158 1 89.31 136 ALA B N 1
ATOM 2617 C CA . ALA B 1 136 ? -14.211 7.785 1.186 1 89.31 136 ALA B CA 1
ATOM 2618 C C . ALA B 1 136 ? -14.242 6.695 2.254 1 89.31 136 ALA B C 1
ATOM 2620 O O . ALA B 1 136 ? -14.453 6.984 3.436 1 89.31 136 ALA B O 1
ATOM 2621 N N . VAL B 1 137 ? -14.062 5.52 1.866 1 87.31 137 VAL B N 1
ATOM 2622 C CA . VAL B 1 137 ? -14.125 4.398 2.795 1 87.31 137 VAL B CA 1
ATOM 2623 C C . VAL B 1 137 ? -13.023 4.527 3.846 1 87.31 137 VAL B C 1
ATOM 2625 O O . VAL B 1 137 ? -13.234 4.211 5.02 1 87.31 137 VAL B O 1
ATOM 2628 N N . GLN B 1 138 ? -11.844 4.973 3.449 1 90 138 GLN B N 1
ATOM 2629 C CA . GLN B 1 138 ? -10.734 5.199 4.375 1 90 138 GLN B CA 1
ATOM 2630 C C . GLN B 1 138 ? -11.047 6.344 5.332 1 90 138 GLN B C 1
ATOM 2632 O O . GLN B 1 138 ? -10.672 6.301 6.504 1 90 138 GLN B O 1
ATOM 2637 N N . VAL B 1 139 ? -11.727 7.32 4.836 1 88.19 139 VAL B N 1
ATOM 2638 C CA . VAL B 1 139 ? -12.094 8.492 5.617 1 88.19 139 VAL B CA 1
ATOM 2639 C C . VAL B 1 139 ? -13.195 8.133 6.609 1 88.19 139 VAL B C 1
ATOM 2641 O O . VAL B 1 139 ? -13.102 8.461 7.797 1 88.19 139 VAL B O 1
ATOM 2644 N N . LYS B 1 140 ? -14.203 7.445 6.105 1 85.12 140 LYS B N 1
ATOM 2645 C CA . LYS B 1 140 ? -15.336 7.07 6.941 1 85.12 140 LYS B CA 1
ATOM 2646 C C . LYS B 1 140 ? -14.898 6.133 8.07 1 85.12 140 LYS B C 1
ATOM 2648 O O . LYS B 1 140 ? -15.453 6.184 9.172 1 85.12 140 LYS B O 1
ATOM 2653 N N . ALA B 1 141 ? -13.945 5.383 7.832 1 81 141 ALA B N 1
ATOM 2654 C CA . ALA B 1 141 ? -13.461 4.438 8.836 1 81 141 ALA B CA 1
ATOM 2655 C C . ALA B 1 141 ? -12.797 5.168 10 1 81 141 ALA B C 1
ATOM 2657 O O . ALA B 1 141 ? -12.609 4.59 11.07 1 81 141 ALA B O 1
ATOM 2658 N N . ARG B 1 142 ? -12.453 6.398 9.805 1 77.88 142 ARG B N 1
ATOM 2659 C CA . ARG B 1 142 ? -11.734 7.164 10.82 1 77.88 142 ARG B CA 1
ATOM 2660 C C . ARG B 1 142 ? -12.664 8.133 11.539 1 77.88 142 ARG B C 1
ATOM 2662 O O . ARG B 1 142 ? -12.336 8.625 12.625 1 77.88 142 ARG B O 1
ATOM 2669 N N . ALA B 1 143 ? -13.734 8.477 10.812 1 64.25 143 ALA B N 1
ATOM 2670 C CA . ALA B 1 143 ? -14.609 9.523 11.328 1 64.25 143 ALA B CA 1
ATOM 2671 C C . ALA B 1 143 ? -15.641 8.961 12.297 1 64.25 143 ALA B C 1
ATOM 2673 O O . ALA B 1 143 ? -16.422 8.07 11.938 1 64.25 143 ALA B O 1
ATOM 2674 N N . ILE B 1 144 ? -15.242 8.617 13.383 1 54.72 144 ILE B N 1
ATOM 2675 C CA . ILE B 1 144 ? -16.359 8.398 14.289 1 54.72 144 ILE B CA 1
ATOM 2676 C C . ILE B 1 144 ? -16.609 9.664 15.109 1 54.72 144 ILE B C 1
ATOM 2678 O O . ILE B 1 144 ? -15.805 10.023 15.969 1 54.72 144 ILE B O 1
ATOM 2682 N N . ARG B 1 145 ? -17.844 10.227 14.945 1 53.56 145 ARG B N 1
ATOM 2683 C CA . ARG B 1 145 ? -18.312 11.398 15.672 1 53.56 145 ARG B CA 1
ATOM 2684 C C . ARG B 1 145 ? -17.203 12.43 15.844 1 53.56 145 ARG B C 1
ATOM 2686 O O . ARG B 1 145 ? -16.484 12.742 14.891 1 53.56 145 ARG B O 1
ATOM 2693 N N . ASP B 1 146 ? -16.938 12.812 17.188 1 48.88 146 ASP B N 1
ATOM 2694 C CA . ASP B 1 146 ? -16.016 13.867 17.609 1 48.88 146 ASP B CA 1
ATOM 2695 C C . ASP B 1 146 ? -14.617 13.305 17.844 1 48.88 146 ASP B C 1
ATOM 2697 O O . ASP B 1 146 ? -13.742 13.992 18.391 1 48.88 146 ASP B O 1
ATOM 2701 N N . GLU B 1 147 ? -14.508 11.859 17.453 1 48.72 147 GLU B N 1
ATOM 2702 C CA . GLU B 1 147 ? -13.195 11.281 17.734 1 48.72 147 GLU B CA 1
ATOM 2703 C C . GLU B 1 147 ? -12.641 10.547 16.516 1 48.72 147 GLU B C 1
ATOM 2705 O O . GLU B 1 147 ? -13.391 9.977 15.727 1 48.72 147 GLU B O 1
ATOM 2710 N N . ILE B 1 148 ? -11.375 10.672 16.094 1 50.12 148 ILE B N 1
ATOM 2711 C CA . ILE B 1 148 ? -10.648 9.914 15.086 1 50.12 148 ILE B CA 1
ATOM 2712 C C . ILE B 1 148 ? -10.469 8.469 15.555 1 50.12 148 ILE B C 1
ATOM 2714 O O . ILE B 1 148 ? -9.781 8.219 16.547 1 50.12 148 ILE B O 1
ATOM 2718 N N . ARG B 1 149 ? -11.406 7.449 15.227 1 50.72 149 ARG B N 1
ATOM 2719 C CA . ARG B 1 149 ? -11.188 6.039 15.531 1 50.72 149 ARG B CA 1
ATOM 2720 C C . ARG B 1 149 ? -11.289 5.184 14.273 1 50.72 149 ARG B C 1
ATOM 2722 O O . ARG B 1 149 ? -12.109 5.461 13.391 1 50.72 149 ARG B O 1
ATOM 2729 N N . GLN B 1 150 ? -10.312 4.406 14.055 1 57.28 150 GLN B N 1
ATOM 2730 C CA . GLN B 1 150 ? -10.328 3.482 12.922 1 57.28 150 GLN B CA 1
ATOM 2731 C C . GLN B 1 150 ? -11.445 2.451 13.062 1 57.28 150 GLN B C 1
ATOM 2733 O O . GLN B 1 150 ? -11.617 1.864 14.133 1 57.28 150 GLN B O 1
ATOM 2738 N N . SER B 1 151 ? -12.336 2.416 12.078 1 65.5 151 SER B N 1
ATOM 2739 C CA . SER B 1 151 ? -13.516 1.583 12.258 1 65.5 151 SER B CA 1
ATOM 2740 C C . SER B 1 151 ? -13.578 0.48 11.203 1 65.5 151 SER B C 1
ATOM 2742 O O . SER B 1 151 ? -14.664 0.078 10.781 1 65.5 151 SER B O 1
ATOM 2744 N N . PHE B 1 152 ? -12.461 -0.04 10.695 1 83.94 152 PHE B N 1
ATOM 2745 C CA . PHE B 1 152 ? -12.68 -1.262 9.93 1 83.94 152 PHE B CA 1
ATOM 2746 C C . PHE B 1 152 ? -13.156 -2.391 10.836 1 83.94 152 PHE B C 1
ATOM 2748 O O . PHE B 1 152 ? -12.469 -2.758 11.789 1 83.94 152 PHE B O 1
ATOM 2755 N N . THR B 1 153 ? -14.328 -2.986 10.539 1 89.44 153 THR B N 1
ATOM 2756 C CA . THR B 1 153 ? -14.891 -4.023 11.398 1 89.44 153 THR B CA 1
ATOM 2757 C C . THR B 1 153 ? -14.055 -5.297 11.32 1 89.44 153 THR B C 1
ATOM 2759 O O . THR B 1 153 ? -13.32 -5.508 10.352 1 89.44 153 THR B O 1
ATOM 2762 N N . ASP B 1 154 ? -14.172 -6.148 12.32 1 93.38 154 ASP B N 1
ATOM 2763 C CA . ASP B 1 154 ? -13.516 -7.453 12.328 1 93.38 154 ASP B CA 1
ATOM 2764 C C . ASP B 1 154 ? -13.984 -8.305 11.156 1 93.38 154 ASP B C 1
ATOM 2766 O O . ASP B 1 154 ? -13.195 -9.055 10.57 1 93.38 154 ASP B O 1
ATOM 2770 N N . GLU B 1 155 ? -15.172 -8.148 10.797 1 92.81 155 GLU B N 1
ATOM 2771 C CA . GLU B 1 155 ? -15.727 -8.922 9.688 1 92.81 155 GLU B CA 1
ATOM 2772 C C . GLU B 1 155 ? -15.086 -8.531 8.359 1 92.81 155 GLU B C 1
ATOM 2774 O O . GLU B 1 155 ? -14.625 -9.391 7.605 1 92.81 155 GLU B O 1
ATOM 2779 N N . HIS B 1 156 ? -15.023 -7.242 8.109 1 93.12 156 HIS B N 1
ATOM 2780 C CA . HIS B 1 156 ? -14.422 -6.77 6.863 1 93.12 156 HIS B CA 1
ATOM 2781 C C . HIS B 1 156 ? -12.93 -7.082 6.812 1 93.12 156 HIS B C 1
ATOM 2783 O O . HIS B 1 156 ? -12.406 -7.449 5.762 1 93.12 156 HIS B O 1
ATOM 2789 N N . THR B 1 157 ? -12.328 -6.922 7.934 1 96.69 157 THR B N 1
ATOM 2790 C CA . THR B 1 157 ? -10.906 -7.219 8.016 1 96.69 157 THR B CA 1
ATOM 2791 C C . THR B 1 157 ? -10.648 -8.703 7.781 1 96.69 157 THR B C 1
ATOM 2793 O O . THR B 1 157 ? -9.672 -9.078 7.125 1 96.69 157 THR B O 1
ATOM 2796 N N . SER B 1 158 ? -11.516 -9.555 8.281 1 96.31 158 SER B N 1
ATOM 2797 C CA . SER B 1 158 ? -11.398 -10.992 8.062 1 96.31 158 SER B CA 1
ATOM 2798 C C . SER B 1 158 ? -11.547 -11.336 6.582 1 9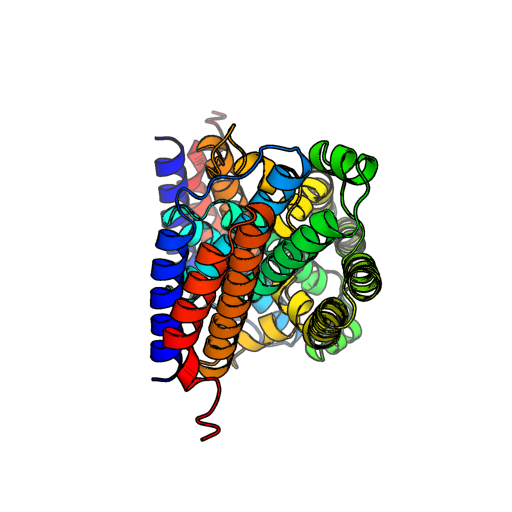6.31 158 SER B C 1
ATOM 2800 O O . SER B 1 158 ? -10.797 -12.164 6.059 1 96.31 158 SER B O 1
ATOM 2802 N N . LYS B 1 159 ? -12.445 -10.688 5.914 1 95.19 159 LYS B N 1
ATOM 2803 C CA . LYS B 1 159 ? -12.641 -10.914 4.488 1 95.19 159 LYS B CA 1
ATOM 2804 C C . LYS B 1 159 ? -11.414 -10.484 3.688 1 95.19 159 LYS B C 1
ATOM 2806 O O . LYS B 1 159 ? -11.031 -11.141 2.721 1 95.19 159 LYS B O 1
ATOM 2811 N N . LEU B 1 160 ? -10.844 -9.391 4.133 1 96.75 160 LEU B N 1
ATOM 2812 C CA . LEU B 1 160 ? -9.625 -8.922 3.477 1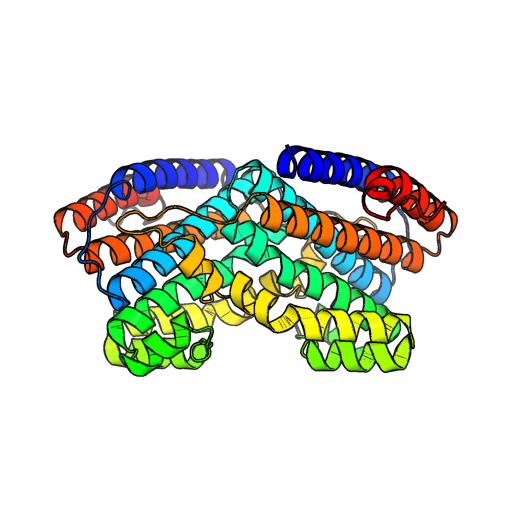 96.75 160 LEU B CA 1
ATOM 2813 C C . LEU B 1 160 ? -8.516 -9.961 3.58 1 96.75 160 LEU B C 1
ATOM 2815 O O . LEU B 1 160 ? -7.906 -10.328 2.572 1 96.75 160 LEU B O 1
ATOM 2819 N N . ILE B 1 161 ? -8.266 -10.438 4.762 1 97.69 161 ILE B N 1
ATOM 2820 C CA . ILE B 1 161 ? -7.156 -11.352 5.004 1 97.69 161 ILE B CA 1
ATOM 2821 C C . ILE B 1 161 ? -7.379 -12.656 4.238 1 97.69 161 ILE B C 1
ATOM 2823 O O . ILE B 1 161 ? -6.438 -13.219 3.676 1 97.69 161 ILE B O 1
ATOM 2827 N N . ASP B 1 162 ? -8.586 -13.109 4.219 1 97.19 162 ASP B N 1
ATOM 2828 C CA . ASP B 1 162 ? -8.906 -14.32 3.469 1 97.19 162 ASP B CA 1
ATOM 2829 C C . ASP B 1 162 ? -8.703 -14.109 1.969 1 97.19 162 ASP B C 1
ATOM 2831 O O . ASP B 1 162 ? -8.18 -14.984 1.277 1 97.19 162 ASP B O 1
ATOM 2835 N N . ALA B 1 163 ? -9.133 -12.984 1.493 1 96.19 163 ALA B N 1
ATOM 2836 C CA . ALA B 1 163 ? -8.969 -12.672 0.077 1 96.19 163 ALA B CA 1
ATOM 2837 C C . ALA B 1 163 ? -7.488 -12.578 -0.29 1 96.19 163 ALA B C 1
ATOM 2839 O O . ALA B 1 163 ? -7.07 -13.07 -1.341 1 96.19 163 ALA B O 1
ATOM 2840 N N . MET B 1 164 ? -6.73 -11.969 0.541 1 98.12 164 MET B N 1
ATOM 2841 C CA . MET B 1 164 ? -5.301 -11.82 0.278 1 98.12 164 MET B CA 1
ATOM 2842 C C . MET B 1 164 ? -4.598 -13.172 0.311 1 98.12 164 MET B C 1
ATOM 2844 O O . MET B 1 164 ? -3.68 -13.422 -0.472 1 98.12 164 MET B O 1
ATOM 2848 N N . ALA B 1 165 ? -5.055 -14.016 1.211 1 98.25 165 ALA B N 1
ATOM 2849 C CA . ALA B 1 165 ? -4.504 -15.367 1.274 1 98.25 165 ALA B CA 1
ATOM 2850 C C . ALA B 1 165 ? -4.816 -16.141 -0.001 1 98.25 165 ALA B C 1
ATOM 2852 O O . ALA B 1 165 ? -3.979 -16.906 -0.489 1 98.25 165 ALA B O 1
ATOM 2853 N N . MET B 1 166 ? -5.988 -15.977 -0.497 1 96.94 166 MET B N 1
ATOM 2854 C CA . MET B 1 166 ? -6.352 -16.641 -1.749 1 96.94 166 MET B CA 1
ATOM 2855 C C . MET B 1 166 ? -5.445 -16.172 -2.887 1 96.94 166 MET B C 1
ATOM 2857 O O . MET B 1 166 ? -4.984 -17 -3.684 1 96.94 166 MET B O 1
ATOM 2861 N N . LEU B 1 167 ? -5.195 -14.938 -2.967 1 97.69 167 LEU B N 1
ATOM 2862 C CA . LEU B 1 167 ? -4.309 -14.414 -4.004 1 97.69 167 LEU B CA 1
ATOM 2863 C C . LEU B 1 167 ? -2.898 -14.977 -3.846 1 97.69 167 LEU B C 1
ATOM 2865 O O . LEU B 1 167 ? -2.24 -15.289 -4.84 1 97.69 167 LEU B O 1
ATOM 2869 N N . SER B 1 168 ? -2.447 -15.039 -2.588 1 98.56 168 SER B N 1
ATOM 2870 C CA . SER B 1 168 ? -1.118 -15.594 -2.367 1 98.56 168 SER B CA 1
ATOM 2871 C C . SER B 1 168 ? -1.066 -17.062 -2.768 1 98.56 168 SER B C 1
ATOM 2873 O O . SER B 1 168 ? -0.053 -17.547 -3.289 1 98.56 168 SER B O 1
ATOM 2875 N N . TYR B 1 169 ? -2.129 -17.797 -2.551 1 98.5 169 TYR B N 1
ATOM 2876 C CA . TYR B 1 169 ? -2.244 -19.188 -2.998 1 98.5 169 TYR B CA 1
ATOM 2877 C C . TYR B 1 169 ? -2.158 -19.266 -4.516 1 98.5 169 TYR B C 1
ATOM 2879 O O . TYR B 1 169 ? -1.375 -20.062 -5.051 1 98.5 169 TYR B O 1
ATOM 2887 N N . LEU B 1 170 ? -2.914 -18.438 -5.18 1 97.81 170 LEU B N 1
ATOM 2888 C CA . LEU B 1 170 ? -2.898 -18.406 -6.641 1 97.81 170 LEU B CA 1
ATOM 2889 C C . LEU B 1 170 ? -1.521 -18.016 -7.164 1 97.81 170 LEU B C 1
ATOM 2891 O O . LEU B 1 170 ? -1.058 -18.547 -8.172 1 97.81 170 LEU B O 1
ATOM 2895 N N . GLY B 1 171 ? -0.891 -17.062 -6.453 1 98 171 GLY B N 1
ATOM 2896 C CA . GLY B 1 171 ? 0.477 -16.703 -6.801 1 98 171 GLY B CA 1
ATOM 2897 C C . GLY B 1 171 ? 1.445 -17.859 -6.668 1 98 171 GLY B C 1
ATOM 2898 O O . GLY B 1 171 ? 2.283 -18.078 -7.543 1 98 171 GLY B O 1
ATOM 2899 N N . ALA B 1 172 ? 1.315 -18.562 -5.582 1 98.25 172 ALA B N 1
ATOM 2900 C CA . ALA B 1 172 ? 2.166 -19.734 -5.371 1 98.25 172 ALA B CA 1
ATOM 2901 C C . ALA B 1 172 ? 1.948 -20.781 -6.461 1 98.25 172 ALA B C 1
ATOM 2903 O O . ALA B 1 172 ? 2.904 -21.391 -6.934 1 98.25 172 ALA B O 1
ATOM 2904 N N . LEU B 1 173 ? 0.711 -20.953 -6.867 1 98.12 173 LEU B N 1
ATOM 2905 C CA . LEU B 1 173 ? 0.422 -21.859 -7.98 1 98.12 173 LEU B CA 1
ATOM 2906 C C . LEU B 1 173 ? 1.086 -21.359 -9.266 1 98.12 173 LEU B C 1
ATOM 2908 O O . LEU B 1 173 ? 1.512 -22.172 -10.094 1 98.12 173 LEU B O 1
ATOM 2912 N N . GLY B 1 174 ? 1.108 -20.062 -9.445 1 97.56 174 GLY B N 1
ATOM 2913 C CA . GLY B 1 174 ? 1.819 -19.5 -10.578 1 97.56 174 GLY B CA 1
ATOM 2914 C C . GLY B 1 174 ? 3.295 -19.844 -10.594 1 97.56 174 GLY B C 1
ATOM 2915 O O . GLY B 1 174 ? 3.859 -20.141 -11.648 1 97.56 174 GLY B O 1
ATOM 2916 N N . ILE B 1 175 ? 3.924 -19.828 -9.43 1 96.44 175 ILE B N 1
ATOM 2917 C CA . ILE B 1 175 ? 5.328 -20.203 -9.312 1 96.44 175 ILE B CA 1
ATOM 2918 C C . ILE B 1 175 ? 5.504 -21.672 -9.688 1 96.44 175 ILE B C 1
ATOM 2920 O O . ILE B 1 175 ? 6.414 -22.031 -10.438 1 96.44 175 ILE B O 1
ATOM 2924 N N . ALA B 1 176 ? 4.613 -22.516 -9.18 1 97.69 176 ALA B N 1
ATOM 2925 C CA . ALA B 1 176 ? 4.656 -23.938 -9.516 1 97.69 176 ALA B CA 1
ATOM 2926 C C . ALA B 1 176 ? 4.52 -24.141 -11.023 1 97.69 176 ALA B C 1
ATOM 2928 O O . ALA B 1 176 ? 5.184 -25.016 -11.594 1 97.69 176 ALA B O 1
ATOM 2929 N N . LYS B 1 177 ? 3.652 -23.391 -11.68 1 96.94 177 LYS B N 1
ATOM 2930 C CA . LYS B 1 177 ? 3.447 -23.484 -13.117 1 96.94 177 LYS B CA 1
ATOM 2931 C C . LYS B 1 177 ? 4.727 -23.156 -13.883 1 96.94 177 LYS B C 1
ATOM 2933 O O . LYS B 1 177 ? 5.117 -23.875 -14.797 1 96.94 177 LYS B O 1
ATOM 2938 N N . VAL B 1 178 ? 5.387 -22.062 -13.508 1 95.5 178 VAL B N 1
ATOM 2939 C CA . VAL B 1 178 ? 6.629 -21.641 -14.156 1 95.5 178 VAL B CA 1
ATOM 2940 C C . VAL B 1 178 ? 7.699 -22.719 -13.953 1 95.5 178 VAL B C 1
ATOM 2942 O O . VAL B 1 178 ? 8.492 -22.984 -14.852 1 95.5 178 VAL B O 1
ATOM 2945 N N . ALA B 1 179 ? 7.703 -23.312 -12.781 1 95.12 179 ALA B N 1
ATOM 2946 C CA . ALA B 1 179 ? 8.68 -24.328 -12.438 1 95.12 179 ALA B CA 1
ATOM 2947 C C . ALA B 1 179 ? 8.32 -25.672 -13.078 1 95.12 179 ALA B C 1
ATOM 2949 O O . ALA B 1 179 ? 9.078 -26.641 -12.992 1 95.12 179 ALA B O 1
ATOM 2950 N N . ASP B 1 180 ? 7.188 -25.719 -13.688 1 95.75 180 ASP B N 1
ATOM 2951 C CA . ASP B 1 180 ? 6.676 -26.969 -14.242 1 95.75 180 ASP B CA 1
ATOM 2952 C C . ASP B 1 180 ? 6.711 -28.078 -13.195 1 95.75 180 ASP B C 1
ATOM 2954 O O . ASP B 1 180 ? 7.238 -29.172 -13.453 1 95.75 180 ASP B O 1
ATOM 2958 N N . ASP B 1 181 ? 6.281 -27.75 -12.086 1 96.19 181 ASP B N 1
ATOM 2959 C CA . ASP B 1 181 ? 6.301 -28.641 -10.938 1 96.19 181 ASP B CA 1
ATOM 2960 C C . ASP B 1 181 ? 4.883 -29 -10.492 1 96.19 181 ASP B C 1
ATOM 2962 O O . ASP B 1 181 ? 4.344 -28.375 -9.578 1 96.19 181 ASP B O 1
ATOM 2966 N N . GLY B 1 182 ? 4.316 -30.031 -11.023 1 97 182 GLY B N 1
ATOM 2967 C CA . GLY B 1 182 ? 2.965 -30.469 -10.711 1 97 182 GLY B CA 1
ATOM 2968 C C . GLY B 1 182 ? 2.812 -30.969 -9.281 1 97 182 GLY B C 1
ATOM 2969 O O . GLY B 1 182 ? 1.737 -30.844 -8.688 1 97 182 GLY B O 1
ATOM 2970 N N . VAL B 1 183 ? 3.859 -31.547 -8.758 1 97.62 183 VAL B N 1
ATOM 2971 C CA . VAL B 1 183 ? 3.832 -32.031 -7.383 1 97.62 183 VAL B CA 1
ATOM 2972 C C . VAL B 1 183 ? 3.695 -30.844 -6.426 1 97.62 183 VAL B C 1
ATOM 2974 O O . VAL B 1 183 ? 2.9 -30.891 -5.484 1 97.62 183 VAL B O 1
ATOM 2977 N N . LEU B 1 184 ? 4.492 -29.797 -6.668 1 97.25 184 LEU B N 1
ATOM 2978 C CA . LEU B 1 184 ? 4.375 -28.594 -5.859 1 97.25 184 LEU B CA 1
ATOM 2979 C C . LEU B 1 184 ? 2.961 -28.031 -5.938 1 97.25 184 LEU B C 1
ATOM 2981 O O . LEU B 1 184 ? 2.385 -27.641 -4.918 1 97.25 184 LEU B O 1
ATOM 2985 N N . ALA B 1 185 ? 2.391 -27.938 -7.133 1 98.06 185 ALA B N 1
ATOM 2986 C CA . ALA B 1 185 ? 1.037 -27.422 -7.312 1 98.06 185 ALA B CA 1
ATOM 2987 C C . ALA B 1 185 ? 0.031 -28.219 -6.484 1 98.06 185 ALA B C 1
ATOM 2989 O O . ALA B 1 185 ? -0.856 -27.641 -5.852 1 98.06 185 ALA B O 1
ATOM 2990 N N . GLN B 1 186 ? 0.226 -29.5 -6.484 1 98.38 186 GLN B N 1
ATOM 2991 C CA . GLN B 1 186 ? -0.682 -30.375 -5.75 1 98.38 186 GLN B CA 1
ATOM 2992 C C . GLN B 1 186 ? -0.535 -30.188 -4.242 1 98.38 186 GLN B C 1
ATOM 2994 O O . GLN B 1 186 ? -1.53 -30.156 -3.516 1 98.38 186 GLN B O 1
ATOM 2999 N N . ARG B 1 187 ? 0.659 -30.094 -3.787 1 98.12 187 ARG B N 1
ATOM 3000 C CA . ARG B 1 187 ? 0.9 -29.891 -2.363 1 98.12 187 ARG B CA 1
ATOM 3001 C C . ARG B 1 187 ? 0.34 -28.547 -1.9 1 98.12 187 ARG B C 1
ATOM 3003 O O . ARG B 1 187 ? -0.209 -28.438 -0.801 1 98.12 187 ARG B O 1
ATOM 3010 N N . LEU B 1 188 ? 0.523 -27.516 -2.723 1 98.38 188 LEU B N 1
ATOM 3011 C CA . LEU B 1 188 ? -0.059 -26.203 -2.424 1 98.38 188 LEU B CA 1
ATOM 3012 C C . LEU B 1 188 ? -1.577 -26.297 -2.312 1 98.38 188 LEU B C 1
ATOM 3014 O O . LEU B 1 188 ? -2.17 -25.75 -1.382 1 98.38 188 LEU B O 1
ATOM 3018 N N . TYR B 1 189 ? -2.191 -26.969 -3.24 1 97.56 189 TYR B N 1
ATOM 3019 C CA . TYR B 1 189 ? -3.639 -27.156 -3.234 1 97.56 189 TYR B CA 1
ATOM 3020 C C . TYR B 1 189 ? -4.094 -27.844 -1.961 1 97.56 189 TYR B C 1
ATOM 3022 O O . TYR B 1 189 ? -5.027 -27.391 -1.296 1 97.56 189 TYR B O 1
ATOM 3030 N N . GLU B 1 190 ? -3.43 -28.906 -1.602 1 97.81 190 GLU B N 1
ATOM 3031 C CA . GLU B 1 190 ? -3.805 -29.703 -0.442 1 97.81 190 GLU B CA 1
ATOM 3032 C C . GLU B 1 190 ? -3.688 -28.906 0.849 1 97.81 190 GLU B C 1
ATOM 3034 O O . GLU B 1 190 ? -4.582 -28.938 1.694 1 97.81 190 GLU B O 1
ATOM 3039 N N . ARG B 1 191 ? -2.578 -28.172 0.973 1 97.62 191 ARG B N 1
ATOM 3040 C CA . ARG B 1 191 ? -2.373 -27.391 2.189 1 97.62 191 ARG B CA 1
ATOM 3041 C C . ARG B 1 191 ? -3.371 -26.25 2.281 1 97.62 191 ARG B C 1
ATOM 3043 O O . ARG B 1 191 ? -3.902 -25.969 3.355 1 97.62 191 ARG B O 1
ATOM 3050 N N . HIS B 1 192 ? -3.576 -25.531 1.149 1 97.62 192 HIS B N 1
ATOM 3051 C CA . HIS B 1 192 ? -4.547 -24.453 1.16 1 97.62 192 HIS B CA 1
ATOM 3052 C C . HIS B 1 192 ? -5.945 -24.953 1.491 1 97.62 192 HIS B C 1
ATOM 3054 O O . HIS B 1 192 ? -6.668 -24.328 2.275 1 97.62 192 HIS B O 1
ATOM 3060 N N . HIS B 1 193 ? -6.305 -26.078 0.898 1 96 193 HIS B N 1
ATOM 3061 C CA . HIS B 1 193 ? -7.617 -26.672 1.136 1 96 193 HIS B CA 1
ATOM 3062 C C . HIS B 1 193 ? -7.777 -27.094 2.594 1 96 193 HIS B C 1
ATOM 3064 O O . HIS B 1 193 ? -8.844 -26.906 3.184 1 96 193 HIS B O 1
ATOM 3070 N N . GLU B 1 194 ? -6.824 -27.672 3.16 1 96.69 194 GLU B N 1
ATOM 3071 C CA . GLU B 1 194 ? -6.848 -28.094 4.562 1 96.69 194 GLU B CA 1
ATOM 3072 C C . GLU B 1 194 ? -7.105 -26.891 5.48 1 96.69 194 GLU B C 1
ATOM 3074 O O . GLU B 1 194 ? -7.855 -27 6.453 1 96.69 194 GLU B O 1
ATOM 3079 N N . ILE B 1 195 ? -6.527 -25.781 5.184 1 97.38 195 ILE B N 1
ATOM 3080 C CA . ILE B 1 195 ? -6.559 -24.625 6.062 1 97.38 195 ILE B CA 1
ATOM 3081 C C . ILE B 1 195 ? -7.855 -23.844 5.844 1 97.38 195 ILE B C 1
ATOM 3083 O O . ILE B 1 195 ? -8.445 -23.328 6.793 1 97.38 195 ILE B O 1
ATOM 3087 N N . TYR B 1 196 ? -8.281 -23.797 4.594 1 96.31 196 TYR B N 1
ATOM 3088 C CA . TYR B 1 196 ? -9.359 -22.875 4.266 1 96.31 196 TYR B CA 1
ATOM 3089 C C . TYR B 1 196 ? -10.641 -23.641 3.93 1 96.31 196 TYR B C 1
ATOM 3091 O O . TYR B 1 196 ? -11.641 -23.031 3.547 1 96.31 196 TYR B O 1
ATOM 3099 N N . SER B 1 197 ? -10.742 -24.953 4.035 1 91.38 197 SER B N 1
ATOM 3100 C CA . SER B 1 197 ? -11.906 -25.766 3.699 1 91.38 197 SER B CA 1
ATOM 3101 C C . SER B 1 197 ? -13.141 -25.312 4.469 1 91.38 197 SER B C 1
ATOM 3103 O O . SER B 1 197 ? -14.266 -25.453 3.979 1 91.38 197 SER B O 1
ATOM 3105 N N . VAL B 1 198 ? -12.953 -24.797 5.684 1 84.19 198 VAL B N 1
ATOM 3106 C CA . VAL B 1 198 ? -14.07 -24.375 6.523 1 84.19 198 VAL B CA 1
ATOM 3107 C C . VAL B 1 198 ? -14.836 -23.234 5.832 1 84.19 198 VAL B C 1
ATOM 3109 O O . VAL B 1 198 ? -16.016 -23.031 6.105 1 84.19 198 VAL B O 1
ATOM 3112 N N . LEU B 1 199 ? -14.086 -22.438 5.012 1 84.62 199 LEU B N 1
ATOM 3113 C CA . LEU B 1 199 ? -14.727 -21.312 4.332 1 84.62 199 LEU B CA 1
ATOM 3114 C C . LEU B 1 199 ? -15.508 -21.781 3.111 1 84.62 199 LEU B C 1
ATOM 3116 O O . LEU B 1 199 ? -16.344 -21.062 2.584 1 84.62 199 LEU B O 1
ATOM 3120 N N . TYR B 1 200 ? -15.117 -22.859 2.578 1 77.25 200 TYR B N 1
ATOM 3121 C CA . TYR B 1 200 ? -15.773 -23.375 1.379 1 77.25 200 TYR B CA 1
ATOM 3122 C C . TYR B 1 200 ? -17.031 -24.156 1.735 1 77.25 200 TYR B C 1
ATOM 3124 O O . TYR B 1 200 ? -17.938 -24.297 0.91 1 77.25 200 TYR B O 1
ATOM 3132 N N . GLY B 1 201 ? -17.906 -24.141 2.617 1 61.44 201 GLY B N 1
ATOM 3133 C CA . GLY B 1 201 ? -19.094 -24.891 2.986 1 61.44 201 GLY B CA 1
ATOM 3134 C C . GLY B 1 201 ? -18.953 -26.391 2.779 1 61.44 201 GLY B C 1
ATOM 3135 O O . GLY B 1 201 ? -18.109 -26.828 1.987 1 61.44 201 GLY B O 1
ATOM 3136 N N . THR B 1 202 ? -19.219 -27.266 3.781 1 47.75 202 THR B N 1
ATOM 3137 C CA . THR B 1 202 ? -19.5 -28.688 3.684 1 47.75 202 THR B CA 1
ATOM 3138 C C . THR B 1 202 ? -20.484 -28.969 2.539 1 47.75 202 THR B C 1
ATOM 3140 O O . THR B 1 202 ? -21.656 -28.594 2.609 1 47.75 202 THR B O 1
ATOM 3143 N N . GLN B 1 203 ? -20.375 -28.609 1.343 1 35.62 203 GLN B N 1
ATOM 3144 C CA . GLN B 1 203 ? -21.281 -29.25 0.394 1 35.62 203 GLN B CA 1
ATOM 3145 C C . GLN B 1 203 ? -21.188 -30.766 0.475 1 35.62 203 GLN B C 1
ATOM 3147 O O . GLN B 1 203 ? -20.344 -31.375 -0.176 1 35.62 203 GLN B O 1
ATOM 3152 N N . LYS B 1 204 ? -21.156 -31.422 1.62 1 33.41 204 LYS B N 1
ATOM 3153 C CA . LYS B 1 204 ? -21.672 -32.781 1.611 1 33.41 204 LYS B CA 1
ATOM 3154 C C . LYS B 1 204 ? -23.188 -32.812 1.378 1 33.41 204 LYS B C 1
ATOM 3156 O O . LYS B 1 204 ? -23.906 -32 1.957 1 33.41 204 LYS B O 1
#

pLDDT: mean 91.77, std 11.35, range [33.41, 98.75]

Solvent-accessible surface area (backbone atoms only — not comparable to full-atom values): 20851 Å² total; per-residue (Å²): 108,67,35,60,51,37,52,50,40,42,49,54,45,52,55,52,49,49,63,68,56,55,86,66,67,57,71,85,42,73,63,46,47,49,26,42,26,23,19,49,48,14,36,47,26,31,52,45,30,50,54,26,47,73,68,69,39,49,68,49,24,50,26,36,48,38,34,24,52,40,14,40,52,48,20,49,29,51,70,70,67,52,49,73,65,57,49,54,41,24,70,72,60,40,77,73,78,54,67,72,57,44,33,53,52,32,25,70,70,54,42,68,68,16,41,48,53,36,48,52,44,70,73,40,44,67,62,31,48,26,37,28,53,56,27,33,68,52,30,54,24,19,53,42,90,98,42,86,40,82,53,78,50,54,66,58,51,26,52,47,48,51,51,36,44,50,50,23,51,55,17,51,41,49,41,23,58,68,38,68,32,66,66,57,36,50,52,50,50,52,52,50,43,70,63,46,44,81,77,64,58,84,81,121,108,68,36,60,51,38,52,49,41,43,50,55,45,51,54,52,50,50,63,66,56,54,85,68,66,57,70,85,42,73,63,45,49,49,29,42,28,23,18,50,48,14,34,46,27,29,51,44,31,51,54,25,47,73,68,68,38,49,68,48,24,50,25,35,48,38,34,23,52,40,14,40,52,48,19,51,28,52,70,71,66,52,49,73,66,56,50,53,40,24,69,73,59,40,78,74,77,55,68,72,56,44,32,52,51,32,24,70,68,52,41,68,67,15,42,50,54,35,49,51,43,69,74,41,43,68,61,30,49,27,37,28,52,56,25,33,68,52,29,55,24,21,56,39,88,96,41,87,40,83,54,77,47,55,66,59,52,26,52,48,48,52,51,36,45,50,50,22,50,53,18,51,41,49,41,21,57,69,38,68,31,67,67,56,37,50,52,51,50,51,55,51,44,71,62,47,43,82,78,65,56,83,83,120